Protein AF-0000000072193953 (afdb_homodimer)

Foldseek 3Di:
DDDDDYDDDDPDPPPPPPVPPPPCPPPPPVPVPPPDDDDPPDDPCDFLNDDDDADDLQQLLVQLLVQCPVVNLHQLLSLLCSGLVVCCVVPNPPSVVDPSSVLSCPPCNGVVPQFFRNLLVSLLVNSRSHDDDLLSVQLSVQLFLCLQADWDDPDAPAPVQDQDHDDDGTDHQLWRTRNSNLVVRCVVVVHDSPGSSSSSRRSSVSSVSSSSSSVSSNVCVVQPSNDGHDDDQDPQQVVVCVQCCDPPHPNVPDDDRRRPCVAPVPDDVNPDCVPPND/DDDDDPPPDCPDDPPPPVPPPPPPPVPCPVPVPPPDDDDPPDDPCDFLNDDDDADDLQQLLVQLLVQCPVVNLHQLLSLLCSGLVVCCVVPNPPSPVDPSSVLSCPPCNGVVPQFFRNLLVSLLVNSRSHDDDLLSVQLSVQLFLCQQADWDDPDAPAPVQDQDHDDDGTDHQLWRTRNSNLVVRCVVVVHDSPGSSSSSRRSSVSSVSSSSSSVSSNVCVVQPSNDGHDDDQDPQQVVVCVQCCDPPHPNVPDDDRRRPCVAPVPDDVNPDCVPPND

Radius of gyration: 31.88 Å; Cα contacts (8 Å, |Δi|>4): 1071; chains: 2; bounding box: 146×71×54 Å

Secondary structure (DSSP, 8-state):
-----------------------------------PPPPTT--TT-TT-PPP----HHHHHHHHHHHHHGGG-HHHHHHHIIIIIHHHHHH-TTGGGS-GGGGGGGHHHHTTS--B-HHHHHHHHHHTTT--HHHHHHHHHHHHHHHHHS-B-----GGG-SS--S----B--SSSBHHHHHHHHHHHHT--TTSHHHHHHHHHHHHHHHHHHHHHHHHHHHHGGG---SSPPPHHHHHHHHHHSSTT-TT------S-SHHHHB--GGGSBTTSS--/------------------------------------PPPTT--TT-TT-PPP----HHHHHHHHHHHHHGGG-HHHHHHHIIIIIHHHHHH-TTGGGS-GGGGGGGHHHHTTS--B-HHHHHHHHHHTTT--HHHHHHHHHHHHHHHHHS-B-----GGG-SS--S----B--SSSBHHHHHHHHHHHHT--TTSHHHHHHHHHHHHHHHHHHHHHHHHHHHHGGG---SSPPPHHHHHHHHHHSSTT-TT------S-SHHHHB--GGGSBTTSS--

Nearest PDB structures (foldseek):
  1h21-assembly2_D  TM=9.972E-01  e=4.348E-34  Desulfovibrio desulfuricans
  1h21-assembly2_D  TM=9.972E-01  e=1.126E-34  Desulfovibrio desulfuricans

InterPro domains:
  IPR006311 Twin-arginine translocation pathway, signal sequence [PS51318] (1-34)
  IPR010181 CGCAxxGCC motif [PF09719] (82-216)
  IPR036280 Multiheme cytochrome superfamily [SSF48695] (41-278)

Structure (mmCIF, N/CA/C/O backbone):
data_AF-0000000072193953-model_v1
#
loop_
_entity.id
_entity.type
_entity.pdbx_description
1 polymer 'Split-Soret cytochrome c'
#
loop_
_atom_site.group_PDB
_atom_site.id
_atom_site.type_symbol
_atom_site.label_atom_id
_atom_site.label_alt_id
_atom_site.label_comp_id
_atom_site.label_asym_id
_atom_site.label_entity_id
_atom_site.label_seq_id
_atom_site.pdbx_PDB_ins_code
_atom_site.Cartn_x
_atom_site.Cartn_y
_atom_site.Cartn_z
_atom_site.occupancy
_atom_site.B_iso_or_equiv
_atom_site.auth_seq_id
_atom_site.auth_comp_id
_atom_site.auth_asym_id
_atom_site.auth_atom_id
_atom_site.pdbx_PDB_model_num
ATOM 1 N N . MET A 1 1 ? 107.559 42.41 -23.599 1 20.04 1 MET A N 1
ATOM 2 C CA . MET A 1 1 ? 107.799 41.176 -22.857 1 20.04 1 MET A CA 1
ATOM 3 C C . MET A 1 1 ? 106.508 40.382 -22.689 1 20.04 1 MET A C 1
ATOM 5 O O . MET A 1 1 ? 105.414 40.933 -22.822 1 20.04 1 MET A O 1
ATOM 9 N N . ASP A 1 2 ? 106.493 39.003 -22.109 1 20.11 2 ASP A N 1
ATOM 10 C CA . ASP A 1 2 ? 105.986 37.634 -22.127 1 20.11 2 ASP A CA 1
ATOM 11 C C . ASP A 1 2 ? 104.633 37.539 -21.425 1 20.11 2 ASP A C 1
ATOM 13 O O . ASP A 1 2 ? 103.697 36.934 -21.95 1 20.11 2 ASP A O 1
ATOM 17 N N . ASN A 1 3 ? 104.554 37.289 -20.019 1 17.95 3 ASN A N 1
ATOM 18 C CA . ASN A 1 3 ? 104.068 36.186 -19.197 1 17.95 3 ASN A CA 1
ATOM 19 C C . ASN A 1 3 ? 102.569 36.299 -18.934 1 17.95 3 ASN A C 1
ATOM 21 O O . ASN A 1 3 ? 101.991 35.461 -18.241 1 17.95 3 ASN A O 1
ATOM 25 N N . SER A 1 4 ? 101.907 37.31 -18.787 1 18.4 4 SER A N 1
ATOM 26 C CA . SER A 1 4 ? 100.93 37.436 -17.71 1 18.4 4 SER A CA 1
ATOM 27 C C . SER A 1 4 ? 99.763 36.475 -17.907 1 18.4 4 SER A C 1
ATOM 29 O O . SER A 1 4 ? 99.396 36.16 -19.041 1 18.4 4 SER A O 1
ATOM 31 N N . ARG A 1 5 ? 98.907 35.971 -16.804 1 18.48 5 ARG A N 1
ATOM 32 C CA . ARG A 1 5 ? 98.132 34.998 -16.041 1 18.48 5 ARG A CA 1
ATOM 33 C C . ARG A 1 5 ? 96.8 34.704 -16.722 1 18.48 5 ARG A C 1
ATOM 35 O O . ARG A 1 5 ? 96.381 35.436 -17.621 1 18.48 5 ARG A O 1
ATOM 42 N N . ARG A 1 6 ? 95.605 34.323 -15.871 1 18.97 6 ARG A N 1
ATOM 43 C CA . ARG A 1 6 ? 94.772 33.222 -15.398 1 18.97 6 ARG A CA 1
ATOM 44 C C . ARG A 1 6 ? 93.388 33.27 -16.035 1 18.97 6 ARG A C 1
ATOM 46 O O . ARG A 1 6 ? 93.029 34.257 -16.68 1 18.97 6 ARG A O 1
ATOM 53 N N . ASN A 1 7 ? 92.149 33.004 -15.114 1 17.59 7 ASN A N 1
ATOM 54 C CA . ASN A 1 7 ? 91.239 31.95 -14.678 1 17.59 7 ASN A CA 1
ATOM 55 C C . ASN A 1 7 ? 89.843 32.135 -15.268 1 17.59 7 ASN A C 1
ATOM 57 O O . ASN A 1 7 ? 89.301 31.219 -15.889 1 17.59 7 ASN A O 1
ATOM 61 N N . CYS A 1 8 ? 88.633 32.334 -14.281 1 18.87 8 CYS A N 1
ATOM 62 C CA . CYS A 1 8 ? 87.534 31.568 -13.703 1 18.87 8 CYS A CA 1
ATOM 63 C C . CYS A 1 8 ? 86.215 31.907 -14.386 1 18.87 8 CYS A C 1
ATOM 65 O O . CYS A 1 8 ? 85.341 31.049 -14.52 1 18.87 8 CYS A O 1
ATOM 67 N N . LEU A 1 9 ? 85.713 33.149 -14.594 1 19.68 9 LEU A N 1
ATOM 68 C CA . LEU A 1 9 ? 84.404 33.47 -14.037 1 19.68 9 LEU A CA 1
ATOM 69 C C . LEU A 1 9 ? 83.297 32.745 -14.796 1 19.68 9 LEU A C 1
ATOM 71 O O . LEU A 1 9 ? 82.457 32.077 -14.19 1 19.68 9 LEU A O 1
ATOM 75 N N . CYS A 1 10 ? 82.383 33.493 -15.521 1 20.02 10 CYS A N 1
ATOM 76 C CA . CYS A 1 10 ? 80.991 33.919 -15.425 1 20.02 10 CYS A CA 1
ATOM 77 C C . CYS A 1 10 ? 80.101 33.081 -16.336 1 20.02 10 CYS A C 1
ATOM 79 O O . CYS A 1 10 ? 78.957 33.452 -16.604 1 20.02 10 CYS A O 1
ATOM 81 N N . GLY A 1 11 ? 80.458 31.951 -16.844 1 20.97 11 GLY A N 1
ATOM 82 C CA . GLY A 1 11 ? 79.586 31.521 -17.925 1 20.97 11 GLY A CA 1
ATOM 83 C C . GLY A 1 11 ? 78.189 31.159 -17.457 1 20.97 11 GLY A C 1
ATOM 84 O O . GLY A 1 11 ? 78.026 30.347 -16.543 1 20.97 11 GLY A O 1
ATOM 85 N N . LEU A 1 12 ? 77.225 32.112 -17.398 1 23.07 12 LEU A N 1
ATOM 86 C CA . LEU A 1 12 ? 75.804 32.252 -17.098 1 23.07 12 LEU A CA 1
ATOM 87 C C . LEU A 1 12 ? 74.986 31.196 -17.835 1 23.07 12 LEU A C 1
ATOM 89 O O . LEU A 1 12 ? 75.042 31.108 -19.063 1 23.07 12 LEU A O 1
ATOM 93 N N . GLY A 1 13 ? 74.897 29.915 -17.278 1 22.9 13 GLY A N 1
ATOM 94 C CA . GLY A 1 13 ? 74.133 28.699 -17.506 1 22.9 13 GLY A CA 1
ATOM 95 C C . GLY A 1 13 ? 72.638 28.941 -17.591 1 22.9 13 GLY A C 1
ATOM 96 O O . GLY A 1 13 ? 72.024 29.411 -16.63 1 22.9 13 GLY A O 1
ATOM 97 N N . GLY A 1 14 ? 72.166 29.557 -18.579 1 23.7 14 GLY A N 1
ATOM 98 C CA . GLY A 1 14 ? 70.767 29.828 -18.869 1 23.7 14 GLY A CA 1
ATOM 99 C C . GLY A 1 14 ? 69.9 28.584 -18.84 1 23.7 14 GLY A C 1
ATOM 100 O O . GLY A 1 14 ? 70.081 27.675 -19.653 1 23.7 14 GLY 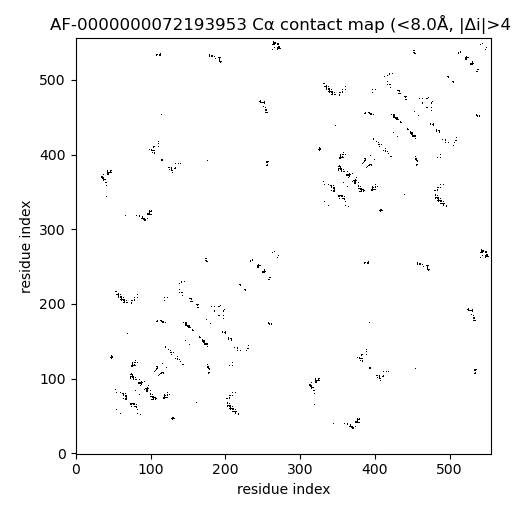A O 1
ATOM 101 N N . LEU A 1 15 ? 69.857 27.902 -17.684 1 23.81 15 LEU A N 1
ATOM 102 C CA . LEU A 1 15 ? 69.029 26.706 -17.567 1 23.81 15 LEU A CA 1
ATOM 103 C C . LEU A 1 15 ? 67.582 27.01 -17.94 1 23.81 15 LEU A C 1
ATOM 105 O O . LEU A 1 15 ? 66.971 27.924 -17.382 1 23.81 15 LEU A O 1
ATOM 109 N N . ALA A 1 16 ? 67.222 27.001 -19.198 1 24.46 16 ALA A N 1
ATOM 110 C CA . ALA A 1 16 ? 65.864 27.069 -19.731 1 24.46 16 ALA A CA 1
ATOM 111 C C . ALA A 1 16 ? 64.962 26.031 -19.069 1 24.46 16 ALA A C 1
ATOM 113 O O . ALA A 1 16 ? 65.227 24.83 -19.147 1 24.46 16 ALA A O 1
ATOM 114 N N . VAL A 1 17 ? 64.542 26.24 -17.816 1 26.39 17 VAL A N 1
ATOM 115 C CA . VAL A 1 17 ? 63.567 25.465 -17.056 1 26.39 17 VAL A CA 1
ATOM 116 C C . VAL A 1 17 ? 62.263 25.361 -17.843 1 26.39 17 VAL A C 1
ATOM 118 O O . VAL A 1 17 ? 61.579 26.364 -18.06 1 26.39 17 VAL A O 1
ATOM 121 N N . GLY A 1 18 ? 62.184 24.986 -19.094 1 25.14 18 GLY A N 1
ATOM 122 C CA . GLY A 1 18 ? 60.871 24.84 -19.702 1 25.14 18 GLY A CA 1
ATOM 123 C C . GLY A 1 18 ? 59.959 23.903 -18.933 1 25.14 18 GLY A C 1
ATOM 124 O O . GLY A 1 18 ? 60.2 22.695 -18.883 1 25.14 18 GLY A O 1
ATOM 125 N N . GLY A 1 19 ? 59.742 24.14 -17.627 1 23.51 19 GLY A N 1
ATOM 126 C CA . GLY A 1 19 ? 58.845 23.277 -16.876 1 23.51 19 GLY A CA 1
ATOM 127 C C . GLY A 1 19 ? 57.459 23.181 -17.485 1 23.51 19 GLY A C 1
ATOM 128 O O . GLY A 1 19 ? 56.787 24.196 -17.675 1 23.51 19 GLY A O 1
ATOM 129 N N . ALA A 1 20 ? 57.264 22.404 -18.56 1 25.82 20 ALA A N 1
ATOM 130 C CA . ALA A 1 20 ? 55.914 22.079 -19.014 1 25.82 20 ALA A CA 1
ATOM 131 C C . ALA A 1 20 ? 55.04 21.618 -17.851 1 25.82 20 ALA A C 1
ATOM 133 O O . ALA A 1 20 ? 55.345 20.62 -17.195 1 25.82 20 ALA A O 1
ATOM 134 N N . VAL A 1 21 ? 54.544 22.471 -17.001 1 26.28 21 VAL A N 1
ATOM 135 C CA . VAL A 1 21 ? 53.447 22.14 -16.097 1 26.28 21 VAL A CA 1
ATOM 136 C C . VAL A 1 21 ? 52.294 21.526 -16.887 1 26.28 21 VAL A C 1
ATOM 138 O O . VAL A 1 21 ? 51.677 22.196 -17.719 1 26.28 21 VAL A O 1
ATOM 141 N N . ALA A 1 22 ? 52.378 20.304 -17.378 1 27.47 22 ALA A N 1
ATOM 142 C CA . ALA A 1 22 ? 51.148 19.608 -17.749 1 27.47 22 ALA A CA 1
ATOM 143 C C . ALA A 1 22 ? 50.085 19.76 -16.665 1 27.47 22 ALA A C 1
ATOM 145 O O . ALA A 1 22 ? 50.303 19.377 -15.514 1 27.47 22 ALA A O 1
ATOM 146 N N . ALA A 1 23 ? 49.307 20.795 -16.647 1 27.82 23 ALA A N 1
ATOM 147 C CA . ALA A 1 23 ? 48.038 20.918 -15.933 1 27.82 23 ALA A CA 1
ATOM 148 C C . ALA A 1 23 ? 47.236 19.623 -16.014 1 27.82 23 ALA A C 1
ATOM 150 O O . ALA A 1 23 ? 46.833 19.202 -17.102 1 27.82 23 ALA A O 1
ATOM 151 N N . LEU A 1 24 ? 47.548 18.632 -15.197 1 27.97 24 LEU A N 1
ATOM 152 C CA . LEU A 1 24 ? 46.554 17.601 -14.917 1 27.97 24 LEU A CA 1
ATOM 153 C C . LEU A 1 24 ? 45.193 18.223 -14.623 1 27.97 24 LEU A C 1
ATOM 155 O O . LEU A 1 24 ? 45.019 18.891 -13.601 1 27.97 24 LEU A O 1
ATOM 159 N N . VAL A 1 25 ? 44.574 18.969 -15.45 1 32.05 25 VAL A N 1
ATOM 160 C CA . VAL A 1 25 ? 43.14 19.186 -15.295 1 32.05 25 VAL A CA 1
ATOM 161 C C . VAL A 1 25 ? 42.457 17.874 -14.915 1 32.05 25 VAL A C 1
ATOM 163 O O . VAL A 1 25 ? 42.351 16.961 -15.737 1 32.05 25 VAL A O 1
ATOM 166 N N . GLY A 1 26 ? 42.815 17.248 -13.829 1 30.83 26 GLY A N 1
ATOM 167 C CA . GLY A 1 26 ? 42.007 16.166 -13.289 1 30.83 26 GLY A CA 1
ATOM 168 C C . GLY A 1 26 ? 40.528 16.499 -13.23 1 30.83 26 GLY A C 1
ATOM 169 O O . GLY A 1 26 ? 40.113 17.37 -12.464 1 30.83 26 GLY A O 1
ATOM 170 N N . THR A 1 27 ? 39.842 16.733 -14.28 1 33.14 27 THR A N 1
ATOM 171 C CA . THR A 1 27 ? 38.394 16.601 -14.161 1 33.14 27 THR A CA 1
ATOM 172 C C . THR A 1 27 ? 38.03 15.423 -13.262 1 33.14 27 THR A C 1
ATOM 174 O O . THR A 1 27 ? 38.359 14.275 -13.571 1 33.14 27 THR A O 1
ATOM 177 N N . GLY A 1 28 ? 38.227 15.491 -12.004 1 32.11 28 GLY A N 1
ATOM 178 C CA . GLY A 1 28 ? 37.641 14.595 -11.02 1 32.11 28 GLY A CA 1
ATOM 179 C C . GLY A 1 28 ? 36.207 14.214 -11.338 1 32.11 28 GLY A C 1
ATOM 180 O O . GLY A 1 28 ? 35.27 14.883 -10.897 1 32.11 28 GLY A O 1
ATOM 181 N N . GLY A 1 29 ? 35.897 14.078 -12.569 1 33.39 29 GLY A N 1
ATOM 182 C CA . GLY A 1 29 ? 34.628 13.371 -12.64 1 33.39 29 GLY A CA 1
ATOM 183 C C . GLY A 1 29 ? 34.538 12.208 -11.671 1 33.39 29 GLY A C 1
ATOM 184 O O . GLY A 1 29 ? 35.413 11.34 -11.652 1 33.39 29 GLY A O 1
ATOM 185 N N . SER A 1 30 ? 34.201 12.436 -10.452 1 32.48 30 SER A N 1
ATOM 186 C CA . SER A 1 30 ? 33.777 11.309 -9.629 1 32.48 30 SER A CA 1
ATOM 187 C C . SER A 1 30 ? 33.093 10.236 -10.47 1 32.48 30 SER A C 1
ATOM 189 O O . SER A 1 30 ? 31.98 10.44 -10.96 1 32.48 30 SER A O 1
ATOM 191 N N . ILE A 1 31 ? 33.802 9.635 -11.376 1 33.96 31 ILE A N 1
ATOM 192 C CA . ILE A 1 31 ? 33.155 8.437 -11.9 1 33.96 31 ILE A CA 1
ATOM 193 C C . ILE A 1 31 ? 32.478 7.676 -10.762 1 33.96 31 ILE A C 1
ATOM 195 O O . ILE A 1 31 ? 33.151 7.144 -9.876 1 33.96 31 ILE A O 1
ATOM 199 N N . ALA A 1 32 ? 31.379 8.136 -10.268 1 40.05 32 ALA A N 1
ATOM 200 C CA . ALA A 1 32 ? 30.624 7.19 -9.451 1 40.05 32 ALA A CA 1
ATOM 201 C C . ALA A 1 32 ? 30.914 5.751 -9.87 1 40.05 32 ALA A C 1
ATOM 203 O O . ALA A 1 32 ? 30.56 5.336 -10.976 1 40.05 32 ALA A O 1
ATOM 204 N N . ARG A 1 33 ? 31.994 5.134 -9.575 1 41.69 33 ARG A N 1
ATOM 205 C CA . ARG A 1 33 ? 32.228 3.717 -9.833 1 41.69 33 ARG A CA 1
ATOM 206 C C . ARG A 1 33 ? 30.928 2.924 -9.759 1 41.69 33 ARG A C 1
ATOM 208 O O . ARG A 1 33 ? 30.248 2.932 -8.731 1 41.69 33 ARG A O 1
ATOM 215 N N . ALA A 1 34 ? 30.289 2.701 -10.877 1 51.01 34 ALA A N 1
ATOM 216 C CA . ALA A 1 34 ? 29.174 1.763 -10.977 1 51.01 34 ALA A CA 1
ATOM 217 C C . ALA A 1 34 ? 29.383 0.563 -10.057 1 51.01 34 ALA A C 1
ATOM 219 O O . ALA A 1 34 ? 30.37 -0.164 -10.189 1 51.01 34 ALA A O 1
ATOM 220 N N . ALA A 1 35 ? 28.959 0.624 -8.77 1 60.17 35 ALA A N 1
ATOM 221 C CA . ALA A 1 35 ? 29.07 -0.51 -7.856 1 60.17 35 ALA A CA 1
ATOM 222 C C . ALA A 1 35 ? 28.84 -1.829 -8.588 1 60.17 35 ALA A C 1
ATOM 224 O O . ALA A 1 35 ? 28.022 -1.901 -9.509 1 60.17 35 ALA A O 1
ATOM 225 N N . ALA A 1 36 ? 29.764 -2.872 -8.457 1 73.28 36 ALA A N 1
ATOM 226 C CA . ALA A 1 36 ? 29.769 -4.221 -9.016 1 73.28 36 ALA A CA 1
ATOM 227 C C . ALA A 1 36 ? 28.408 -4.89 -8.846 1 73.28 36 ALA A C 1
ATOM 229 O O . ALA A 1 36 ? 27.672 -4.585 -7.905 1 73.28 36 ALA A O 1
ATOM 230 N N . PRO A 1 37 ? 28.032 -5.691 -9.857 1 81.27 37 PRO A N 1
ATOM 231 C CA . PRO A 1 37 ? 26.795 -6.471 -9.77 1 81.27 37 PRO A CA 1
ATOM 232 C C . PRO A 1 37 ? 26.664 -7.225 -8.449 1 81.27 37 PRO A C 1
ATOM 234 O O . PRO A 1 37 ? 27.672 -7.629 -7.863 1 81.27 37 PRO A O 1
ATOM 237 N N . ALA A 1 38 ? 25.498 -7.218 -7.92 1 85.34 38 ALA A N 1
ATOM 238 C CA . ALA A 1 38 ? 25.192 -7.846 -6.637 1 85.34 38 ALA A CA 1
ATOM 239 C C . ALA A 1 38 ? 24.802 -9.309 -6.822 1 85.34 38 ALA A C 1
ATOM 241 O O . ALA A 1 38 ? 24.364 -9.71 -7.903 1 85.34 38 ALA A O 1
ATOM 242 N N . LYS A 1 39 ? 24.971 -10.069 -5.796 1 93.42 39 LYS A N 1
ATOM 243 C CA . LYS A 1 39 ? 24.454 -11.434 -5.761 1 93.42 39 LYS A CA 1
ATOM 244 C C . LYS A 1 39 ? 22.953 -11.447 -5.488 1 93.42 39 LYS A C 1
ATOM 246 O O . LYS A 1 39 ? 22.414 -10.502 -4.908 1 93.42 39 LYS A O 1
ATOM 251 N N . ARG A 1 40 ? 22.376 -12.49 -5.92 1 96.75 40 ARG A N 1
ATOM 252 C CA . ARG A 1 40 ? 20.936 -12.667 -5.758 1 96.75 40 ARG A CA 1
ATOM 253 C C . ARG A 1 40 ? 20.52 -12.467 -4.304 1 96.75 40 ARG A C 1
ATOM 255 O O . ARG A 1 40 ? 21.09 -13.082 -3.4 1 96.75 40 ARG A O 1
ATOM 262 N N . PHE A 1 41 ? 19.558 -11.561 -4.048 1 96.83 41 PHE A N 1
ATOM 263 C CA . PHE A 1 41 ? 18.878 -11.245 -2.797 1 96.83 41 PHE A CA 1
ATOM 264 C C . PHE A 1 41 ? 19.838 -10.591 -1.81 1 96.83 41 PHE A C 1
ATOM 266 O O . PHE A 1 41 ? 19.514 -10.437 -0.63 1 96.83 41 PHE A O 1
ATOM 273 N N . GLU A 1 42 ? 21.024 -10.245 -2.329 1 93.93 42 GLU A N 1
ATOM 274 C CA . GLU A 1 42 ? 21.955 -9.501 -1.486 1 93.93 42 GLU A CA 1
ATOM 275 C C . GLU A 1 42 ? 21.452 -8.084 -1.224 1 93.93 42 GLU A C 1
ATOM 277 O O . GLU A 1 42 ? 20.871 -7.453 -2.11 1 93.93 42 GLU A O 1
ATOM 282 N N . GLN A 1 43 ? 21.607 -7.496 -0.06 1 92.43 43 GLN A N 1
ATOM 283 C CA . GLN A 1 43 ? 21.236 -6.136 0.316 1 92.43 43 GLN A CA 1
ATOM 284 C C . GLN A 1 43 ? 22.415 -5.397 0.942 1 92.43 43 GLN A C 1
ATOM 286 O O . GLN A 1 43 ? 22.97 -5.842 1.949 1 92.43 43 GLN A O 1
ATOM 291 N N . VAL A 1 44 ? 22.638 -4.303 0.375 1 85 44 VAL A N 1
ATOM 292 C CA . VAL A 1 44 ? 23.712 -3.457 0.884 1 85 44 VAL A CA 1
ATOM 293 C C . VAL A 1 44 ? 23.34 -2.925 2.266 1 85 44 VAL A C 1
ATOM 295 O O . VAL A 1 44 ? 22.192 -2.542 2.503 1 85 44 VAL A O 1
ATOM 298 N N . ASN A 1 45 ? 24.209 -2.908 3.214 1 80.43 45 ASN A N 1
ATOM 299 C CA . ASN A 1 45 ? 24.044 -2.419 4.579 1 80.43 45 ASN A CA 1
ATOM 300 C C . ASN A 1 45 ? 23.191 -3.369 5.415 1 80.43 45 ASN A C 1
ATOM 302 O O . ASN A 1 45 ? 22.756 -3.016 6.513 1 80.43 45 ASN A O 1
ATOM 306 N N . GLY A 1 46 ? 22.874 -4.526 4.889 1 89.42 46 GLY A N 1
ATOM 307 C CA . GLY A 1 46 ? 22.148 -5.526 5.657 1 89.42 46 GLY A CA 1
ATOM 308 C C . GLY A 1 46 ? 20.648 -5.304 5.658 1 89.42 46 GLY A C 1
ATOM 309 O O . GLY A 1 46 ? 20.167 -4.273 5.183 1 89.42 46 GLY A O 1
ATOM 310 N N . GLU A 1 47 ? 19.938 -6.246 6.231 1 94.46 47 GLU A N 1
ATOM 311 C CA . GLU A 1 47 ? 18.481 -6.202 6.302 1 94.46 47 GLU A CA 1
ATOM 312 C C . GLU A 1 47 ? 18.012 -5.406 7.517 1 94.46 47 GLU A C 1
ATOM 314 O O . GLU A 1 47 ? 18.493 -5.623 8.631 1 94.46 47 GLU A O 1
ATOM 319 N N . PHE A 1 48 ? 17.115 -4.541 7.317 1 95.26 48 PHE A N 1
ATOM 320 C CA . PHE A 1 48 ? 16.539 -3.75 8.398 1 95.26 48 PHE A CA 1
ATOM 321 C C . PHE A 1 48 ? 17.633 -3.1 9.237 1 95.26 48 PHE A C 1
ATOM 323 O O . PHE A 1 48 ? 17.536 -3.053 10.465 1 95.26 48 PHE A O 1
ATOM 330 N N . GLY A 1 49 ? 18.719 -2.68 8.616 1 88.78 49 GLY A N 1
ATOM 331 C CA . GLY A 1 49 ? 19.971 -2.396 9.3 1 88.78 49 GLY A CA 1
ATOM 332 C C . GLY A 1 49 ? 20.161 -0.924 9.609 1 88.78 49 GLY A C 1
ATOM 333 O O . GLY A 1 49 ? 21.224 -0.515 10.081 1 88.78 49 GLY A O 1
ATOM 334 N N . TRP A 1 50 ? 19.149 -0.071 9.316 1 96.18 50 TRP A N 1
ATOM 335 C CA . TRP A 1 50 ? 19.349 1.349 9.585 1 96.18 50 TRP A CA 1
ATOM 336 C C . TRP A 1 50 ? 19.26 1.637 11.08 1 96.18 50 TRP A C 1
ATOM 338 O O . TRP A 1 50 ? 18.582 0.918 11.818 1 96.18 50 TRP A O 1
ATOM 348 N N . LYS A 1 51 ? 19.992 2.648 11.57 1 96.53 51 LYS A N 1
ATOM 349 C CA . LYS A 1 51 ? 19.979 3.035 12.978 1 96.53 51 LYS A CA 1
ATOM 350 C C . LYS A 1 51 ? 18.87 4.043 13.262 1 96.53 51 LYS A C 1
ATOM 352 O O . LYS A 1 51 ? 18.852 5.133 12.686 1 96.53 51 LYS A O 1
ATOM 357 N N . PRO A 1 52 ? 17.978 3.698 14.131 1 97.86 52 PRO A N 1
ATOM 358 C CA . PRO A 1 52 ? 16.922 4.66 14.456 1 97.86 52 PRO A CA 1
ATOM 359 C C . PRO A 1 52 ? 17.385 5.735 15.437 1 97.86 52 PRO A C 1
ATOM 361 O O . PRO A 1 52 ? 18.2 5.459 16.321 1 97.86 52 PRO A O 1
ATOM 364 N N . HIS A 1 53 ? 16.917 6.932 15.3 1 98.61 53 HIS A N 1
ATOM 365 C CA . HIS A 1 53 ? 17.087 8.055 16.215 1 98.61 53 HIS A CA 1
ATOM 366 C C . HIS A 1 53 ? 15.747 8.702 16.548 1 98.61 53 HIS A C 1
ATOM 368 O O . HIS A 1 53 ? 14.889 8.846 15.674 1 98.61 53 HIS A O 1
ATOM 374 N N . LYS A 1 54 ? 15.604 9.081 17.779 1 98.75 54 LYS A N 1
ATOM 375 C CA . LYS A 1 54 ? 14.357 9.729 18.175 1 98.75 54 LYS A CA 1
ATOM 376 C C . LYS A 1 54 ? 14.138 11.023 17.397 1 98.75 54 LYS A C 1
ATOM 378 O O . LYS A 1 54 ? 15.098 11.708 17.039 1 98.75 54 LYS A O 1
ATOM 383 N N . LEU A 1 55 ? 12.897 11.332 17.199 1 98.9 55 LEU A N 1
ATOM 384 C CA . LEU A 1 55 ? 12.478 12.518 16.461 1 98.9 55 LEU A CA 1
ATOM 385 C C . LEU A 1 55 ? 11.412 13.29 17.231 1 98.9 55 LEU A C 1
ATOM 387 O O . LEU A 1 55 ? 10.77 12.741 18.129 1 98.9 55 LEU A O 1
ATOM 391 N N . ASP A 1 56 ? 11.26 14.558 16.891 1 98.89 56 ASP A N 1
ATOM 392 C CA . ASP A 1 56 ? 10.19 15.383 17.444 1 98.89 56 ASP A CA 1
ATOM 393 C C . ASP A 1 56 ? 8.9 15.219 16.644 1 98.89 56 ASP A C 1
ATOM 395 O O . ASP A 1 56 ? 8.817 15.654 15.494 1 98.89 56 ASP A O 1
ATOM 399 N N . PRO A 1 57 ? 7.863 14.678 17.277 1 98.89 57 PRO A N 1
ATOM 400 C CA . PRO A 1 57 ? 6.62 14.435 16.542 1 98.89 57 PRO A CA 1
ATOM 401 C C . PRO A 1 57 ? 6.034 15.708 15.936 1 98.89 57 PRO A C 1
ATOM 403 O O . PRO A 1 57 ? 5.471 15.672 14.839 1 98.89 57 PRO A O 1
ATOM 406 N N . LYS A 1 58 ? 6.155 16.813 16.582 1 98.83 58 LYS A N 1
ATOM 407 C CA . LYS A 1 58 ? 5.592 18.063 16.079 1 98.83 58 LYS A CA 1
ATOM 408 C C . LYS A 1 58 ? 6.341 18.545 14.84 1 98.83 58 LYS A C 1
ATOM 410 O O . LYS A 1 58 ? 5.726 19.013 13.88 1 98.83 58 LYS A O 1
ATOM 415 N N . GLU A 1 59 ? 7.653 18.471 14.912 1 98.77 59 GLU A N 1
ATOM 416 C CA . GLU A 1 59 ? 8.438 18.828 13.734 1 98.77 59 GLU A CA 1
ATOM 417 C C . GLU A 1 59 ? 8.091 17.934 12.547 1 98.77 59 GLU A C 1
ATOM 419 O O . GLU A 1 59 ? 7.895 18.422 11.432 1 98.77 59 GLU A O 1
ATOM 424 N N . CYS A 1 60 ? 7.972 16.685 12.822 1 98.91 60 CYS A N 1
ATOM 425 C CA . CYS A 1 60 ? 7.71 15.725 11.755 1 98.91 60 CYS A CA 1
ATOM 426 C C . CYS A 1 60 ? 6.317 15.926 11.171 1 98.91 60 CYS A C 1
ATOM 428 O O . CYS A 1 60 ? 6.114 15.763 9.966 1 98.91 60 CYS A O 1
ATOM 430 N N . ALA A 1 61 ? 5.337 16.248 12.032 1 98.93 61 ALA A N 1
ATOM 431 C CA . ALA A 1 61 ? 3.994 16.54 11.539 1 98.93 61 ALA A CA 1
ATOM 432 C C . ALA A 1 61 ? 4.01 17.72 10.571 1 98.93 61 ALA A C 1
ATOM 434 O O . ALA A 1 61 ? 3.364 17.678 9.52 1 98.93 61 ALA A O 1
ATOM 435 N N . LYS A 1 62 ? 4.735 18.754 10.895 1 98.83 62 LYS A N 1
ATOM 436 C CA . LYS A 1 62 ? 4.851 19.918 10.021 1 98.83 62 LYS A CA 1
ATOM 437 C C . LYS A 1 62 ? 5.496 19.544 8.69 1 98.83 62 LYS A C 1
ATOM 439 O O . LYS A 1 62 ? 5.022 19.952 7.628 1 98.83 62 LYS A O 1
ATOM 444 N N . VAL A 1 63 ? 6.578 18.778 8.762 1 98.89 63 VAL A N 1
ATOM 445 C CA . VAL A 1 63 ? 7.295 18.363 7.561 1 98.89 63 VAL A CA 1
ATOM 446 C C . VAL A 1 63 ? 6.391 17.487 6.697 1 98.89 63 VAL A C 1
ATOM 448 O O . VAL A 1 63 ? 6.424 17.573 5.467 1 98.89 63 VAL A O 1
ATOM 451 N N . ALA A 1 64 ? 5.582 16.619 7.333 1 98.95 64 ALA A N 1
ATOM 452 C CA . ALA A 1 64 ? 4.659 15.759 6.596 1 98.95 64 ALA A CA 1
ATOM 453 C C . ALA A 1 64 ? 3.636 16.587 5.823 1 98.95 64 ALA A C 1
ATOM 455 O O . ALA A 1 64 ? 3.347 16.299 4.659 1 98.95 64 ALA A O 1
ATOM 456 N N . TYR A 1 65 ? 3.105 17.574 6.464 1 98.93 65 TYR A N 1
ATOM 457 C CA . TYR A 1 65 ? 2.154 18.465 5.808 1 98.93 65 TYR A CA 1
ATOM 458 C C . TYR A 1 65 ? 2.801 19.177 4.626 1 98.93 65 TYR A C 1
ATOM 460 O O . TYR A 1 65 ? 2.225 19.233 3.536 1 98.93 65 TYR A O 1
ATOM 468 N N . GLU A 1 66 ? 3.992 19.713 4.827 1 98.84 66 GLU A N 1
ATOM 469 C CA . GLU A 1 66 ? 4.727 20.363 3.746 1 98.84 66 GLU A CA 1
ATOM 470 C C . GLU A 1 66 ? 5.021 19.384 2.612 1 98.84 66 GLU A C 1
ATOM 472 O O . GLU A 1 66 ? 4.902 19.735 1.437 1 98.84 66 GLU A O 1
ATOM 477 N N . GLY A 1 67 ? 5.406 18.205 3.012 1 98.83 67 GLY A N 1
ATOM 478 C CA . GLY A 1 67 ? 5.707 17.175 2.03 1 98.83 67 GLY A CA 1
ATOM 479 C C . GLY A 1 67 ? 4.509 16.788 1.184 1 98.83 67 GLY A C 1
ATOM 480 O O . GLY A 1 67 ? 4.649 16.504 -0.007 1 98.83 67 GLY A O 1
ATOM 481 N N . TYR A 1 68 ? 3.331 16.753 1.763 1 98.88 68 TYR A N 1
ATOM 482 C CA . TYR A 1 68 ? 2.113 16.475 1.01 1 98.88 68 TYR A CA 1
ATOM 483 C C . TYR A 1 68 ? 1.966 17.435 -0.164 1 98.88 68 TYR A C 1
ATOM 485 O O . TYR A 1 68 ? 1.605 17.023 -1.269 1 98.88 68 TYR A O 1
ATOM 493 N N . TRP A 1 69 ? 2.314 18.605 0.068 1 98.68 69 TRP A N 1
ATOM 494 C CA . TRP A 1 69 ? 2.07 19.645 -0.927 1 98.68 69 TRP A CA 1
ATOM 495 C C . TRP A 1 69 ? 3.296 19.851 -1.81 1 98.68 69 TRP A C 1
ATOM 497 O O . TRP A 1 69 ? 3.207 20.476 -2.87 1 98.68 69 TRP A O 1
ATOM 507 N N . TYR A 1 70 ? 4.476 19.347 -1.345 1 98.45 70 TYR A N 1
ATOM 508 C CA . TYR A 1 70 ? 5.712 19.501 -2.103 1 98.45 70 TYR A CA 1
ATOM 509 C C . TYR A 1 70 ? 5.601 18.831 -3.467 1 98.45 70 TYR A C 1
ATOM 511 O O . TYR A 1 70 ? 5.571 17.601 -3.562 1 98.45 70 TYR A O 1
ATOM 519 N N . LYS A 1 71 ? 5.544 19.615 -4.531 1 97.62 71 LYS A N 1
ATOM 520 C CA . LYS A 1 71 ? 5.436 19.219 -5.932 1 97.62 71 LYS A CA 1
ATOM 521 C C . LYS A 1 71 ? 4.221 18.325 -6.159 1 97.62 71 LYS A C 1
ATOM 523 O O . LYS A 1 71 ? 4.17 17.572 -7.134 1 97.62 71 LYS A O 1
ATOM 528 N N . GLY A 1 72 ? 3.295 18.329 -5.177 1 97.49 72 GLY A N 1
ATOM 529 C CA . GLY A 1 72 ? 2.098 17.513 -5.299 1 97.49 72 GLY A CA 1
ATOM 530 C C . GLY A 1 72 ? 2.354 16.037 -5.055 1 97.49 72 GLY A C 1
ATOM 531 O O . GLY A 1 72 ? 1.588 15.185 -5.51 1 97.49 72 GLY A O 1
ATOM 532 N N . TYR A 1 73 ? 3.372 15.648 -4.307 1 98.3 73 TYR A N 1
ATOM 533 C CA . TYR A 1 73 ? 3.768 14.256 -4.124 1 98.3 73 TYR A CA 1
ATOM 534 C C . TYR A 1 73 ? 2.832 13.546 -3.153 1 98.3 73 TYR A C 1
ATOM 536 O O . TYR A 1 73 ? 2.776 12.315 -3.123 1 98.3 73 TYR A O 1
ATOM 544 N N . ALA A 1 74 ? 2.177 14.245 -2.272 1 98.38 74 ALA A N 1
ATOM 545 C CA . ALA A 1 74 ? 1.011 13.764 -1.536 1 98.38 74 ALA A CA 1
ATOM 546 C C . ALA A 1 74 ? 1.429 12.878 -0.366 1 98.38 74 ALA A C 1
ATOM 548 O O . ALA A 1 74 ? 2.537 13.014 0.159 1 98.38 74 ALA A O 1
ATOM 549 N N . CYS A 1 75 ? 0.498 12.149 0.12 1 98.78 75 CYS A N 1
ATOM 550 C CA . CYS A 1 75 ? 0.427 11.636 1.483 1 98.78 75 CYS A CA 1
ATOM 551 C C . CYS A 1 75 ? 1.538 10.625 1.743 1 98.78 75 CYS A C 1
ATOM 553 O O . CYS A 1 75 ? 2.16 10.641 2.807 1 98.78 75 CYS A O 1
ATOM 555 N N . GLY A 1 76 ? 1.782 9.67 0.787 1 98.75 76 GLY A N 1
ATOM 556 C CA . GLY A 1 76 ? 2.829 8.687 1.018 1 98.75 76 GLY A CA 1
ATOM 557 C C . GLY A 1 76 ? 4.212 9.303 1.125 1 98.75 76 GLY A C 1
ATOM 558 O O . GLY A 1 76 ? 4.992 8.94 2.008 1 98.75 76 GLY A O 1
ATOM 559 N N . TYR A 1 77 ? 4.5 10.239 0.214 1 98.81 77 TYR A N 1
ATOM 560 C CA . TYR A 1 77 ? 5.757 10.979 0.231 1 98.81 77 TYR A CA 1
ATOM 561 C C . TYR A 1 77 ? 5.899 11.785 1.516 1 98.81 77 TYR A C 1
ATOM 563 O O . TYR A 1 77 ? 6.92 11.698 2.202 1 98.81 77 TYR A O 1
ATOM 571 N N . GLY A 1 78 ? 4.902 12.53 1.843 1 98.92 78 GLY A N 1
ATOM 572 C CA . GLY A 1 78 ? 4.958 13.397 3.009 1 98.92 78 GLY A CA 1
ATOM 573 C C . GLY A 1 78 ? 5.217 12.644 4.3 1 98.92 78 GLY A C 1
ATOM 574 O O . GLY A 1 78 ? 6.08 13.033 5.09 1 98.92 78 GLY A O 1
ATOM 575 N N . ALA A 1 79 ? 4.476 11.573 4.49 1 98.96 79 ALA A N 1
ATOM 576 C CA . ALA A 1 79 ? 4.61 10.816 5.732 1 98.96 79 ALA A CA 1
ATOM 577 C C . ALA A 1 79 ? 5.971 10.132 5.813 1 98.96 79 ALA A C 1
ATOM 579 O O . ALA A 1 79 ? 6.63 10.168 6.855 1 98.96 79 ALA A O 1
ATOM 580 N N . PHE A 1 80 ? 6.426 9.509 4.749 1 98.94 80 PHE A N 1
ATOM 581 C CA . PHE A 1 80 ? 7.71 8.818 4.748 1 98.94 80 PHE A CA 1
ATOM 582 C C . PHE A 1 80 ? 8.856 9.803 4.945 1 98.94 80 PHE A C 1
ATOM 584 O O . PHE A 1 80 ? 9.739 9.579 5.776 1 98.94 80 PHE A O 1
ATOM 591 N N . TYR A 1 81 ? 8.828 10.9 4.179 1 98.9 81 TYR A N 1
ATOM 592 C CA . TYR A 1 81 ? 9.897 11.888 4.265 1 98.9 81 TYR A CA 1
ATOM 593 C C . TYR A 1 81 ? 9.98 12.48 5.667 1 98.9 81 TYR A C 1
ATOM 595 O O . TYR A 1 81 ? 11.072 12.774 6.159 1 98.9 81 TYR A O 1
ATOM 603 N N . SER A 1 82 ? 8.852 12.643 6.279 1 98.91 82 SER A N 1
ATOM 604 C CA . SER A 1 82 ? 8.819 13.28 7.591 1 98.91 82 SER A CA 1
ATOM 605 C C . SER A 1 82 ? 9.549 12.44 8.633 1 98.91 82 SER A C 1
ATOM 607 O O . SER A 1 82 ? 9.862 12.926 9.722 1 98.91 82 SER A O 1
ATOM 609 N N . ILE A 1 83 ? 9.797 11.177 8.322 1 98.91 83 ILE A N 1
ATOM 610 C CA . ILE A 1 83 ? 10.564 10.321 9.222 1 98.91 83 ILE A CA 1
ATOM 611 C C . ILE A 1 83 ? 11.972 10.12 8.668 1 98.91 83 ILE A C 1
ATOM 613 O O . ILE A 1 83 ? 12.946 10.625 9.232 1 98.91 83 ILE A O 1
ATOM 617 N N . ILE A 1 84 ? 12.076 9.589 7.483 1 98.72 84 ILE A N 1
ATOM 618 C CA . ILE A 1 84 ? 13.362 9.203 6.913 1 98.72 84 ILE A CA 1
ATOM 619 C C . ILE A 1 84 ? 14.086 10.44 6.386 1 98.72 84 ILE A C 1
ATOM 621 O O . ILE A 1 84 ? 15.303 10.567 6.54 1 98.72 84 ILE A O 1
ATOM 625 N N . GLY A 1 85 ? 13.347 11.291 5.683 1 98.52 85 GLY A N 1
ATOM 626 C CA . GLY A 1 85 ? 13.954 12.521 5.2 1 98.52 85 GLY A CA 1
ATOM 627 C C . GLY A 1 85 ? 14.509 13.389 6.314 1 98.52 85 GLY A C 1
ATOM 628 O O . GLY A 1 85 ? 15.598 13.952 6.186 1 98.52 85 GLY A O 1
ATOM 629 N N . VAL A 1 86 ? 13.728 13.52 7.405 1 98.77 86 VAL A N 1
ATOM 630 C CA . VAL A 1 86 ? 14.183 14.32 8.538 1 98.77 86 VAL A CA 1
ATOM 631 C C . VAL A 1 86 ? 15.432 13.687 9.149 1 98.77 86 VAL A C 1
ATOM 633 O O . VAL A 1 86 ? 16.368 14.392 9.532 1 98.77 86 VAL A O 1
ATOM 636 N N . LEU A 1 87 ? 15.492 12.337 9.264 1 98.56 87 LEU A N 1
ATOM 637 C CA . LEU A 1 87 ? 16.725 11.677 9.679 1 98.56 87 LEU A CA 1
ATOM 638 C C . LEU A 1 87 ? 17.866 12.006 8.723 1 98.56 87 LEU A C 1
ATOM 640 O O . LEU A 1 87 ? 19.006 12.199 9.153 1 98.56 87 LEU A O 1
ATOM 644 N N . GLY A 1 88 ? 17.564 12.062 7.413 1 97.62 88 GLY A N 1
ATOM 645 C CA . GLY A 1 88 ? 18.563 12.429 6.421 1 97.62 88 GLY A CA 1
ATOM 646 C C . GLY A 1 88 ? 19.09 13.84 6.599 1 97.62 88 GLY A C 1
ATOM 647 O O . GLY A 1 88 ? 20.279 14.094 6.395 1 97.62 88 GLY A O 1
ATOM 648 N N . GLU A 1 89 ? 18.199 14.747 6.96 1 97.74 89 GLU A N 1
ATOM 649 C CA . GLU A 1 89 ? 18.575 16.134 7.212 1 97.74 89 GLU A CA 1
ATOM 650 C C . GLU A 1 89 ? 19.501 16.244 8.42 1 97.74 89 GLU A C 1
ATOM 652 O O . GLU A 1 89 ? 20.371 17.117 8.465 1 97.74 89 GLU A O 1
ATOM 657 N N . LYS A 1 90 ? 19.342 15.353 9.328 1 97.27 90 LYS A N 1
ATOM 658 C CA . LYS A 1 90 ? 20.054 15.477 10.597 1 97.27 90 LYS A CA 1
ATOM 659 C C . LYS A 1 90 ? 21.309 14.609 10.61 1 97.27 90 LYS A C 1
ATOM 661 O O . LYS A 1 90 ? 22.325 14.987 11.196 1 97.27 90 LYS A O 1
ATOM 666 N N . TYR A 1 91 ? 21.262 13.395 9.941 1 96.45 91 TYR A N 1
ATOM 667 C CA . TYR A 1 91 ? 22.32 12.412 10.148 1 96.45 91 TYR A CA 1
ATOM 668 C C . TYR A 1 91 ? 22.941 11.99 8.822 1 96.45 91 TYR A C 1
ATOM 670 O O . TYR A 1 91 ? 23.909 11.227 8.797 1 96.45 91 TYR A O 1
ATOM 678 N N . GLY A 1 92 ? 22.423 12.392 7.732 1 94.99 92 GLY A N 1
ATOM 679 C CA . GLY A 1 92 ? 22.98 12.052 6.432 1 94.99 92 GLY A CA 1
ATOM 680 C C . GLY A 1 92 ? 22.695 10.621 6.017 1 94.99 92 GLY A C 1
ATOM 681 O O . GLY A 1 92 ? 21.603 10.104 6.262 1 94.99 92 GLY A O 1
ATOM 682 N N . ALA A 1 93 ? 23.653 9.902 5.459 1 93.56 93 ALA A N 1
ATOM 683 C CA . ALA A 1 93 ? 23.482 8.53 4.987 1 93.56 93 ALA A CA 1
ATOM 684 C C . ALA A 1 93 ? 23.301 7.566 6.156 1 93.56 93 ALA A C 1
ATOM 686 O O . ALA A 1 93 ? 23.872 7.768 7.23 1 93.56 93 ALA A O 1
ATOM 687 N N . PRO A 1 94 ? 22.667 6.668 5.913 1 94.55 94 PRO A N 1
ATOM 688 C CA . PRO A 1 94 ? 22.042 6.243 4.658 1 94.55 94 PRO A CA 1
ATOM 689 C C . PRO A 1 94 ? 20.682 6.896 4.424 1 94.55 94 PRO A C 1
ATOM 691 O O . PRO A 1 94 ? 20.091 6.733 3.354 1 94.55 94 PRO A O 1
ATOM 694 N N . TYR A 1 95 ? 20.143 7.68 5.31 1 96.47 95 TYR A N 1
ATOM 695 C CA . TYR A 1 95 ? 18.772 8.178 5.291 1 96.47 95 TYR A CA 1
ATOM 696 C C . TYR A 1 95 ? 18.53 9.065 4.076 1 96.47 95 TYR A C 1
ATOM 698 O O . TYR A 1 95 ? 17.49 8.962 3.421 1 96.47 95 TYR A O 1
ATOM 706 N N . ASN A 1 96 ? 19.491 9.874 3.76 1 95.33 96 ASN A N 1
ATOM 707 C CA . ASN A 1 96 ? 19.309 10.863 2.703 1 95.33 96 ASN A CA 1
ATOM 708 C C . ASN A 1 96 ? 19.591 10.27 1.325 1 95.33 96 ASN A C 1
ATOM 710 O O . ASN A 1 96 ? 19.597 10.989 0.325 1 95.33 96 ASN A O 1
ATOM 714 N N . GLN A 1 97 ? 19.875 8.946 1.235 1 93.59 97 GLN A N 1
ATOM 715 C CA . GLN A 1 97 ? 20.16 8.29 -0.037 1 93.59 97 GLN A CA 1
ATOM 716 C C . GLN A 1 97 ? 18.923 7.576 -0.576 1 93.59 97 GLN A C 1
ATOM 718 O O . GLN A 1 97 ? 18.937 7.06 -1.695 1 93.59 97 GLN A O 1
ATOM 723 N N . PHE A 1 98 ? 17.873 7.573 0.212 1 96.19 98 PHE A N 1
ATOM 724 C CA . PHE A 1 98 ? 16.642 6.933 -0.236 1 96.19 98 PHE A CA 1
ATOM 725 C C . PHE A 1 98 ? 16.015 7.711 -1.386 1 96.19 98 PHE A C 1
ATOM 727 O O . PHE A 1 98 ? 15.997 8.944 -1.372 1 96.19 98 PHE A O 1
ATOM 734 N N . PRO A 1 99 ? 15.504 7.02 -2.387 1 97.31 99 PRO A N 1
ATOM 735 C CA . PRO A 1 99 ? 14.796 7.684 -3.483 1 97.31 99 PRO A CA 1
ATOM 736 C C . PRO A 1 99 ? 13.362 8.06 -3.118 1 97.31 99 PRO A C 1
ATOM 738 O O . PRO A 1 99 ? 12.416 7.394 -3.547 1 97.31 99 PRO A O 1
ATOM 741 N N . PHE A 1 100 ? 13.098 9.105 -2.508 1 98.27 100 PHE A N 1
ATOM 742 C CA . PHE A 1 100 ? 11.873 9.507 -1.826 1 98.27 100 PHE A CA 1
ATOM 743 C C . PHE A 1 100 ? 10.718 9.624 -2.813 1 98.27 100 PHE A C 1
ATOM 745 O O . PHE A 1 100 ? 9.573 9.315 -2.476 1 98.27 100 PHE A O 1
ATOM 752 N N . SER A 1 101 ? 11.032 10.093 -4.029 1 98.08 101 SER A N 1
ATOM 753 C CA . SER A 1 101 ? 9.97 10.338 -4.999 1 98.08 101 SER A CA 1
ATOM 754 C C . SER A 1 101 ? 9.245 9.046 -5.363 1 98.08 101 SER A C 1
ATOM 756 O O . SER A 1 101 ? 8.133 9.081 -5.894 1 98.08 101 SER A O 1
ATOM 758 N N . MET A 1 102 ? 9.859 7.914 -5.015 1 98.13 102 MET A N 1
ATOM 759 C CA . MET A 1 102 ? 9.223 6.615 -5.218 1 98.13 102 MET A CA 1
ATOM 760 C C . MET A 1 102 ? 7.866 6.56 -4.525 1 98.13 102 MET A C 1
ATOM 762 O O . MET A 1 102 ? 6.932 5.933 -5.028 1 98.13 102 MET A O 1
ATOM 766 N N . LEU A 1 103 ? 7.726 7.301 -3.451 1 98.51 103 LEU A N 1
ATOM 767 C CA . LEU A 1 103 ? 6.542 7.185 -2.607 1 98.51 103 LEU A CA 1
ATOM 768 C C . LEU A 1 103 ? 5.404 8.045 -3.146 1 98.51 103 LEU A C 1
ATOM 770 O O . LEU A 1 103 ? 4.276 7.972 -2.652 1 98.51 103 LEU A O 1
ATOM 774 N N . GLU A 1 104 ? 5.715 8.85 -4.179 1 98.35 104 GLU A N 1
ATOM 775 C CA . GLU A 1 104 ? 4.629 9.525 -4.883 1 98.35 104 GLU A CA 1
ATOM 776 C C . GLU A 1 104 ? 3.62 8.521 -5.433 1 98.35 104 GLU A C 1
ATOM 778 O O . GLU A 1 104 ? 2.438 8.839 -5.581 1 98.35 104 GLU A O 1
ATOM 783 N N . ALA A 1 105 ? 4.057 7.305 -5.66 1 98.07 105 ALA A N 1
ATOM 784 C CA . ALA A 1 105 ? 3.186 6.239 -6.148 1 98.07 105 ALA A CA 1
ATOM 785 C C . ALA A 1 105 ? 2.037 5.983 -5.177 1 98.07 105 ALA A C 1
ATOM 787 O O . ALA A 1 105 ? 1.013 5.409 -5.556 1 98.07 105 ALA A O 1
ATOM 788 N N . ASN A 1 106 ? 2.167 6.396 -3.939 1 98.34 106 ASN A N 1
ATOM 789 C CA . ASN A 1 106 ? 1.198 6.097 -2.89 1 98.34 106 ASN A CA 1
ATOM 790 C C . ASN A 1 106 ? 0.043 7.095 -2.893 1 98.34 106 ASN A C 1
ATOM 792 O O . ASN A 1 106 ? -0.919 6.938 -2.14 1 98.34 106 ASN A O 1
ATOM 796 N N . LYS A 1 107 ? 0.113 8.117 -3.748 1 98.05 107 LYS A N 1
ATOM 797 C CA . LYS A 1 107 ? -0.939 9.126 -3.83 1 98.05 107 LYS A CA 1
ATOM 798 C C . LYS A 1 107 ? -2.28 8.494 -4.19 1 98.05 107 LYS A C 1
ATOM 800 O O . LYS A 1 107 ? -2.354 7.65 -5.086 1 98.05 107 LYS A O 1
ATOM 805 N N . GLY A 1 108 ? -3.318 8.915 -3.401 1 97.69 108 GLY A N 1
ATOM 806 C CA . GLY A 1 108 ? -4.676 8.491 -3.702 1 97.69 108 GLY A CA 1
ATOM 807 C C . GLY A 1 108 ? -4.908 7.013 -3.456 1 97.69 108 GLY A C 1
ATOM 808 O O . GLY A 1 108 ? -5.69 6.375 -4.166 1 97.69 108 GLY A O 1
ATOM 809 N N . GLY A 1 109 ? -4.2 6.422 -2.468 1 97.98 109 GLY A N 1
ATOM 810 C CA . GLY A 1 109 ? -4.336 4.994 -2.231 1 97.98 109 GLY A CA 1
ATOM 811 C C . GLY A 1 109 ? -3.629 4.146 -3.271 1 97.98 109 GLY A C 1
ATOM 812 O O . GLY A 1 109 ? -4.225 3.231 -3.844 1 97.98 109 GLY A O 1
ATOM 813 N N . ILE A 1 110 ? -2.423 4.491 -3.557 1 98 110 ILE A N 1
ATOM 814 C CA . ILE A 1 110 ? -1.548 3.866 -4.543 1 98 110 ILE A CA 1
ATOM 815 C C . ILE A 1 110 ? -2.061 4.163 -5.95 1 98 110 ILE A C 1
ATOM 817 O O . ILE A 1 110 ? -2.82 3.376 -6.521 1 98 110 ILE A O 1
ATOM 821 N N . SER A 1 111 ? -1.569 5.28 -6.491 1 97.4 111 SER A N 1
ATOM 822 C CA . SER A 1 111 ? -1.845 5.716 -7.856 1 97.4 111 SER A CA 1
ATOM 823 C C . SER A 1 111 ? -3.341 5.891 -8.089 1 97.4 111 SER A C 1
ATOM 825 O O . SER A 1 111 ? -3.88 5.408 -9.087 1 97.4 111 SER A O 1
ATOM 827 N N . ASP A 1 112 ? -4.075 6.379 -7.069 1 97.15 112 ASP A N 1
ATOM 828 C CA . ASP A 1 112 ? -5.468 6.808 -7.134 1 97.15 112 ASP A CA 1
ATOM 829 C C . ASP A 1 112 ? -6.413 5.608 -7.148 1 97.15 112 ASP A C 1
ATOM 831 O O . ASP A 1 112 ? -7.586 5.739 -7.502 1 97.15 112 ASP A O 1
ATOM 835 N N . TRP A 1 113 ? -5.953 4.462 -6.72 1 98.49 113 TRP A N 1
ATOM 836 C CA . TRP A 1 113 ? -6.796 3.272 -6.774 1 98.49 113 TRP A CA 1
ATOM 837 C C . TRP A 1 113 ? -7.596 3.111 -5.486 1 98.49 113 TRP A C 1
ATOM 839 O O . TRP A 1 113 ? -8.467 2.244 -5.393 1 98.49 113 TRP A O 1
ATOM 849 N N . GLY A 1 114 ? -7.351 3.95 -4.479 1 98.03 114 GLY A N 1
ATOM 850 C CA . GLY A 1 114 ? -8.178 3.995 -3.284 1 98.03 114 GLY A CA 1
ATOM 851 C C . GLY A 1 114 ? -7.956 2.813 -2.36 1 98.03 114 GLY A C 1
ATOM 852 O O . GLY A 1 114 ? -8.83 2.471 -1.56 1 98.03 114 GLY A O 1
ATOM 853 N N . THR A 1 115 ? -6.799 2.172 -2.485 1 98.27 115 THR A N 1
ATOM 854 C CA . THR A 1 115 ? -6.494 1.021 -1.643 1 98.27 115 THR A CA 1
ATOM 855 C C . THR A 1 115 ? -6.099 1.467 -0.238 1 98.27 115 THR A C 1
ATOM 857 O O . THR A 1 115 ? -6.921 2.017 0.498 1 98.27 115 THR A O 1
ATOM 860 N N . ILE A 1 116 ? -4.89 1.338 0.189 1 98.72 116 ILE A N 1
ATOM 861 C CA . ILE A 1 116 ? -4.456 1.762 1.516 1 98.72 116 ILE A CA 1
ATOM 862 C C . ILE A 1 116 ? -4.165 3.261 1.509 1 98.72 116 ILE A C 1
ATOM 864 O O . ILE A 1 116 ? -3.657 3.796 0.522 1 98.72 116 ILE A O 1
ATOM 868 N N . CYS A 1 117 ? -4.516 3.957 2.582 1 98.8 117 CYS A N 1
ATOM 869 C CA . CYS A 1 117 ? -4.077 5.337 2.754 1 98.8 117 CYS A CA 1
ATOM 870 C C . CYS A 1 117 ? -2.568 5.456 2.58 1 98.8 117 CYS A C 1
ATOM 872 O O . CYS A 1 117 ? -1.804 4.78 3.272 1 98.8 117 CYS A O 1
ATOM 874 N N . GLY A 1 118 ? -2.18 6.358 1.703 1 98.76 118 GLY A N 1
ATOM 875 C CA . GLY A 1 118 ? -0.766 6.51 1.399 1 98.76 118 GLY A CA 1
ATOM 876 C C . GLY A 1 118 ? 0.059 6.944 2.596 1 98.76 118 GLY A C 1
ATOM 877 O O . GLY A 1 118 ? 1.224 6.561 2.725 1 98.76 118 GLY A O 1
ATOM 878 N N . ALA A 1 119 ? -0.514 7.774 3.475 1 98.94 119 ALA A N 1
ATOM 879 C CA . ALA A 1 119 ? 0.207 8.21 4.669 1 98.94 119 ALA A CA 1
ATOM 880 C C . ALA A 1 119 ? 0.526 7.028 5.579 1 98.94 119 ALA A C 1
ATOM 882 O O . ALA A 1 119 ? 1.628 6.939 6.127 1 98.94 119 ALA A O 1
ATOM 883 N N . LEU A 1 120 ? -0.426 6.161 5.686 1 98.95 120 LEU A N 1
ATOM 884 C CA . LEU A 1 120 ? -0.225 4.98 6.518 1 98.95 120 LEU A CA 1
ATOM 885 C C . LEU A 1 120 ? 0.869 4.088 5.941 1 98.95 120 LEU A C 1
ATOM 887 O O . LEU A 1 120 ? 1.731 3.601 6.677 1 98.95 120 LEU A O 1
ATOM 891 N N . TYR A 1 121 ? 0.813 3.887 4.667 1 98.84 121 TYR A N 1
ATOM 892 C CA . TYR A 1 121 ? 1.872 3.08 4.071 1 98.84 121 TYR A CA 1
ATOM 893 C C . TYR A 1 121 ? 3.232 3.742 4.259 1 98.84 121 TYR A C 1
ATOM 895 O O . TYR A 1 121 ? 4.23 3.064 4.515 1 98.84 121 TYR A O 1
ATOM 903 N N . GLY A 1 122 ? 3.302 5.065 3.983 1 98.86 122 GLY A N 1
ATOM 904 C CA . GLY A 1 122 ? 4.56 5.772 4.169 1 98.86 122 GLY A CA 1
ATOM 905 C C . GLY A 1 122 ? 5.181 5.535 5.532 1 98.86 122 GLY A C 1
ATOM 906 O O . GLY A 1 122 ? 6.387 5.304 5.639 1 98.86 122 GLY A O 1
ATOM 907 N N . ALA A 1 123 ? 4.389 5.579 6.555 1 98.94 123 ALA A N 1
ATOM 908 C CA . ALA A 1 123 ? 4.879 5.354 7.912 1 98.94 123 ALA A CA 1
ATOM 909 C C . ALA A 1 123 ? 5.326 3.907 8.102 1 98.94 123 ALA A C 1
ATOM 911 O O . ALA A 1 123 ? 6.391 3.649 8.666 1 98.94 123 ALA A O 1
ATOM 912 N N . ALA A 1 124 ? 4.499 2.962 7.629 1 98.83 124 ALA A N 1
ATOM 913 C CA . ALA A 1 124 ? 4.845 1.549 7.756 1 98.83 124 ALA A CA 1
ATOM 914 C C . ALA A 1 124 ? 6.149 1.236 7.028 1 98.83 124 ALA A C 1
ATOM 916 O O . ALA A 1 124 ? 6.988 0.488 7.536 1 98.83 124 ALA A O 1
ATOM 917 N N . ALA A 1 125 ? 6.26 1.787 5.842 1 98.76 125 ALA A N 1
ATOM 918 C CA . ALA A 1 125 ? 7.483 1.605 5.064 1 98.76 125 ALA A CA 1
ATOM 919 C C . ALA A 1 125 ? 8.691 2.176 5.8 1 98.76 125 ALA A C 1
ATOM 921 O O . ALA A 1 125 ? 9.774 1.585 5.781 1 98.76 125 ALA A O 1
ATOM 922 N N . ALA A 1 126 ? 8.52 3.318 6.432 1 98.86 126 ALA A N 1
ATOM 923 C CA . ALA A 1 126 ? 9.613 3.904 7.204 1 98.86 126 ALA A CA 1
ATOM 924 C C . ALA A 1 126 ? 10.046 2.975 8.334 1 98.86 126 ALA A C 1
ATOM 926 O O . ALA A 1 126 ? 11.241 2.742 8.531 1 98.86 126 ALA A O 1
ATOM 927 N N . PHE A 1 127 ? 9.081 2.401 9.053 1 98.81 127 PHE A N 1
ATOM 928 C CA . PHE A 1 127 ? 9.387 1.464 10.127 1 98.81 127 PHE A CA 1
ATOM 929 C C . PHE A 1 127 ? 10.199 0.286 9.604 1 98.81 127 PHE A C 1
ATOM 931 O O . PHE A 1 127 ? 11.098 -0.208 10.288 1 98.81 127 PHE A O 1
ATOM 938 N N . ALA A 1 128 ? 9.981 -0.101 8.386 1 98.56 128 ALA A N 1
ATOM 939 C CA . ALA A 1 128 ? 10.508 -1.339 7.82 1 98.56 128 ALA A CA 1
ATOM 940 C C . ALA A 1 128 ? 11.979 -1.187 7.443 1 98.56 128 ALA A C 1
ATOM 942 O O . ALA A 1 128 ? 12.64 -2.166 7.087 1 98.56 128 ALA A O 1
ATOM 943 N N . LEU A 1 129 ? 12.453 0.032 7.516 1 98.29 129 LEU A N 1
ATOM 944 C CA . LEU A 1 129 ? 13.877 0.231 7.271 1 98.29 129 LEU A CA 1
ATOM 945 C C . LEU A 1 129 ? 14.696 -0.117 8.509 1 98.29 129 LEU A C 1
ATOM 947 O O . LEU A 1 129 ? 15.912 -0.305 8.423 1 98.29 129 LEU A O 1
ATOM 951 N N . PHE A 1 130 ? 14.021 -0.272 9.622 1 98.08 130 PHE A N 1
ATOM 952 C CA . PHE A 1 130 ? 14.72 -0.431 10.892 1 98.08 130 PHE A CA 1
ATOM 953 C C . PHE A 1 130 ? 14.415 -1.79 11.511 1 98.08 130 PHE A C 1
ATOM 955 O O . PHE A 1 130 ? 15.236 -2.341 12.248 1 98.08 130 PHE A O 1
ATOM 962 N N . TRP A 1 131 ? 13.238 -2.307 11.315 1 97.87 131 TRP A N 1
ATOM 963 C CA . TRP A 1 131 ? 12.793 -3.479 12.062 1 97.87 131 TRP A CA 1
ATOM 964 C C . TRP A 1 131 ? 12.106 -4.482 11.142 1 97.87 131 TRP A C 1
ATOM 966 O O . TRP A 1 131 ? 11.338 -4.098 10.256 1 97.87 131 TRP A O 1
ATOM 976 N N . GLY A 1 132 ? 12.395 -5.733 11.345 1 96.9 132 GLY A N 1
ATOM 977 C CA . GLY A 1 132 ? 11.704 -6.808 10.651 1 96.9 132 GLY A CA 1
ATOM 978 C C . GLY A 1 132 ? 10.291 -7.032 11.156 1 96.9 132 GLY A C 1
ATOM 979 O O . GLY A 1 132 ? 9.85 -6.369 12.097 1 96.9 132 GLY A O 1
ATOM 980 N N . ARG A 1 133 ? 9.645 -7.901 10.576 1 96.53 133 ARG A N 1
ATOM 981 C CA . ARG A 1 133 ? 8.217 -8.155 10.729 1 96.53 133 ARG A CA 1
ATOM 982 C C . ARG A 1 133 ? 7.846 -8.334 12.197 1 96.53 133 ARG A C 1
ATOM 984 O O . ARG A 1 133 ? 6.897 -7.715 12.684 1 96.53 133 ARG A O 1
ATOM 991 N N . LYS A 1 134 ? 8.515 -9.189 12.956 1 94.74 134 LYS A N 1
ATOM 992 C CA . LYS A 1 134 ? 8.184 -9.507 14.342 1 94.74 134 LYS A CA 1
ATOM 993 C C . LYS A 1 134 ? 8.167 -8.249 15.206 1 94.74 134 LYS A C 1
ATOM 995 O O . LYS A 1 134 ? 7.291 -8.086 16.058 1 94.74 134 LYS A O 1
ATOM 1000 N N . GLU A 1 135 ? 9.075 -7.356 14.95 1 96.15 135 GLU A N 1
ATOM 1001 C CA . GLU A 1 135 ? 9.199 -6.143 15.752 1 96.15 135 GLU A CA 1
ATOM 1002 C C . GLU A 1 135 ? 8.319 -5.024 15.201 1 96.15 135 GLU A C 1
ATOM 1004 O O . GLU A 1 135 ? 7.839 -4.175 15.955 1 96.15 135 GLU A O 1
ATOM 1009 N N . ARG A 1 136 ? 8.061 -5.011 13.918 1 97.02 136 ARG A N 1
ATOM 1010 C CA . ARG A 1 136 ? 7.354 -3.924 13.248 1 97.02 136 ARG A CA 1
ATOM 1011 C C . ARG A 1 136 ? 5.843 -4.114 13.342 1 97.02 136 ARG A C 1
ATOM 1013 O O . ARG A 1 136 ? 5.095 -3.139 13.435 1 97.02 136 ARG A O 1
ATOM 1020 N N . THR A 1 137 ? 5.399 -5.33 13.382 1 96.34 137 THR A N 1
ATOM 1021 C CA . THR A 1 137 ? 3.974 -5.628 13.291 1 96.34 137 THR A CA 1
ATOM 1022 C C . THR A 1 137 ? 3.202 -4.921 14.402 1 96.34 137 THR A C 1
ATOM 1024 O O . THR A 1 137 ? 2.195 -4.259 14.141 1 96.34 137 THR A O 1
ATOM 1027 N N . PRO A 1 138 ? 3.684 -4.979 15.685 1 97.57 138 PRO A N 1
ATOM 1028 C CA . PRO A 1 138 ? 2.941 -4.258 16.721 1 97.57 138 PRO A CA 1
ATOM 1029 C C . PRO A 1 138 ? 2.903 -2.751 16.477 1 97.57 138 PRO A C 1
ATOM 1031 O O . PRO A 1 138 ? 1.939 -2.084 16.862 1 97.57 138 PRO A O 1
ATOM 1034 N N . MET A 1 139 ? 3.915 -2.15 15.852 1 98.71 139 MET A N 1
ATOM 1035 C CA . MET A 1 139 ? 3.954 -0.724 15.539 1 98.71 139 MET A CA 1
ATOM 1036 C C . MET A 1 139 ? 2.887 -0.364 14.511 1 98.71 139 MET A C 1
ATOM 1038 O O . MET A 1 139 ? 2.137 0.596 14.699 1 98.71 139 MET A O 1
ATOM 1042 N N . VAL A 1 140 ? 2.812 -1.165 13.461 1 98.71 140 VAL A N 1
ATOM 1043 C CA . VAL A 1 140 ? 1.854 -0.934 12.386 1 98.71 140 VAL A CA 1
ATOM 1044 C C . VAL A 1 140 ? 0.433 -1.131 12.909 1 98.71 140 VAL A C 1
ATOM 1046 O O . VAL A 1 140 ? -0.459 -0.33 12.618 1 98.71 140 VAL A O 1
ATOM 1049 N N . ASN A 1 141 ? 0.266 -2.197 13.716 1 98.45 141 ASN A N 1
ATOM 1050 C CA . ASN A 1 141 ? -1.049 -2.429 14.304 1 98.45 141 ASN A CA 1
ATOM 1051 C C . ASN A 1 141 ? -1.512 -1.233 15.132 1 98.45 141 ASN A C 1
ATOM 1053 O O . ASN A 1 141 ? -2.672 -0.826 15.047 1 98.45 141 ASN A O 1
ATOM 1057 N N . GLU A 1 142 ? -0.637 -0.707 15.912 1 98.77 142 GLU A N 1
ATOM 1058 C CA . GLU A 1 142 ? -0.973 0.446 16.741 1 98.77 142 GLU A CA 1
ATOM 1059 C C . GLU A 1 142 ? -1.39 1.638 15.886 1 98.77 142 GLU A C 1
ATOM 1061 O O . GLU A 1 142 ? -2.414 2.272 16.151 1 98.77 142 GLU A O 1
ATOM 1066 N N . LEU A 1 143 ? -0.648 1.941 14.883 1 98.89 143 LEU A N 1
ATOM 1067 C CA . LEU A 1 143 ? -0.903 3.091 14.022 1 98.89 143 LEU A CA 1
ATOM 1068 C C . LEU A 1 143 ? -2.207 2.914 13.251 1 98.89 143 LEU A C 1
ATOM 1070 O O . LEU A 1 143 ? -3.013 3.843 13.166 1 98.89 143 LEU A O 1
ATOM 1074 N N . TYR A 1 144 ? -2.404 1.771 12.675 1 98.8 144 TYR A N 1
ATOM 1075 C CA . TYR A 1 144 ? -3.559 1.515 11.823 1 98.8 144 TYR A CA 1
ATOM 1076 C C . TYR A 1 144 ? -4.84 1.447 12.646 1 98.8 144 TYR A C 1
ATOM 1078 O O . TYR A 1 144 ? -5.885 1.947 12.222 1 98.8 144 TYR A O 1
ATOM 1086 N N . ARG A 1 145 ? -4.76 0.851 13.844 1 98.59 145 ARG A N 1
ATOM 1087 C CA . ARG A 1 145 ? -5.928 0.847 14.719 1 98.59 145 ARG A CA 1
ATOM 1088 C C . ARG A 1 145 ? -6.274 2.26 15.176 1 98.59 145 ARG A C 1
ATOM 1090 O O . ARG A 1 145 ? -7.448 2.636 15.213 1 98.59 145 ARG A O 1
ATOM 1097 N N . TRP A 1 146 ? -5.279 2.993 15.552 1 98.74 146 TRP A N 1
ATOM 1098 C CA . TRP A 1 146 ? -5.493 4.395 15.893 1 98.74 146 TRP A CA 1
ATOM 1099 C C . TRP A 1 146 ? -6.208 5.128 14.763 1 98.74 146 TRP A C 1
ATOM 1101 O O . TRP A 1 146 ? -7.171 5.861 15.001 1 98.74 146 TRP A O 1
ATOM 1111 N N . TYR A 1 147 ? -5.759 4.952 13.567 1 98.65 147 TYR A N 1
ATOM 1112 C CA . TYR A 1 147 ? -6.337 5.598 12.394 1 98.65 147 TYR A CA 1
ATOM 1113 C C . TYR A 1 147 ? -7.796 5.195 12.213 1 98.65 147 TYR A C 1
ATOM 1115 O O . TYR A 1 147 ? -8.637 6.026 11.864 1 98.65 147 TYR A O 1
ATOM 1123 N N . GLU A 1 148 ? -8.11 3.949 12.446 1 97.83 148 GLU A N 1
ATOM 1124 C CA . GLU A 1 148 ? -9.456 3.413 12.266 1 97.83 148 GLU A CA 1
ATOM 1125 C C . GLU A 1 148 ? -10.457 4.116 13.177 1 97.83 148 GLU A C 1
ATOM 1127 O O . GLU A 1 148 ? -11.595 4.373 12.778 1 97.83 148 GLU A O 1
ATOM 1132 N N . VAL A 1 149 ? -9.997 4.5 14.322 1 97.63 149 VAL A N 1
ATOM 1133 C CA . VAL A 1 149 ? -11.008 4.846 15.316 1 97.63 149 VAL A CA 1
ATOM 1134 C C . VAL A 1 149 ? -10.926 6.336 15.641 1 97.63 149 VAL A C 1
ATOM 1136 O O . VAL A 1 149 ? -11.835 6.893 16.26 1 97.63 149 VAL A O 1
ATOM 1139 N N . THR A 1 150 ? -9.883 6.938 15.319 1 98.49 150 THR A N 1
ATOM 1140 C CA . THR A 1 150 ? -9.684 8.343 15.653 1 98.49 150 THR A CA 1
ATOM 1141 C C . THR A 1 150 ? -10.433 9.243 14.675 1 98.49 150 THR A C 1
ATOM 1143 O O . THR A 1 150 ? -10.442 8.987 13.469 1 98.49 150 THR A O 1
ATOM 1146 N N . LYS A 1 151 ? -11.066 10.29 15.193 1 98.72 151 LYS A N 1
ATOM 1147 C CA . LYS A 1 151 ? -11.666 11.301 14.327 1 98.72 151 LYS A CA 1
ATOM 1148 C C . LYS A 1 151 ? -10.597 12.194 13.703 1 98.72 151 LYS A C 1
ATOM 1150 O O . LYS A 1 151 ? -9.875 12.897 14.413 1 98.72 151 LYS A O 1
ATOM 1155 N N . LEU A 1 152 ? -10.532 12.17 12.438 1 98.64 152 LEU A N 1
ATOM 1156 C CA . LEU A 1 152 ? -9.499 12.881 11.694 1 98.64 152 LEU A CA 1
ATOM 1157 C C . LEU A 1 152 ? -10.118 13.777 10.626 1 98.64 152 LEU A C 1
ATOM 1159 O O . LEU A 1 152 ? -11.21 13.493 10.128 1 98.64 152 LEU A O 1
ATOM 1163 N N . PRO A 1 153 ? -9.402 14.868 10.326 1 98.54 153 PRO A N 1
ATOM 1164 C CA . PRO A 1 153 ? -8.066 15.294 10.751 1 98.54 153 PRO A CA 1
ATOM 1165 C C . PRO A 1 153 ? -8.082 16.051 12.077 1 98.54 153 PRO A C 1
ATOM 1167 O O . PRO A 1 153 ? -9.116 16.602 12.465 1 98.54 153 PRO A O 1
ATOM 1170 N N . ILE A 1 154 ? -6.943 16.043 12.743 1 98.62 154 ILE A N 1
ATOM 1171 C CA . ILE A 1 154 ? -6.719 16.797 13.972 1 98.62 154 ILE A CA 1
ATOM 1172 C C . ILE A 1 154 ? -5.821 17.998 13.684 1 98.62 154 ILE A C 1
ATOM 1174 O O . ILE A 1 154 ? -6.056 19.094 14.198 1 98.62 154 ILE A O 1
ATOM 1178 N N . TYR A 1 155 ? -4.791 17.84 12.904 1 98.64 155 TYR A N 1
ATOM 1179 C CA . TYR A 1 155 ? -3.782 18.846 12.59 1 98.64 155 TYR A CA 1
ATOM 1180 C C . TYR A 1 155 ? -4.413 20.061 11.92 1 98.64 155 TYR A C 1
ATOM 1182 O O . TYR A 1 155 ? -5.214 19.92 10.993 1 98.64 155 TYR A O 1
ATOM 1190 N N . ASN A 1 156 ? -4.095 21.205 12.386 1 98.22 156 ASN A N 1
ATOM 1191 C CA . ASN A 1 156 ? -4.498 22.484 11.811 1 98.22 156 ASN A CA 1
ATOM 1192 C C . ASN A 1 156 ? -3.298 23.396 11.574 1 98.22 156 ASN A C 1
ATOM 1194 O O . ASN A 1 156 ? -2.718 23.926 12.524 1 98.22 156 ASN A O 1
ATOM 1198 N N . PRO A 1 157 ? -2.956 23.604 10.368 1 97.95 157 PRO A N 1
ATOM 1199 C CA . PRO A 1 157 ? -1.772 24.41 10.061 1 97.95 157 PRO A CA 1
ATOM 1200 C C . PRO A 1 157 ? -2.03 25.91 10.192 1 97.95 157 PRO A C 1
ATOM 1202 O O . PRO A 1 157 ? -1.114 26.716 10.008 1 97.95 157 PRO A O 1
ATOM 1205 N N . GLY A 1 158 ? -3.283 26.323 10.49 1 96.7 158 GLY A N 1
ATOM 1206 C CA . GLY A 1 158 ? -3.608 27.735 10.61 1 96.7 158 GLY A CA 1
ATOM 1207 C C . GLY A 1 158 ? -3.369 28.514 9.33 1 96.7 158 GLY A C 1
ATOM 1208 O O . GLY A 1 158 ? -3.868 28.138 8.267 1 96.7 158 GLY A O 1
ATOM 1209 N N . GLU A 1 159 ? -2.518 29.445 9.42 1 96.59 159 GLU A N 1
ATOM 1210 C CA . GLU A 1 159 ? -2.281 30.348 8.298 1 96.59 159 GLU A CA 1
ATOM 1211 C C . GLU A 1 159 ? -1.407 29.689 7.234 1 96.59 159 GLU A C 1
ATOM 1213 O O . GLU A 1 159 ? -1.313 30.182 6.108 1 96.59 159 GLU A O 1
ATOM 1218 N N . LEU A 1 160 ? -0.858 28.59 7.577 1 96.48 160 LEU A N 1
ATOM 1219 C CA . LEU A 1 160 ? 0.041 27.907 6.654 1 96.48 160 LEU A CA 1
ATOM 1220 C C . LEU A 1 160 ? -0.728 26.938 5.762 1 96.48 160 LEU A C 1
ATOM 1222 O O . LEU A 1 160 ? -0.133 26.242 4.936 1 96.48 160 LEU A O 1
ATOM 1226 N N . ALA A 1 161 ? -2.058 26.907 5.932 1 98.08 161 ALA A N 1
ATOM 1227 C CA . ALA A 1 161 ? -2.883 26.012 5.124 1 98.08 161 ALA A CA 1
ATOM 1228 C C . ALA A 1 161 ? -2.671 26.267 3.634 1 98.08 161 ALA A C 1
ATOM 1230 O O . ALA A 1 161 ? -2.634 27.419 3.194 1 98.08 161 ALA A O 1
ATOM 1231 N N . GLN A 1 162 ? -2.573 25.19 2.893 1 97.11 162 GLN A N 1
ATOM 1232 C CA . GLN A 1 162 ? -2.272 25.331 1.473 1 97.11 162 GLN A CA 1
ATOM 1233 C C . GLN A 1 162 ? -3.489 24.994 0.616 1 97.11 162 GLN A C 1
ATOM 1235 O O . GLN A 1 162 ? -3.552 25.367 -0.557 1 97.11 162 GLN A O 1
ATOM 1240 N N . GLY A 1 163 ? -4.431 24.305 1.223 1 96.22 163 GLY A N 1
ATOM 1241 C CA . GLY A 1 163 ? -5.667 23.995 0.522 1 96.22 163 GLY A CA 1
ATOM 1242 C C . GLY A 1 163 ? -6.814 24.913 0.9 1 96.22 163 GLY A C 1
ATOM 1243 O O . GLY A 1 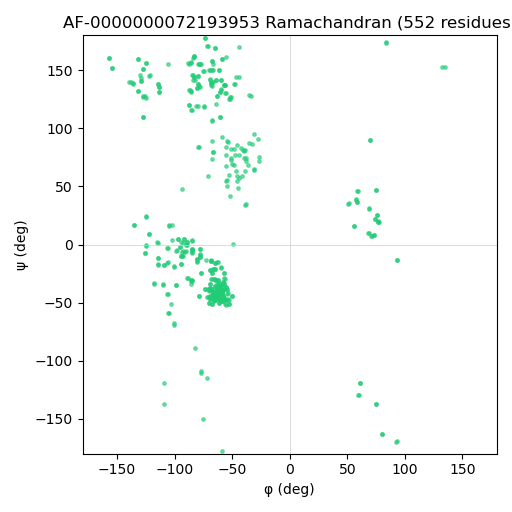163 ? -7.264 25.72 0.084 1 96.22 163 GLY A O 1
ATOM 1244 N N . VAL A 1 164 ? -7.271 24.834 2.073 1 97.23 164 VAL A N 1
ATOM 1245 C CA . VAL A 1 164 ? -8.3 25.713 2.62 1 97.23 164 VAL A CA 1
ATOM 1246 C C . VAL A 1 164 ? -7.958 26.074 4.063 1 97.23 164 VAL A C 1
ATOM 1248 O O . VAL A 1 164 ? -7.495 25.225 4.829 1 97.23 164 VAL A O 1
ATOM 1251 N N . LYS A 1 165 ? -8.184 27.275 4.368 1 96.95 165 LYS A N 1
ATOM 1252 C CA . LYS A 1 165 ? -7.947 27.757 5.725 1 96.95 165 LYS A CA 1
ATOM 1253 C C . LYS A 1 165 ? -9.136 27.452 6.632 1 96.95 165 LYS A C 1
ATOM 1255 O O . LYS A 1 165 ? -10.239 27.187 6.15 1 96.95 165 LYS A O 1
ATOM 1260 N N . GLY A 1 166 ? -8.806 27.501 7.949 1 96.04 166 GLY A N 1
ATOM 1261 C CA . GLY A 1 166 ? -9.874 27.31 8.917 1 96.04 166 GLY A CA 1
ATOM 1262 C C . GLY A 1 166 ? -10.036 25.865 9.349 1 96.04 166 GLY A C 1
ATOM 1263 O O . GLY A 1 166 ? -9.219 25.012 8.999 1 96.04 166 GLY A O 1
ATOM 1264 N N . ASP A 1 167 ? -11.098 25.624 10.037 1 96.92 167 ASP A N 1
ATOM 1265 C CA . ASP A 1 167 ? -11.327 24.297 10.601 1 96.92 167 ASP A CA 1
ATOM 1266 C C . ASP A 1 167 ? -11.936 23.357 9.563 1 96.92 167 ASP A C 1
ATOM 1268 O O . ASP A 1 167 ? -12.73 23.783 8.722 1 96.92 167 ASP A O 1
ATOM 1272 N N . LEU A 1 168 ? -11.567 22.146 9.608 1 97.88 168 LEU A N 1
ATOM 1273 C CA . LEU A 1 168 ? -12.204 21.068 8.86 1 97.88 168 LEU A CA 1
ATOM 1274 C C . LEU A 1 168 ? -12.868 20.07 9.804 1 97.88 168 LEU A C 1
ATOM 1276 O O . LEU A 1 168 ? -12.323 19.755 10.864 1 97.88 168 LEU A O 1
ATOM 1280 N N . PRO A 1 169 ? -14.04 19.654 9.42 1 98.26 169 PRO A N 1
ATOM 1281 C CA . PRO A 1 169 ? -14.688 18.651 10.268 1 98.26 169 PRO A CA 1
ATOM 1282 C C . PRO A 1 169 ? -13.958 17.31 10.259 1 98.26 169 PRO A C 1
ATOM 1284 O O . PRO A 1 169 ? -13.148 17.05 9.366 1 98.26 169 PRO A O 1
ATOM 1287 N N . SER A 1 170 ? -14.183 16.532 11.301 1 98.44 170 SER A N 1
ATOM 1288 C CA . SER A 1 170 ? -13.504 15.249 11.457 1 98.44 170 SER A CA 1
ATOM 1289 C C . SER A 1 170 ? -14.505 14.113 11.635 1 98.44 170 SER A C 1
ATOM 1291 O O . SER A 1 170 ? -15.653 14.344 12.021 1 98.44 170 SER A O 1
ATOM 1293 N N . ASN A 1 171 ? -14.125 12.935 11.317 1 98.38 171 ASN A N 1
ATOM 1294 C CA . ASN A 1 171 ? -14.853 11.711 11.635 1 98.38 171 ASN A CA 1
ATOM 1295 C C . ASN A 1 171 ? -13.931 10.495 11.641 1 98.38 171 ASN A C 1
ATOM 1297 O O . ASN A 1 171 ? -12.826 10.547 11.098 1 98.38 171 ASN A O 1
ATOM 1301 N N . ALA A 1 172 ? -14.345 9.454 12.261 1 98.04 172 ALA A N 1
ATOM 1302 C CA . ALA A 1 172 ? -13.64 8.175 12.218 1 98.04 172 ALA A CA 1
ATOM 1303 C C . ALA A 1 172 ? -13.964 7.413 10.936 1 98.04 172 ALA A C 1
ATOM 1305 O O . ALA A 1 172 ? -15.125 7.34 10.526 1 98.04 172 ALA A O 1
ATOM 1306 N N . SER A 1 173 ? -12.991 6.897 10.333 1 96.78 173 SER A N 1
ATOM 1307 C CA . SER A 1 173 ? -13.203 6.236 9.049 1 96.78 173 SER A CA 1
ATOM 1308 C C . SER A 1 173 ? -13.612 4.779 9.238 1 96.78 173 SER A C 1
ATOM 1310 O O . SER A 1 173 ? -14.31 4.211 8.396 1 96.78 173 SER A O 1
ATOM 1312 N N . GLY A 1 174 ? -13.125 4.138 10.336 1 96.69 174 GLY A N 1
ATOM 1313 C CA . GLY A 1 174 ? -13.367 2.72 10.554 1 96.69 174 GLY A CA 1
ATOM 1314 C C . GLY A 1 174 ? -12.608 1.83 9.589 1 96.69 174 GLY A C 1
ATOM 1315 O O . GLY A 1 174 ? -12.875 0.629 9.503 1 96.69 174 GLY A O 1
ATOM 1316 N N . SER A 1 175 ? -11.772 2.391 8.841 1 97.72 175 SER A N 1
ATOM 1317 C CA . SER A 1 175 ? -11.031 1.673 7.809 1 97.72 175 SER A CA 1
ATOM 1318 C C . SER A 1 175 ? -9.713 2.369 7.49 1 97.72 175 SER A C 1
ATOM 1320 O O . SER A 1 175 ? -9.607 3.592 7.604 1 97.72 175 SER A O 1
ATOM 1322 N N . VAL A 1 176 ? -8.748 1.575 7.061 1 98.71 176 VAL A N 1
ATOM 1323 C CA . VAL A 1 176 ? -7.459 2.146 6.684 1 98.71 176 VAL A CA 1
ATOM 1324 C C . VAL A 1 176 ? -7.42 2.384 5.176 1 98.71 176 VAL A C 1
ATOM 1326 O O . VAL A 1 176 ? -6.427 2.888 4.646 1 98.71 176 VAL A O 1
ATOM 1329 N N . LEU A 1 177 ? -8.471 2.027 4.446 1 98.59 177 LEU A N 1
ATOM 1330 C CA . LEU A 1 177 ? -8.52 2.178 2.996 1 98.59 177 LEU A CA 1
ATOM 1331 C C . LEU A 1 177 ? -8.823 3.622 2.609 1 98.59 177 LEU A C 1
ATOM 1333 O O . LEU A 1 177 ? -9.711 4.251 3.189 1 98.59 177 LEU A O 1
ATOM 1337 N N . CYS A 1 178 ? -8.115 4.081 1.66 1 98.65 178 CYS A N 1
ATOM 1338 C CA . CYS A 1 178 ? -8.209 5.456 1.183 1 98.65 178 CYS A CA 1
ATOM 1339 C C . CYS A 1 178 ? -9.617 5.768 0.689 1 98.65 178 CYS A C 1
ATOM 1341 O O . CYS A 1 178 ? -10.208 6.775 1.08 1 98.65 178 CYS A O 1
ATOM 1343 N N . HIS A 1 179 ? -10.193 4.933 -0.139 1 97.94 179 HIS A N 1
ATOM 1344 C CA . HIS A 1 179 ? -11.52 5.133 -0.711 1 97.94 179 HIS A CA 1
ATOM 1345 C C . HIS A 1 179 ? -12.576 5.27 0.381 1 97.94 179 HIS A C 1
ATOM 1347 O O . HIS A 1 179 ? -13.414 6.173 0.33 1 97.94 179 HIS A O 1
ATOM 1353 N N . ILE A 1 180 ? -12.544 4.456 1.347 1 97.74 180 ILE A N 1
ATOM 1354 C CA . ILE A 1 180 ? -13.551 4.471 2.402 1 97.74 180 ILE A CA 1
ATOM 1355 C C . ILE A 1 180 ? -13.357 5.705 3.282 1 97.74 180 ILE A C 1
ATOM 1357 O O . ILE A 1 180 ? -14.323 6.4 3.608 1 97.74 180 ILE A O 1
ATOM 1361 N N . SER A 1 181 ? -12.129 5.953 3.636 1 98.2 181 SER A N 1
ATOM 1362 C CA . SER A 1 181 ? -11.828 7.108 4.476 1 98.2 181 SER A CA 1
ATOM 1363 C C . SER A 1 181 ? -12.296 8.404 3.822 1 98.2 181 SER A C 1
ATOM 1365 O O . SER A 1 181 ? -13.001 9.2 4.445 1 98.2 181 SER A O 1
ATOM 1367 N N . VAL A 1 182 ? -11.963 8.595 2.578 1 98.36 182 VAL A N 1
ATOM 1368 C CA . VAL A 1 182 ? -12.291 9.821 1.858 1 98.36 182 VAL A CA 1
ATOM 1369 C C . VAL A 1 182 ? -13.799 9.9 1.633 1 98.36 182 VAL A C 1
ATOM 1371 O O . VAL A 1 182 ? -14.419 10.933 1.899 1 98.36 182 VAL A O 1
ATOM 1374 N N . SER A 1 183 ? -14.389 8.824 1.183 1 97.69 183 SER A N 1
ATOM 1375 C CA . SER A 1 183 ? -15.801 8.85 0.817 1 97.69 183 SER A CA 1
ATOM 1376 C C . SER A 1 183 ? -16.685 9.075 2.04 1 97.69 183 SER A C 1
ATOM 1378 O O . SER A 1 183 ? -17.668 9.816 1.974 1 97.69 183 SER A O 1
ATOM 1380 N N . LYS A 1 184 ? -16.316 8.419 3.095 1 97.37 184 LYS A N 1
ATOM 1381 C CA . LYS A 1 184 ? -17.086 8.603 4.322 1 97.37 184 LYS A CA 1
ATOM 1382 C C . LYS A 1 184 ? -17.021 10.05 4.801 1 97.37 184 LYS A C 1
ATOM 1384 O O . LYS A 1 184 ? -18.033 10.618 5.216 1 97.37 184 LYS A O 1
ATOM 1389 N N . TRP A 1 185 ? -15.911 10.608 4.758 1 98.48 185 TRP A N 1
ATOM 1390 C CA . TRP A 1 185 ? -15.731 11.988 5.196 1 98.48 185 TRP A CA 1
ATOM 1391 C C . TRP A 1 185 ? -16.494 12.951 4.292 1 98.48 185 TRP A C 1
ATOM 1393 O O . TRP A 1 185 ? -17.206 13.834 4.775 1 98.48 185 TRP A O 1
ATOM 1403 N N . CYS A 1 186 ? -16.316 12.766 3.013 1 98.38 186 CYS A N 1
ATOM 1404 C CA . CYS A 1 186 ? -16.983 13.629 2.044 1 98.38 186 CYS A CA 1
ATOM 1405 C C . CYS A 1 186 ? -18.498 13.53 2.177 1 98.38 186 CYS A C 1
ATOM 1407 O O . CYS A 1 186 ? -19.191 14.548 2.191 1 98.38 186 CYS A O 1
ATOM 1409 N N . ALA A 1 187 ? -18.973 12.34 2.275 1 97.14 187 ALA A N 1
ATOM 1410 C CA . ALA A 1 187 ? -20.413 12.127 2.386 1 97.14 187 ALA A CA 1
ATOM 1411 C C . ALA A 1 187 ? -20.957 12.717 3.684 1 97.14 187 ALA A C 1
ATOM 1413 O O . ALA A 1 187 ? -21.992 13.387 3.683 1 97.14 187 ALA A O 1
ATOM 1414 N N . ALA A 1 188 ? -20.253 12.479 4.778 1 97.19 188 ALA A N 1
ATOM 1415 C CA . ALA A 1 188 ? -20.717 12.922 6.09 1 97.19 188 ALA A CA 1
ATOM 1416 C C . ALA A 1 188 ? -20.782 14.445 6.163 1 97.19 188 ALA A C 1
ATOM 1418 O O . ALA A 1 188 ? -21.647 15.004 6.842 1 97.19 188 ALA A O 1
ATOM 1419 N N . HIS A 1 189 ? -19.929 15.077 5.456 1 97.76 189 HIS A N 1
ATOM 1420 C CA . HIS A 1 189 ? -19.812 16.521 5.626 1 97.76 189 HIS A CA 1
ATOM 1421 C C . HIS A 1 189 ? -20.233 17.261 4.361 1 97.76 189 HIS A C 1
ATOM 1423 O O . HIS A 1 189 ? -20.1 18.484 4.278 1 97.76 189 HIS A O 1
ATOM 1429 N N . LYS A 1 190 ? -20.645 16.533 3.351 1 97.02 190 LYS A N 1
ATOM 1430 C CA . LYS A 1 190 ? -21.142 17.077 2.091 1 97.02 190 LYS A CA 1
ATOM 1431 C C . LYS A 1 190 ? -20.086 17.944 1.411 1 97.02 190 LYS A C 1
ATOM 1433 O O . LYS A 1 190 ? -20.368 19.075 1.01 1 97.02 190 LYS A O 1
ATOM 1438 N N . ILE A 1 191 ? -18.937 17.426 1.381 1 97.64 191 ILE A N 1
ATOM 1439 C CA . ILE A 1 191 ? -17.812 18.067 0.709 1 97.64 191 ILE A CA 1
ATOM 1440 C C . ILE A 1 191 ? -17.388 17.233 -0.497 1 97.64 191 ILE A C 1
ATOM 1442 O O . ILE A 1 191 ? -17.232 16.014 -0.393 1 97.64 191 ILE A O 1
ATOM 1446 N N . GLU A 1 192 ? -17.148 17.874 -1.598 1 97.77 192 GLU A N 1
ATOM 1447 C CA . GLU A 1 192 ? -16.795 17.176 -2.83 1 97.77 192 GLU A CA 1
ATOM 1448 C C . GLU A 1 192 ? -15.431 16.501 -2.711 1 97.77 192 GLU A C 1
ATOM 1450 O O . GLU A 1 192 ? -14.479 17.098 -2.204 1 97.77 192 GLU A O 1
ATOM 1455 N N . ALA A 1 193 ? -15.366 15.285 -3.271 1 98.02 193 ALA A N 1
ATOM 1456 C CA . ALA A 1 193 ? -14.107 14.545 -3.262 1 98.02 193 ALA A CA 1
ATOM 1457 C C . ALA A 1 193 ? -13.063 15.227 -4.142 1 98.02 193 ALA A C 1
ATOM 1459 O O . ALA A 1 193 ? -11.86 15.066 -3.926 1 98.02 193 ALA A O 1
ATOM 1460 N N . THR A 1 194 ? -13.427 15.996 -5.114 1 96.8 194 THR A N 1
ATOM 1461 C CA . THR A 1 194 ? -12.516 16.659 -6.041 1 96.8 194 THR A CA 1
ATOM 1462 C C . THR A 1 194 ? -12.155 18.054 -5.539 1 96.8 194 THR A C 1
ATOM 1464 O O . THR A 1 194 ? -11.458 18.805 -6.224 1 96.8 194 THR A O 1
ATOM 1467 N N . SER A 1 195 ? -12.594 18.444 -4.335 1 96.96 195 SER A N 1
ATOM 1468 C CA . SER A 1 195 ? -12.424 19.799 -3.82 1 96.96 195 SER A CA 1
ATOM 1469 C C . SER A 1 195 ? -11.048 19.982 -3.189 1 96.96 195 SER A C 1
ATOM 1471 O O . SER A 1 195 ? -10.401 19.005 -2.804 1 96.96 195 SER A O 1
ATOM 1473 N N . LYS A 1 196 ? -10.661 21.187 -3.026 1 96.92 196 LYS A N 1
ATOM 1474 C CA . LYS A 1 196 ? -9.447 21.542 -2.297 1 96.92 196 LYS A CA 1
ATOM 1475 C C . LYS A 1 196 ? -9.587 21.23 -0.81 1 96.92 196 LYS A C 1
ATOM 1477 O O . LYS A 1 196 ? -8.597 20.937 -0.135 1 96.92 196 LYS A O 1
ATOM 1482 N N . ALA A 1 197 ? -10.824 21.312 -0.358 1 97.92 197 ALA A N 1
ATOM 1483 C CA . ALA A 1 197 ? -11.062 20.978 1.044 1 97.92 197 ALA A CA 1
ATOM 1484 C C . ALA A 1 197 ? -10.683 19.529 1.334 1 97.92 197 ALA A C 1
ATOM 1486 O O . ALA A 1 197 ? -10.072 19.235 2.364 1 97.92 197 ALA A O 1
ATOM 1487 N N . ARG A 1 198 ? -11.074 18.7 0.427 1 98.24 198 ARG A N 1
ATOM 1488 C CA . ARG A 1 198 ? -10.701 17.3 0.601 1 98.24 198 ARG A CA 1
ATOM 1489 C C . ARG A 1 198 ? -9.188 17.123 0.527 1 98.24 198 ARG A C 1
ATOM 1491 O O . ARG A 1 198 ? -8.607 16.363 1.305 1 98.24 198 ARG A O 1
ATOM 1498 N N . SER A 1 199 ? -8.502 17.794 -0.39 1 98.49 199 SER A N 1
ATOM 1499 C CA . SER A 1 199 ? -7.047 17.734 -0.468 1 98.49 199 SER A CA 1
ATOM 1500 C C . SER A 1 199 ? -6.403 18.25 0.814 1 98.49 199 SER A C 1
ATOM 1502 O O . SER A 1 199 ? -5.42 17.68 1.295 1 98.49 199 SER A O 1
ATOM 1504 N N . GLU A 1 200 ? -6.969 19.327 1.347 1 98.81 200 GLU A N 1
ATOM 1505 C CA . GLU A 1 200 ? -6.483 19.864 2.615 1 98.81 200 GLU A CA 1
ATOM 1506 C C . GLU A 1 200 ? -6.65 18.851 3.743 1 98.81 200 GLU A C 1
ATOM 1508 O O . GLU A 1 200 ? -5.756 18.688 4.576 1 98.81 200 GLU A O 1
ATOM 1513 N N . ARG A 1 201 ? -7.803 18.225 3.777 1 98.79 201 ARG A N 1
ATOM 1514 C CA . ARG A 1 201 ? -8.023 17.165 4.756 1 98.79 201 ARG A CA 1
ATOM 1515 C C . ARG A 1 201 ? -6.933 16.103 4.668 1 98.79 201 ARG A C 1
ATOM 1517 O O . ARG A 1 201 ? -6.414 15.653 5.692 1 98.79 201 ARG A O 1
ATOM 1524 N N . CYS A 1 202 ? -6.506 15.69 3.483 1 98.82 202 CYS A N 1
ATOM 1525 C CA . CYS A 1 202 ? -5.489 14.661 3.299 1 98.82 202 CYS A CA 1
ATOM 1526 C C . CYS A 1 202 ? -4.116 15.167 3.726 1 98.82 202 CYS A C 1
ATOM 1528 O O . CYS A 1 202 ? -3.308 14.406 4.26 1 98.82 202 CYS A O 1
ATOM 1530 N N . GLY A 1 203 ? -3.83 16.44 3.4 1 98.91 203 GLY A N 1
ATOM 1531 C CA . GLY A 1 203 ? -2.592 17.015 3.902 1 98.91 203 GLY A CA 1
ATOM 1532 C C . GLY A 1 203 ? -2.502 17.008 5.417 1 98.91 203 GLY A C 1
ATOM 1533 O O . GLY A 1 203 ? -1.477 16.62 5.981 1 98.91 203 GLY A O 1
ATOM 1534 N N . ARG A 1 204 ? -3.561 17.401 6.085 1 98.95 204 ARG A N 1
ATOM 1535 C CA . ARG A 1 204 ? -3.607 17.43 7.543 1 98.95 204 ARG A CA 1
ATOM 1536 C C . ARG A 1 204 ? -3.555 16.02 8.121 1 98.95 204 ARG A C 1
ATOM 1538 O O . ARG A 1 204 ? -2.885 15.78 9.128 1 98.95 204 ARG A O 1
ATOM 1545 N N . LEU A 1 205 ? -4.268 15.139 7.472 1 98.9 205 LEU A N 1
ATOM 1546 C CA . LEU A 1 205 ? -4.24 13.74 7.884 1 98.9 205 LEU A CA 1
ATOM 1547 C C . LEU A 1 205 ? -2.83 13.169 7.773 1 98.9 205 LEU A C 1
ATOM 1549 O O . LEU A 1 205 ? -2.414 12.363 8.608 1 98.9 205 LEU A O 1
ATOM 1553 N N . THR A 1 206 ? -2.108 13.563 6.73 1 98.96 206 THR A N 1
ATOM 1554 C CA . THR A 1 206 ? -0.717 13.151 6.575 1 98.96 206 THR A CA 1
ATOM 1555 C C . THR A 1 206 ? 0.118 13.606 7.769 1 98.96 206 THR A C 1
ATOM 1557 O O . THR A 1 206 ? 0.946 12.848 8.279 1 98.96 206 THR A O 1
ATOM 1560 N N . ALA A 1 207 ? -0.13 14.787 8.236 1 98.97 207 ALA A N 1
ATOM 1561 C CA . ALA A 1 207 ? 0.533 15.301 9.431 1 98.97 207 ALA A CA 1
ATOM 1562 C C . ALA A 1 207 ? 0.147 14.491 10.665 1 98.97 207 ALA A C 1
ATOM 1564 O O . ALA A 1 207 ? 1.004 14.144 11.481 1 98.97 207 ALA A O 1
ATOM 1565 N N . ASP A 1 208 ? -1.13 14.19 10.833 1 98.97 208 ASP A N 1
ATOM 1566 C CA . ASP A 1 208 ? -1.616 13.418 11.973 1 98.97 208 ASP A CA 1
ATOM 1567 C C . ASP A 1 208 ? -0.963 12.039 12.021 1 98.97 208 ASP A C 1
ATOM 1569 O O . ASP A 1 208 ? -0.517 11.594 13.081 1 98.97 208 ASP A O 1
ATOM 1573 N N . VAL A 1 209 ? -0.925 11.406 10.896 1 98.97 209 VAL A N 1
ATOM 1574 C CA . VAL A 1 209 ? -0.344 10.071 10.805 1 98.97 209 VAL A CA 1
ATOM 1575 C C . VAL A 1 209 ? 1.142 10.129 11.149 1 98.97 209 VAL A C 1
ATOM 1577 O O . VAL A 1 209 ? 1.651 9.275 11.879 1 98.97 209 VAL A O 1
ATOM 1580 N N . SER A 1 210 ? 1.806 11.131 10.626 1 98.97 210 SER A N 1
ATOM 1581 C CA . SER A 1 210 ? 3.225 11.283 10.927 1 98.97 210 SER A CA 1
ATOM 1582 C C . SER A 1 210 ? 3.453 11.51 12.418 1 98.97 210 SER A C 1
ATOM 1584 O O . SER A 1 210 ? 4.364 10.925 13.008 1 98.97 210 SER A O 1
ATOM 1586 N N . PHE A 1 211 ? 2.657 12.34 13.021 1 98.97 211 PHE A N 1
ATOM 1587 C CA . PHE A 1 211 ? 2.769 12.588 14.453 1 98.97 211 PHE A CA 1
ATOM 1588 C C . PHE A 1 211 ? 2.664 11.286 15.239 1 98.97 211 PHE A C 1
ATOM 1590 O O . PHE A 1 211 ? 3.538 10.973 16.049 1 98.97 211 PHE A O 1
ATOM 1597 N N . LYS A 1 212 ? 1.682 10.542 14.994 1 98.96 212 LYS A N 1
ATOM 1598 C CA . LYS A 1 212 ? 1.444 9.294 15.713 1 98.96 212 LYS A CA 1
ATOM 1599 C C . LYS A 1 212 ? 2.531 8.267 15.408 1 98.96 212 LYS A C 1
ATOM 1601 O O . LYS A 1 212 ? 2.972 7.539 16.3 1 98.96 212 LYS A O 1
ATOM 1606 N N . ALA A 1 213 ? 2.928 8.21 14.161 1 98.96 213 ALA A N 1
ATOM 1607 C CA . ALA A 1 213 ? 3.978 7.275 13.765 1 98.96 213 ALA A CA 1
ATOM 1608 C C . ALA A 1 213 ? 5.28 7.566 14.505 1 98.96 213 ALA A C 1
ATOM 1610 O O . ALA A 1 213 ? 5.979 6.644 14.931 1 98.96 213 ALA A O 1
ATOM 1611 N N . VAL A 1 214 ? 5.618 8.81 14.638 1 98.96 214 VAL A N 1
ATOM 1612 C CA . VAL A 1 214 ? 6.856 9.191 15.311 1 98.96 214 VAL A CA 1
ATOM 1613 C C . VAL A 1 214 ? 6.749 8.883 16.802 1 98.96 214 VAL A C 1
ATOM 1615 O O . VAL A 1 214 ? 7.723 8.453 17.425 1 98.96 214 VAL A O 1
ATOM 1618 N N . GLU A 1 215 ? 5.546 9.097 17.381 1 98.91 215 GLU A N 1
ATOM 1619 C CA . GLU A 1 215 ? 5.353 8.66 18.76 1 98.91 215 GLU A CA 1
ATOM 1620 C C . GLU A 1 215 ? 5.647 7.171 18.914 1 98.91 215 GLU A C 1
ATOM 1622 O O . GLU A 1 215 ? 6.343 6.763 19.846 1 98.91 215 GLU A O 1
ATOM 1627 N N . ILE A 1 216 ? 5.147 6.388 18.082 1 98.93 216 ILE A N 1
ATOM 1628 C CA . ILE A 1 216 ? 5.338 4.942 18.103 1 98.93 216 ILE A CA 1
ATOM 1629 C C . ILE A 1 216 ? 6.812 4.613 17.871 1 98.93 216 ILE A C 1
ATOM 1631 O O . ILE A 1 216 ? 7.383 3.772 18.569 1 98.93 216 ILE A O 1
ATOM 1635 N N . PHE A 1 217 ? 7.409 5.284 16.868 1 98.88 217 PHE A N 1
ATOM 1636 C CA . PHE A 1 217 ? 8.816 5.126 16.518 1 98.88 217 PHE A CA 1
ATOM 1637 C C . PHE A 1 217 ? 9.707 5.376 17.729 1 98.88 217 PHE A C 1
ATOM 1639 O O . PHE A 1 217 ? 10.577 4.562 18.044 1 98.88 217 PHE A O 1
ATOM 1646 N N . ASN A 1 218 ? 9.449 6.46 18.434 1 98.88 218 ASN A N 1
ATOM 1647 C CA . ASN A 1 218 ? 10.201 6.803 19.636 1 98.88 218 ASN A CA 1
ATOM 1648 C C . ASN A 1 218 ? 9.986 5.777 20.744 1 98.88 218 ASN A C 1
ATOM 1650 O O . ASN A 1 218 ? 10.938 5.372 21.415 1 98.88 218 ASN A O 1
ATOM 1654 N N . ALA A 1 219 ? 8.753 5.406 20.954 1 98.78 219 ALA A N 1
ATOM 1655 C CA . ALA A 1 219 ? 8.446 4.411 21.979 1 98.78 219 ALA A CA 1
ATOM 1656 C C . ALA A 1 219 ? 9.154 3.091 21.69 1 98.78 219 ALA A C 1
ATOM 1658 O O . ALA A 1 219 ? 9.639 2.425 22.608 1 98.78 219 ALA A O 1
ATOM 1659 N N . LYS A 1 220 ? 9.192 2.717 20.427 1 98.68 220 LYS A N 1
ATOM 1660 C CA . LYS A 1 220 ? 9.882 1.493 20.029 1 98.68 220 LYS A CA 1
ATOM 1661 C C . LYS A 1 220 ? 11.375 1.58 20.332 1 98.68 220 LYS A C 1
ATOM 1663 O O . LYS A 1 220 ? 11.984 0.599 20.765 1 98.68 220 LYS A O 1
ATOM 1668 N N . ILE A 1 221 ? 11.979 2.728 20.039 1 98.53 221 ILE A N 1
ATOM 1669 C CA . ILE A 1 221 ? 13.39 2.925 20.35 1 98.53 221 ILE A CA 1
ATOM 1670 C C . ILE A 1 221 ? 13.618 2.748 21.85 1 98.53 221 ILE A C 1
ATOM 1672 O O . ILE A 1 221 ? 14.594 2.118 22.265 1 98.53 221 ILE A O 1
ATOM 1676 N N . GLU A 1 222 ? 12.778 3.228 22.645 1 98.26 222 GLU A N 1
ATOM 1677 C CA . GLU A 1 222 ? 12.921 3.2 24.097 1 98.26 222 GLU A CA 1
ATOM 1678 C C . GLU A 1 222 ? 12.674 1.8 24.65 1 98.26 222 GLU A C 1
ATOM 1680 O O . GLU A 1 222 ? 13.397 1.34 25.536 1 98.26 222 GLU A O 1
ATOM 1685 N N . GLN A 1 223 ? 11.72 1.115 24.083 1 97.84 223 GLN A N 1
ATOM 1686 C CA . GLN A 1 223 ? 11.253 -0.119 24.705 1 97.84 223 GLN A CA 1
ATOM 1687 C C . GLN A 1 223 ? 11.862 -1.342 24.027 1 97.84 223 GLN A C 1
ATOM 1689 O O . GLN A 1 223 ? 11.801 -2.451 24.563 1 97.84 223 GLN A O 1
ATOM 1694 N N . GLY A 1 224 ? 12.363 -1.156 22.814 1 95.23 224 GLY A N 1
ATOM 1695 C CA . GLY A 1 224 ? 12.946 -2.266 22.078 1 95.23 224 GLY A CA 1
ATOM 1696 C C . GLY A 1 224 ? 11.967 -3.399 21.833 1 95.23 224 GLY A C 1
ATOM 1697 O O . GLY A 1 224 ? 10.86 -3.174 21.34 1 95.23 224 GLY A O 1
ATOM 1698 N N . LYS A 1 225 ? 12.368 -4.541 22.154 1 93.19 225 LYS A N 1
ATOM 1699 C CA . LYS A 1 225 ? 11.592 -5.752 21.909 1 93.19 225 LYS A CA 1
ATOM 1700 C C . LYS A 1 225 ? 10.344 -5.792 22.787 1 93.19 225 LYS A C 1
ATOM 1702 O O . LYS A 1 225 ? 9.433 -6.587 22.544 1 93.19 225 LYS A O 1
ATOM 1707 N N . ASN A 1 226 ? 10.305 -4.935 23.791 1 94.64 226 ASN A N 1
ATOM 1708 C CA . ASN A 1 226 ? 9.186 -4.936 24.727 1 94.64 226 ASN A CA 1
ATOM 1709 C C . ASN A 1 226 ? 8.06 -4.019 24.255 1 94.64 226 ASN A C 1
ATOM 1711 O O . ASN A 1 226 ? 7.004 -3.95 24.886 1 94.64 226 ASN A O 1
ATOM 1715 N N . TYR A 1 227 ? 8.284 -3.399 23.127 1 97.32 227 TYR A N 1
ATOM 1716 C CA . TYR A 1 227 ? 7.219 -2.54 22.624 1 97.32 227 TYR A CA 1
ATOM 1717 C C . TYR A 1 227 ? 5.966 -3.35 22.313 1 97.32 227 TYR A C 1
ATOM 1719 O O . TYR A 1 227 ? 6.027 -4.346 21.588 1 97.32 227 TYR A O 1
ATOM 1727 N N . LYS A 1 228 ? 4.851 -2.801 22.93 1 92.39 228 LYS A N 1
ATOM 1728 C CA . LYS A 1 228 ? 3.532 -3.356 22.642 1 92.39 228 LYS A CA 1
ATOM 1729 C C . LYS A 1 228 ? 2.53 -2.253 22.316 1 92.39 228 LYS A C 1
ATOM 1731 O O . LYS A 1 228 ? 2.554 -1.184 22.929 1 92.39 228 LYS A O 1
ATOM 1736 N N . GLY A 1 229 ? 1.823 -2.412 21.297 1 91.54 229 GLY A N 1
ATOM 1737 C CA . GLY A 1 229 ? 0.77 -1.459 20.986 1 91.54 229 GLY A CA 1
ATOM 1738 C C . GLY A 1 229 ? -0.267 -1.335 22.086 1 91.54 229 GLY A C 1
ATOM 1739 O O . GLY A 1 229 ? -0.379 -2.215 22.943 1 91.54 229 GLY A O 1
ATOM 1740 N N . THR A 1 230 ? -0.992 -0.229 22.088 1 93.27 230 THR A N 1
ATOM 1741 C CA . THR A 1 230 ? -1.959 0.02 23.152 1 93.27 230 THR A CA 1
ATOM 1742 C C . THR A 1 230 ? -3.384 -0.178 22.644 1 93.27 230 THR A C 1
ATOM 1744 O O . THR A 1 230 ? -4.322 -0.286 23.437 1 93.27 230 THR A O 1
ATOM 1747 N N . PHE A 1 231 ? -3.529 -0.218 21.378 1 94.54 231 PHE A N 1
ATOM 1748 C CA . PHE A 1 231 ? -4.869 -0.399 20.832 1 94.54 231 PHE A CA 1
ATOM 1749 C C . PHE A 1 231 ? -5.211 -1.879 20.715 1 94.54 231 PHE A C 1
ATOM 1751 O O . PHE A 1 231 ? -4.415 -2.667 20.2 1 94.54 231 PHE A O 1
ATOM 1758 N N . ALA A 1 232 ? -6.325 -2.233 21.143 1 92.61 232 ALA A N 1
ATOM 1759 C CA . ALA A 1 232 ? -6.786 -3.617 21.078 1 92.61 232 ALA A CA 1
ATOM 1760 C C . ALA A 1 232 ? -7.291 -3.962 19.679 1 92.61 232 ALA A C 1
ATOM 1762 O O . ALA A 1 232 ? -7.682 -3.074 18.917 1 92.61 232 ALA A O 1
ATOM 1763 N N . VAL A 1 233 ? -7.233 -5.223 19.394 1 94.53 233 VAL A N 1
ATOM 1764 C CA . VAL A 1 233 ? -7.876 -5.727 18.185 1 94.53 233 VAL A CA 1
ATOM 1765 C C . VAL A 1 233 ? -9.372 -5.422 18.23 1 94.53 233 VAL A C 1
ATOM 1767 O O . VAL A 1 233 ? -9.997 -5.508 19.289 1 94.53 233 VAL A O 1
ATOM 1770 N N . GLN A 1 234 ? -9.914 -5.073 17.089 1 95.73 234 GLN A N 1
ATOM 1771 C CA . GLN A 1 234 ? -11.342 -4.78 17.038 1 95.73 234 GLN A CA 1
ATOM 1772 C C . GLN A 1 234 ? -12.17 -6.02 17.363 1 95.73 234 GLN A C 1
ATOM 1774 O O . GLN A 1 234 ? -11.828 -7.128 16.945 1 95.73 234 GLN A O 1
ATOM 1779 N N . PRO A 1 235 ? -13.266 -5.83 18.105 1 95.8 235 PRO A N 1
ATOM 1780 C CA . PRO A 1 235 ? -14.092 -6.979 18.481 1 95.8 235 PRO A CA 1
ATOM 1781 C C . PRO A 1 235 ? -14.553 -7.794 17.275 1 95.8 235 PRO A C 1
ATOM 1783 O O . PRO A 1 235 ? -14.608 -9.025 17.341 1 95.8 235 PRO A O 1
ATOM 1786 N N . ALA A 1 236 ? -14.84 -7.149 16.21 1 96.44 236 ALA A N 1
ATOM 1787 C CA . ALA A 1 236 ? -15.288 -7.861 15.017 1 96.44 236 ALA A CA 1
ATOM 1788 C C . ALA A 1 236 ? -14.187 -8.767 14.473 1 96.44 236 ALA A C 1
ATOM 1790 O O . ALA A 1 236 ? -14.466 -9.852 13.957 1 96.44 236 ALA A O 1
ATOM 1791 N N . VAL A 1 237 ? -12.983 -8.359 14.569 1 96.74 237 VAL A N 1
ATOM 1792 C CA . VAL A 1 237 ? -11.86 -9.135 14.054 1 96.74 237 VAL A CA 1
ATOM 1793 C C . VAL A 1 237 ? -11.657 -10.382 14.913 1 96.74 237 VAL A C 1
ATOM 1795 O O . VAL A 1 237 ? -11.511 -11.488 14.387 1 96.74 237 VAL A O 1
ATOM 1798 N N . SER A 1 238 ? -11.602 -10.166 16.206 1 95.71 238 SER A N 1
ATOM 1799 C CA . SER A 1 238 ? -11.406 -11.299 17.105 1 95.71 238 SER A CA 1
ATOM 1800 C C . SER A 1 238 ? -12.59 -12.259 17.05 1 95.71 238 SER A C 1
ATOM 1802 O O . SER A 1 238 ? -12.407 -13.478 17.017 1 95.71 238 SER A O 1
ATOM 1804 N N . GLY A 1 239 ? -13.783 -11.788 17.038 1 95.73 239 GLY A N 1
ATOM 1805 C CA . GLY A 1 239 ? -14.979 -12.614 17.016 1 95.73 239 GLY A CA 1
ATOM 1806 C C . GLY A 1 239 ? -15.152 -13.38 15.718 1 95.73 239 GLY A C 1
ATOM 1807 O O . GLY A 1 239 ? -15.329 -14.6 15.731 1 95.73 239 GLY A O 1
ATOM 1808 N N . CYS A 1 240 ? -15.086 -12.753 14.651 1 96.49 240 CYS A N 1
ATOM 1809 C CA . CYS A 1 240 ? -15.254 -13.386 13.347 1 96.49 240 CYS A CA 1
ATOM 1810 C C . CYS A 1 240 ? -14.079 -14.303 13.031 1 96.49 240 CYS A C 1
ATOM 1812 O O . CYS A 1 240 ? -14.245 -15.322 12.359 1 96.49 240 CYS A O 1
ATOM 1814 N N . GLY A 1 241 ? -12.908 -13.87 13.506 1 96.13 241 GLY A N 1
ATOM 1815 C CA . GLY A 1 241 ? -11.697 -14.627 13.233 1 96.13 241 GLY A CA 1
ATOM 1816 C C . GLY A 1 241 ? -11.7 -16.007 13.865 1 96.13 241 GLY A C 1
ATOM 1817 O O . GLY A 1 241 ? -10.957 -16.893 13.438 1 96.13 241 GLY A O 1
ATOM 1818 N N . GLU A 1 242 ? -12.483 -16.207 14.846 1 95.51 242 GLU A N 1
ATOM 1819 C CA . GLU A 1 242 ? -12.56 -17.512 15.495 1 95.51 242 GLU A CA 1
ATOM 1820 C C . GLU A 1 242 ? -12.922 -18.605 14.494 1 95.51 242 GLU A C 1
ATOM 1822 O O . GLU A 1 242 ? -12.41 -19.724 14.576 1 95.51 242 GLU A O 1
ATOM 1827 N N . CYS A 1 243 ? -13.704 -18.307 13.541 1 96.04 243 CYS A N 1
ATOM 1828 C CA . CYS A 1 243 ? -14.132 -19.301 12.563 1 96.04 243 CYS A CA 1
ATOM 1829 C C . CYS A 1 243 ? -13.501 -19.034 11.202 1 96.04 243 CYS A C 1
ATOM 1831 O O . CYS A 1 243 ? -13.142 -19.969 10.485 1 96.04 243 CYS A O 1
ATOM 1833 N N . HIS A 1 244 ? -13.305 -17.766 10.857 1 97 244 HIS A N 1
ATOM 1834 C CA . HIS A 1 244 ? -12.953 -17.424 9.483 1 97 244 HIS A CA 1
ATOM 1835 C C . HIS A 1 244 ? -11.442 -17.31 9.314 1 97 244 HIS A C 1
ATOM 1837 O O . HIS A 1 244 ? -10.946 -17.186 8.191 1 97 244 HIS A O 1
ATOM 1843 N N . GLN A 1 245 ? -10.664 -17.325 10.402 1 96.77 245 GLN A N 1
ATOM 1844 C CA . GLN A 1 245 ? -9.224 -17.118 10.292 1 96.77 245 GLN A CA 1
ATOM 1845 C C . GLN A 1 245 ? -8.457 -18.129 11.139 1 96.77 245 GLN A C 1
ATOM 1847 O O . GLN A 1 245 ? -7.284 -17.918 11.456 1 96.77 245 GLN A O 1
ATOM 1852 N N . THR A 1 246 ? -9.083 -19.162 11.528 1 96.47 246 THR A N 1
ATOM 1853 C CA . THR A 1 246 ? -8.467 -20.152 12.406 1 96.47 246 THR A CA 1
ATOM 1854 C C . THR A 1 246 ? -8.284 -21.48 11.678 1 96.47 246 THR A C 1
ATOM 1856 O O . THR A 1 246 ? -9.229 -22.006 11.087 1 96.47 246 THR A O 1
ATOM 1859 N N . LYS A 1 247 ? -7.128 -21.976 11.79 1 95.69 247 LYS A N 1
ATOM 1860 C CA . LYS A 1 247 ? -6.788 -23.247 11.157 1 95.69 247 LYS A CA 1
ATOM 1861 C C . LYS A 1 247 ? -7.723 -24.36 11.623 1 95.69 247 LYS A C 1
ATOM 1863 O O . LYS A 1 247 ? -8.022 -24.469 12.814 1 95.69 247 LYS A O 1
ATOM 1868 N N . GLY A 1 248 ? -8.15 -25.158 10.702 1 94.83 248 GLY A N 1
ATOM 1869 C CA . GLY A 1 248 ? -8.974 -26.31 11.032 1 94.83 248 GLY A CA 1
ATOM 1870 C C . GLY A 1 248 ? -10.461 -26.024 10.946 1 94.83 248 GLY A C 1
ATOM 1871 O O . GLY A 1 248 ? -11.277 -26.949 10.937 1 94.83 248 GLY A O 1
ATOM 1872 N N . ASN A 1 249 ? -10.781 -24.772 10.861 1 94.46 249 ASN A N 1
ATOM 1873 C CA . ASN A 1 249 ? -12.19 -24.419 10.723 1 94.46 249 ASN A CA 1
ATOM 1874 C C . ASN A 1 249 ? -12.645 -24.486 9.268 1 94.46 249 ASN A C 1
ATOM 1876 O O . ASN A 1 249 ? -11.904 -24.099 8.363 1 94.46 249 ASN A O 1
ATOM 1880 N N . ASP A 1 250 ? -13.874 -24.865 9.053 1 91.07 250 ASP A N 1
ATOM 1881 C CA . ASP A 1 250 ? -14.407 -25.059 7.708 1 91.07 250 ASP A CA 1
ATOM 1882 C C . ASP A 1 250 ? -14.558 -23.726 6.98 1 91.07 250 ASP A C 1
ATOM 1884 O O . ASP A 1 250 ? -14.569 -23.683 5.748 1 91.07 250 ASP A O 1
ATOM 1888 N N . ALA A 1 251 ? -14.639 -22.629 7.761 1 95.39 251 ALA A N 1
ATOM 1889 C CA . ALA A 1 251 ? -14.842 -21.325 7.135 1 95.39 251 ALA A CA 1
ATOM 1890 C C . ALA A 1 251 ? -13.553 -20.509 7.136 1 95.39 251 ALA A C 1
ATOM 1892 O O . ALA A 1 251 ? -13.581 -19.291 6.944 1 95.39 251 ALA A O 1
ATOM 1893 N N . ASN A 1 252 ? -12.416 -21.166 7.359 1 97.29 252 ASN A N 1
ATOM 1894 C CA . ASN A 1 252 ? -11.125 -20.485 7.358 1 97.29 252 ASN A CA 1
ATOM 1895 C C . ASN A 1 252 ? -10.763 -19.97 5.968 1 97.29 252 ASN A C 1
ATOM 1897 O O . ASN A 1 252 ? -9.879 -20.52 5.309 1 97.29 252 ASN A O 1
ATOM 1901 N N . TRP A 1 253 ? -11.369 -18.779 5.585 1 96.77 253 TRP A N 1
ATOM 1902 C CA . TRP A 1 253 ? -11.197 -18.273 4.227 1 96.77 253 TRP A CA 1
ATOM 1903 C C . TRP A 1 253 ? -10.641 -16.853 4.241 1 96.77 253 TRP A C 1
ATOM 1905 O O . TRP A 1 253 ? -10.367 -16.277 3.186 1 96.77 253 TRP A O 1
ATOM 1915 N N . ALA A 1 254 ? -10.432 -16.326 5.388 1 95.67 254 ALA A N 1
ATOM 1916 C CA . ALA A 1 254 ? -10.127 -14.898 5.428 1 95.67 254 ALA A CA 1
ATOM 1917 C C . ALA A 1 254 ? -8.777 -14.645 6.093 1 95.67 254 ALA A C 1
ATOM 1919 O O . ALA A 1 254 ? -8.357 -15.405 6.969 1 95.67 254 ALA A O 1
ATOM 1920 N N . LYS A 1 255 ? -8.145 -13.614 5.521 1 92.97 255 LYS A N 1
ATOM 1921 C CA . LYS A 1 255 ? -6.956 -13.03 6.136 1 92.97 255 LYS A CA 1
ATOM 1922 C C . LYS A 1 255 ? -7.085 -11.514 6.25 1 92.97 255 LYS A C 1
ATOM 1924 O O . LYS A 1 255 ? -7.638 -10.863 5.361 1 92.97 255 LYS A O 1
ATOM 1929 N N . GLY A 1 256 ? -6.594 -11.005 7.274 1 95.35 256 GLY A N 1
ATOM 1930 C CA . GLY A 1 256 ? -6.63 -9.57 7.507 1 95.35 256 GLY A CA 1
ATOM 1931 C C . GLY A 1 256 ? -7.044 -9.205 8.92 1 95.35 256 GLY A C 1
ATOM 1932 O O . GLY A 1 256 ? -7.858 -9.899 9.533 1 95.35 256 GLY A O 1
ATOM 1933 N N . VAL A 1 257 ? -6.584 -8.077 9.364 1 96.85 257 VAL A N 1
ATOM 1934 C CA . VAL A 1 257 ? -6.885 -7.711 10.744 1 96.85 257 VAL A CA 1
ATOM 1935 C C . VAL A 1 257 ? -7.605 -6.365 10.778 1 96.85 257 VAL A C 1
ATOM 1937 O O . VAL A 1 257 ? -7.761 -5.764 11.843 1 96.85 257 VAL A O 1
ATOM 1940 N N . MET A 1 258 ? -8.018 -5.825 9.607 1 97.74 258 MET A N 1
ATOM 1941 C CA . MET A 1 258 ? -8.848 -4.627 9.537 1 97.74 258 MET A CA 1
ATOM 1942 C C . MET A 1 258 ? -10.237 -4.893 10.106 1 97.74 258 MET A C 1
ATOM 1944 O O . MET A 1 258 ? -10.744 -6.012 10.019 1 97.74 258 MET A O 1
ATOM 1948 N N . ASP A 1 259 ? -10.846 -3.902 10.656 1 97.47 259 ASP A N 1
ATOM 1949 C CA . ASP A 1 259 ? -12.203 -4.023 11.179 1 97.47 259 ASP A CA 1
ATOM 1950 C C . ASP A 1 259 ? -13.165 -4.521 10.102 1 97.47 259 ASP A C 1
ATOM 1952 O O . ASP A 1 259 ? -13.212 -3.968 9.001 1 97.47 259 ASP A O 1
ATOM 1956 N N . CYS A 1 260 ? -13.949 -5.536 10.401 1 97.26 260 CYS A N 1
ATOM 1957 C CA . CYS A 1 260 ? -14.834 -6.175 9.434 1 97.26 260 CYS A CA 1
ATOM 1958 C C . CYS A 1 260 ? -16.118 -5.374 9.257 1 97.26 260 CYS A C 1
ATOM 1960 O O . CYS A 1 260 ? -16.804 -5.508 8.242 1 97.26 260 CYS A O 1
ATOM 1962 N N . THR A 1 261 ? -16.405 -4.457 10.122 1 96.07 261 THR A N 1
ATOM 1963 C CA . THR A 1 261 ? -17.716 -3.841 10.293 1 96.07 261 THR A CA 1
ATOM 1964 C C . THR A 1 261 ? -18.058 -2.956 9.098 1 96.07 261 THR A C 1
ATOM 1966 O O . THR A 1 261 ? -19.184 -2.987 8.597 1 96.07 261 THR A O 1
ATOM 1969 N N . PRO A 1 262 ? -17.115 -2.267 8.6 1 95.09 262 PRO A N 1
ATOM 1970 C CA . PRO A 1 262 ? -17.507 -1.342 7.533 1 95.09 262 PRO A CA 1
ATOM 1971 C C . PRO A 1 262 ? -17.973 -2.062 6.27 1 95.09 262 PRO A C 1
ATOM 1973 O O . PRO A 1 262 ? -18.743 -1.504 5.485 1 95.09 262 PRO A O 1
ATOM 1976 N N . CYS A 1 263 ? -17.572 -3.362 6.099 1 96.3 263 CYS A N 1
ATOM 1977 C CA . CYS A 1 263 ? -17.838 -4.008 4.818 1 96.3 263 CYS A CA 1
ATOM 1978 C C . CYS A 1 263 ? -18.829 -5.154 4.981 1 96.3 263 CYS A C 1
ATOM 1980 O O . CYS A 1 263 ? -19.343 -5.681 3.992 1 96.3 263 CYS A O 1
ATOM 1982 N N . HIS A 1 264 ? -19.112 -5.552 6.179 1 96.43 264 HIS A N 1
ATOM 1983 C CA . HIS A 1 264 ? -19.923 -6.747 6.383 1 96.43 264 HIS A CA 1
ATOM 1984 C C . HIS A 1 264 ? -21.142 -6.445 7.248 1 96.43 264 HIS A C 1
ATOM 1986 O O . HIS A 1 264 ? -21.684 -7.341 7.899 1 96.43 264 HIS A O 1
ATOM 1992 N N . ASN A 1 265 ? -21.577 -5.13 7.256 1 96.13 265 ASN A N 1
ATOM 1993 C CA . ASN A 1 265 ? -22.662 -4.753 8.157 1 96.13 265 ASN A CA 1
ATOM 1994 C C . ASN A 1 265 ? -23.967 -4.528 7.399 1 96.13 265 ASN A C 1
ATOM 1996 O O . ASN A 1 265 ? -24.968 -4.116 7.987 1 96.13 265 ASN A O 1
ATOM 2000 N N . GLY A 1 266 ? -23.96 -4.628 6.083 1 95.53 266 GLY A N 1
ATOM 2001 C CA . GLY A 1 266 ? -25.177 -4.516 5.296 1 95.53 266 GLY A CA 1
ATOM 2002 C C . GLY A 1 266 ? -25.662 -3.086 5.147 1 95.53 266 GLY A C 1
ATOM 2003 O O . GLY A 1 266 ? -26.818 -2.85 4.789 1 95.53 266 GLY A O 1
ATOM 2004 N N . ALA A 1 267 ? -24.814 -2.129 5.355 1 94.71 267 ALA A N 1
ATOM 2005 C CA . ALA A 1 267 ? -25.198 -0.723 5.252 1 94.71 267 ALA A CA 1
ATOM 2006 C C . ALA A 1 267 ? -25.599 -0.368 3.823 1 94.71 267 ALA A C 1
ATOM 2008 O O . ALA A 1 267 ? -25.32 -1.121 2.887 1 94.71 267 ALA A O 1
ATOM 2009 N N . GLU A 1 268 ? -26.136 0.735 3.696 1 93.49 268 GLU A N 1
ATOM 2010 C CA . GLU A 1 268 ? -26.767 1.163 2.452 1 93.49 268 GLU A CA 1
ATOM 2011 C C . GLU A 1 268 ? -25.774 1.145 1.294 1 93.49 268 GLU A C 1
ATOM 2013 O O . GLU A 1 268 ? -26.087 0.654 0.207 1 93.49 268 GLU A O 1
ATOM 2018 N N . PRO A 1 269 ? -24.548 1.586 1.474 1 93.75 269 PRO A N 1
ATOM 2019 C CA . PRO A 1 269 ? -23.627 1.606 0.335 1 93.75 269 PRO A CA 1
ATOM 2020 C C . PRO A 1 269 ? -23.24 0.207 -0.137 1 93.75 269 PRO A C 1
ATOM 2022 O O . PRO A 1 269 ? -22.664 0.052 -1.217 1 93.75 269 PRO A O 1
ATOM 2025 N N . LEU A 1 270 ? -23.518 -0.795 0.661 1 95.55 270 LEU A N 1
ATOM 2026 C CA . LEU A 1 270 ? -23.123 -2.168 0.369 1 95.55 270 LEU A CA 1
ATOM 2027 C C . LEU A 1 270 ? -24.237 -2.91 -0.362 1 95.55 270 LEU A C 1
ATOM 2029 O O . LEU A 1 270 ? -24.031 -4.024 -0.849 1 95.55 270 LEU A O 1
ATOM 2033 N N . LEU A 1 271 ? -25.409 -2.3 -0.422 1 95.46 271 LEU A N 1
ATOM 2034 C CA . LEU A 1 271 ? -26.529 -2.908 -1.132 1 95.46 271 LEU A CA 1
ATOM 2035 C C . LEU A 1 271 ? -26.299 -2.875 -2.639 1 95.46 271 LEU A C 1
ATOM 2037 O O . LEU A 1 271 ? -25.297 -2.33 -3.107 1 95.46 271 LEU A O 1
ATOM 2041 N N . ASN A 1 272 ? -27.161 -3.559 -3.366 1 96.64 272 ASN A N 1
ATOM 2042 C CA . ASN A 1 272 ? -27.005 -3.596 -4.817 1 96.64 272 ASN A CA 1
ATOM 2043 C C . ASN A 1 272 ? -27.263 -2.229 -5.443 1 96.64 272 ASN A C 1
ATOM 2045 O O . ASN A 1 272 ? -28.409 -1.782 -5.519 1 96.64 272 ASN A O 1
ATOM 2049 N N . LYS A 1 273 ? -26.213 -1.603 -5.88 1 96.24 273 LYS A N 1
ATOM 2050 C CA . LYS A 1 273 ? -26.321 -0.266 -6.458 1 96.24 273 LYS A CA 1
ATOM 2051 C C . LYS A 1 273 ? -26.456 -0.333 -7.976 1 96.24 273 LYS A C 1
ATOM 2053 O O . LYS A 1 273 ? -26.523 0.7 -8.645 1 96.24 273 LYS A O 1
ATOM 2058 N N . PHE A 1 274 ? -26.494 -1.501 -8.473 1 95.35 274 PHE A N 1
ATOM 2059 C CA . PHE A 1 274 ? -26.588 -1.681 -9.917 1 95.35 274 PHE A CA 1
ATOM 2060 C C . PHE A 1 274 ? -28.041 -1.833 -10.351 1 95.35 274 PHE A C 1
ATOM 2062 O O . PHE A 1 274 ? -28.335 -1.879 -11.547 1 95.35 274 PHE A O 1
ATOM 2069 N N . GLU A 1 275 ? -28.868 -1.897 -9.32 1 91.28 275 GLU A N 1
ATOM 2070 C CA . GLU A 1 275 ? -30.304 -1.964 -9.572 1 91.28 275 GLU A CA 1
ATOM 2071 C C . GLU A 1 275 ? -31.048 -0.859 -8.828 1 91.28 275 GLU A C 1
ATOM 2073 O O . GLU A 1 275 ? -30.884 -0.7 -7.616 1 91.28 275 GLU A O 1
ATOM 2078 N N . ASN A 1 276 ? -31.89 -0.027 -9.444 1 88.15 276 ASN A N 1
ATOM 2079 C CA . ASN A 1 276 ? -32.763 0.995 -8.877 1 88.15 276 ASN A CA 1
ATOM 2080 C C . ASN A 1 276 ? -31.975 2.021 -8.067 1 88.15 276 ASN A C 1
ATOM 2082 O O . ASN A 1 276 ? -32.371 2.378 -6.957 1 88.15 276 ASN A O 1
ATOM 2086 N N . HIS A 1 277 ? -30.793 2.352 -8.587 1 85.79 277 HIS A N 1
ATOM 2087 C CA . HIS A 1 277 ? -29.972 3.374 -7.947 1 85.79 277 HIS A CA 1
ATOM 2088 C C . HIS A 1 277 ? -30.433 4.774 -8.337 1 85.79 277 HIS A C 1
ATOM 2090 O O . HIS A 1 277 ? -30.578 5.077 -9.523 1 85.79 277 HIS A O 1
ATOM 2096 N N . PRO A 1 278 ? -30.869 5.641 -7.394 1 77.88 278 PRO A N 1
ATOM 2097 C CA . PRO A 1 278 ? -31.452 6.95 -7.7 1 77.88 278 PRO A CA 1
ATOM 2098 C C . PRO A 1 278 ? -30.482 7.87 -8.439 1 77.88 278 PRO A C 1
ATOM 2100 O O . PRO A 1 278 ? -29.265 7.737 -8.29 1 77.88 278 PRO A O 1
ATOM 2103 N N . MET B 1 1 ? 113.253 -13.209 27.724 1 21.53 1 MET B N 1
ATOM 2104 C CA . MET B 1 1 ? 112.854 -11.899 27.217 1 21.53 1 MET B CA 1
ATOM 2105 C C . MET B 1 1 ? 111.676 -12.022 26.257 1 21.53 1 MET B C 1
ATOM 2107 O O . MET B 1 1 ? 111.473 -11.158 25.403 1 21.53 1 MET B O 1
ATOM 2111 N N . ASP B 1 2 ? 110.967 -13.151 26.074 1 21.01 2 ASP B N 1
ATOM 2112 C CA . ASP B 1 2 ? 110.005 -13.679 25.112 1 21.01 2 ASP B CA 1
ATOM 2113 C C . ASP B 1 2 ? 108.809 -12.742 24.961 1 21.01 2 ASP B C 1
ATOM 2115 O O . ASP B 1 2 ? 108.499 -11.97 25.871 1 21.01 2 ASP B O 1
ATOM 2119 N N . ASN B 1 3 ? 108.07 -12.971 23.773 1 20.43 3 ASN B N 1
ATOM 2120 C CA . ASN B 1 3 ? 107.142 -12.515 22.744 1 20.43 3 ASN B CA 1
ATOM 2121 C C . ASN B 1 3 ? 105.803 -12.094 23.342 1 20.43 3 ASN B C 1
ATOM 2123 O O . ASN B 1 3 ? 105.475 -12.473 24.468 1 20.43 3 ASN B O 1
ATOM 2127 N N . SER B 1 4 ? 104.841 -11.692 22.38 1 21.25 4 SER B N 1
ATOM 2128 C CA . SER B 1 4 ? 104.01 -10.64 21.802 1 21.25 4 SER B CA 1
ATOM 2129 C C . SER B 1 4 ? 102.548 -10.81 22.2 1 21.25 4 SER B C 1
ATOM 2131 O O . SER B 1 4 ? 102.093 -11.928 22.45 1 21.25 4 SER B O 1
ATOM 2133 N N . ARG B 1 5 ? 101.707 -9.643 22.204 1 21.03 5 ARG B N 1
ATOM 2134 C CA . ARG B 1 5 ? 100.603 -8.836 22.714 1 21.03 5 ARG B CA 1
ATOM 2135 C C . ARG B 1 5 ? 99.32 -9.109 21.936 1 21.03 5 ARG B C 1
ATOM 2137 O O . ARG B 1 5 ? 99.16 -8.641 20.807 1 21.03 5 ARG B O 1
ATOM 2144 N N . ARG B 1 6 ? 98.849 -10.399 21.647 1 21.36 6 ARG B N 1
ATOM 2145 C CA . ARG B 1 6 ? 97.744 -10.89 20.83 1 21.36 6 ARG B CA 1
ATOM 2146 C C . ARG B 1 6 ? 96.449 -10.158 21.165 1 21.36 6 ARG B C 1
ATOM 2148 O O . ARG B 1 6 ? 95.382 -10.508 20.656 1 21.36 6 ARG B O 1
ATOM 2155 N N . ASN B 1 7 ? 96.383 -9.159 22.123 1 19.14 7 ASN B N 1
ATOM 2156 C CA . ASN B 1 7 ? 95.094 -9.037 22.796 1 19.14 7 ASN B CA 1
ATOM 2157 C C . ASN B 1 7 ? 94.036 -8.435 21.876 1 19.14 7 ASN B C 1
ATOM 2159 O O . ASN B 1 7 ? 92.948 -8.074 22.327 1 19.14 7 ASN B O 1
ATOM 2163 N N . CYS B 1 8 ? 94.433 -7.804 20.652 1 22.35 8 CYS B N 1
ATOM 2164 C CA . CYS B 1 8 ? 93.526 -6.722 20.285 1 22.35 8 CYS B CA 1
ATOM 2165 C C . CYS B 1 8 ? 92.126 -7.255 20.005 1 22.35 8 CYS B C 1
ATOM 2167 O O . CYS B 1 8 ? 91.963 -8.221 19.258 1 22.35 8 CYS B O 1
ATOM 2169 N N . LEU B 1 9 ? 91.045 -6.819 20.715 1 22.52 9 LEU B N 1
ATOM 2170 C CA . LEU B 1 9 ? 89.629 -6.989 21.024 1 22.52 9 LEU B CA 1
ATOM 2171 C C . LEU B 1 9 ? 88.764 -6.651 19.814 1 22.52 9 LEU B C 1
ATOM 2173 O O . LEU B 1 9 ? 88.829 -5.536 19.292 1 22.52 9 LEU B O 1
ATOM 2177 N N . CYS B 1 10 ? 88.66 -7.46 18.732 1 21.46 10 CYS B N 1
ATOM 2178 C CA . CYS B 1 10 ? 87.829 -7.537 17.535 1 21.46 10 CYS B CA 1
ATOM 2179 C C . CYS B 1 10 ? 86.359 -7.329 17.877 1 21.46 10 CYS B C 1
ATOM 2181 O O . CYS B 1 10 ? 85.714 -8.221 18.432 1 21.46 10 CYS B O 1
ATOM 2183 N N . GLY B 1 11 ? 85.993 -6.288 18.658 1 21.89 11 GLY B N 1
ATOM 2184 C CA . GLY B 1 11 ? 84.611 -6.05 19.042 1 21.89 11 GLY B CA 1
ATOM 2185 C C . GLY B 1 11 ? 83.685 -5.866 17.854 1 21.89 11 GLY B C 1
ATOM 2186 O O . GLY B 1 11 ? 83.965 -5.065 16.96 1 21.89 11 GLY B O 1
ATOM 2187 N N . LEU B 1 12 ? 83.057 -6.893 17.36 1 21.75 12 LEU B N 1
ATOM 2188 C CA . LEU B 1 12 ? 82.084 -7.246 16.332 1 21.75 12 LEU B CA 1
ATOM 2189 C C . LEU B 1 12 ? 80.927 -6.253 16.314 1 21.75 12 LEU B C 1
ATOM 2191 O O . LEU B 1 12 ? 80.691 -5.551 17.3 1 21.75 12 LEU B O 1
ATOM 2195 N N . GLY B 1 13 ? 79.934 -6.303 15.201 1 22.86 13 GLY B N 1
ATOM 2196 C CA . GLY B 1 13 ? 79.124 -5.817 14.095 1 22.86 13 GLY B CA 1
ATOM 2197 C C . GLY B 1 13 ? 77.681 -5.555 14.482 1 22.86 13 GLY B C 1
ATOM 2198 O O . GLY B 1 13 ? 76.852 -5.233 13.628 1 22.86 13 GLY B O 1
ATOM 2199 N N . GLY B 1 14 ? 77.194 -5.67 15.743 1 23.95 14 GLY B N 1
ATOM 2200 C CA . GLY B 1 14 ? 75.759 -5.907 15.757 1 23.95 14 GLY B CA 1
ATOM 2201 C C . GLY B 1 14 ? 74.949 -4.691 15.35 1 23.95 14 GLY B C 1
ATOM 2202 O O . GLY B 1 14 ? 74.983 -3.661 16.027 1 23.95 14 GLY B O 1
ATOM 2203 N N . LEU B 1 15 ? 75.123 -4.148 14.178 1 22.73 15 LEU B N 1
ATOM 2204 C CA . LEU B 1 15 ? 74.321 -2.996 13.782 1 22.73 15 LEU B CA 1
ATOM 2205 C C . LEU B 1 15 ? 72.832 -3.293 13.931 1 22.73 15 LEU B C 1
ATOM 2207 O O . LEU B 1 15 ? 72.339 -4.294 13.407 1 22.73 15 LEU B O 1
ATOM 2211 N N . ALA B 1 16 ? 72.229 -3.057 15.088 1 24.88 16 ALA B N 1
ATOM 2212 C CA . ALA B 1 16 ? 70.812 -3.05 15.443 1 24.88 16 ALA B CA 1
ATOM 2213 C C . ALA B 1 16 ? 70.025 -2.104 14.54 1 24.88 16 ALA B C 1
ATOM 2215 O O . ALA B 1 16 ? 70.242 -0.891 14.561 1 24.88 16 ALA B O 1
ATOM 2216 N N . VAL B 1 17 ? 70.058 -2.218 13.246 1 25.61 17 VAL B N 1
ATOM 2217 C CA . VAL B 1 17 ? 69.199 -1.341 12.457 1 25.61 17 VAL B CA 1
ATOM 2218 C C . VAL B 1 17 ? 67.748 -1.498 12.906 1 25.61 17 VAL B C 1
ATOM 2220 O O . VAL B 1 17 ? 67.178 -2.587 12.815 1 25.61 17 VAL B O 1
ATOM 2223 N N . GLY B 1 18 ? 67.33 -1.104 14.084 1 25.02 18 GLY B N 1
ATOM 2224 C CA . GLY B 1 18 ? 65.953 -1.028 14.545 1 25.02 18 GLY B CA 1
ATOM 2225 C C . GLY B 1 18 ? 65.05 -0.253 13.605 1 25.02 18 GLY B C 1
ATOM 2226 O O . GLY B 1 18 ? 65.105 0.978 13.556 1 25.02 18 GLY B O 1
ATOM 2227 N N . GLY B 1 19 ? 65.172 -0.431 12.283 1 23.56 19 GLY B N 1
ATOM 2228 C CA . GLY B 1 19 ? 64.235 0.342 11.483 1 23.56 19 GLY B CA 1
ATOM 2229 C C . GLY B 1 19 ? 62.787 0.11 11.872 1 23.56 19 GLY B C 1
ATOM 2230 O O . GLY B 1 19 ? 62.354 -1.035 12.021 1 23.56 19 GLY B O 1
ATOM 2231 N N . ALA B 1 20 ? 62.256 0.902 12.827 1 25.93 20 ALA B N 1
ATOM 2232 C CA . ALA B 1 20 ? 60.833 0.988 13.146 1 25.93 20 ALA B CA 1
ATOM 2233 C C . ALA B 1 20 ? 59.997 1.163 11.881 1 25.93 20 ALA B C 1
ATOM 2235 O O . ALA B 1 20 ? 60.135 2.163 11.173 1 25.93 20 ALA B O 1
ATOM 2236 N N . VAL B 1 21 ? 59.903 0.202 11.016 1 27.01 21 VAL B N 1
ATOM 2237 C CA . VAL B 1 21 ? 58.832 0.278 10.028 1 27.01 21 VAL B CA 1
ATOM 2238 C C . VAL B 1 21 ? 57.499 0.526 10.73 1 27.01 21 VAL B C 1
ATOM 2240 O O . VAL B 1 21 ? 57.049 -0.299 11.529 1 27.01 21 VAL B O 1
ATOM 2243 N N . ALA B 1 22 ? 57.141 1.775 11.085 1 27.44 22 ALA B N 1
ATOM 2244 C CA . ALA B 1 22 ? 55.751 2.153 11.324 1 27.44 22 ALA B CA 1
ATOM 2245 C C . ALA B 1 22 ? 54.834 1.581 10.247 1 27.44 22 ALA B C 1
ATOM 2247 O O . ALA B 1 22 ? 54.97 1.913 9.067 1 27.44 22 ALA B O 1
ATOM 2248 N N . ALA B 1 23 ? 54.505 0.339 10.283 1 27.34 23 ALA B N 1
ATOM 2249 C CA . ALA B 1 23 ? 53.366 -0.21 9.552 1 27.34 23 ALA B CA 1
ATOM 2250 C C . ALA B 1 23 ? 52.179 0.75 9.585 1 27.34 23 ALA B C 1
ATOM 2252 O O . ALA B 1 23 ? 51.64 1.043 10.655 1 27.34 23 ALA B O 1
ATOM 2253 N N . LEU B 1 24 ? 52.184 1.753 8.728 1 28.05 24 LEU B N 1
ATOM 2254 C CA . LEU B 1 24 ? 50.908 2.378 8.395 1 28.05 24 LEU B CA 1
ATOM 2255 C C . LEU B 1 24 ? 49.842 1.323 8.117 1 28.05 24 LEU B C 1
ATOM 2257 O O . LEU B 1 24 ? 49.907 0.62 7.106 1 28.05 24 LEU B O 1
ATOM 2261 N N . VAL B 1 25 ? 49.564 0.403 8.955 1 31.52 25 VAL B N 1
ATOM 2262 C CA . VAL B 1 25 ? 48.291 -0.297 8.815 1 31.52 25 VAL B CA 1
ATOM 2263 C C . VAL B 1 25 ? 47.2 0.69 8.408 1 31.52 25 VAL B C 1
ATOM 2265 O O . VAL B 1 25 ? 46.815 1.559 9.194 1 31.52 25 VAL B O 1
ATOM 2268 N N . GLY B 1 26 ? 47.316 1.3 7.261 1 30.25 26 GLY B N 1
ATOM 2269 C CA . GLY B 1 26 ? 46.161 1.981 6.699 1 30.25 26 GLY B CA 1
ATOM 2270 C C . GLY B 1 26 ? 44.884 1.169 6.793 1 30.25 26 GLY B C 1
ATOM 2271 O O . GLY B 1 26 ? 44.74 0.148 6.117 1 30.25 26 GLY B O 1
ATOM 2272 N N . THR B 1 27 ? 44.451 0.754 7.924 1 32.12 27 THR B N 1
ATOM 2273 C CA . THR B 1 27 ? 43.042 0.381 7.952 1 32.12 27 THR B CA 1
ATOM 2274 C C . THR B 1 27 ? 42.218 1.311 7.066 1 32.12 27 THR B C 1
ATOM 2276 O O . THR B 1 27 ? 42.136 2.513 7.327 1 32.12 27 THR B O 1
ATOM 2279 N N . GLY B 1 28 ? 42.391 1.241 5.815 1 31.87 28 GLY B N 1
ATOM 2280 C CA . GLY B 1 28 ? 41.412 1.824 4.912 1 31.87 28 GLY B CA 1
ATOM 2281 C C . GLY B 1 28 ? 39.982 1.633 5.379 1 31.87 28 GLY B C 1
ATOM 2282 O O . GLY B 1 28 ? 39.343 0.632 5.047 1 31.87 28 GLY B O 1
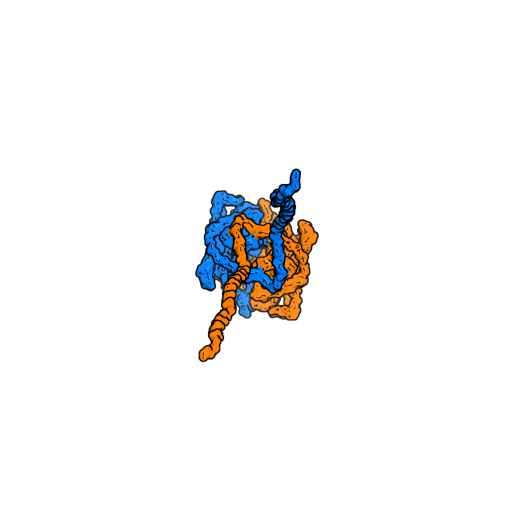ATOM 2283 N N . GLY B 1 29 ? 39.782 1.65 6.666 1 32.97 29 GLY B N 1
ATOM 2284 C CA . GLY B 1 29 ? 38.356 1.823 6.889 1 32.97 29 GLY B CA 1
ATOM 2285 C C . GLY B 1 29 ? 37.721 2.826 5.945 1 32.97 29 GLY B C 1
ATOM 2286 O O . GLY B 1 29 ? 38.172 3.97 5.852 1 32.97 29 GLY B O 1
ATOM 2287 N N . SER B 1 30 ? 37.417 2.439 4.79 1 32.08 30 SER B N 1
ATOM 2288 C CA . SER B 1 30 ? 36.494 3.299 4.056 1 32.08 30 SER B CA 1
ATOM 2289 C C . SER B 1 30 ? 35.538 4.019 5.001 1 32.08 30 SER B C 1
ATOM 2291 O O . SER B 1 30 ? 34.685 3.388 5.628 1 32.08 30 SER B O 1
ATOM 2293 N N . ILE B 1 31 ? 36.044 4.881 5.849 1 34.83 31 ILE B N 1
ATOM 2294 C CA . ILE B 1 31 ? 35.057 5.732 6.507 1 34.83 31 ILE B CA 1
ATOM 2295 C C . ILE B 1 31 ? 33.96 6.111 5.516 1 34.83 31 ILE B C 1
ATOM 2297 O O . ILE B 1 31 ? 34.21 6.84 4.553 1 34.83 31 ILE B O 1
ATOM 2301 N N . ALA B 1 32 ? 33.085 5.252 5.173 1 38.94 32 ALA B N 1
ATOM 2302 C CA . ALA B 1 32 ? 31.899 5.797 4.518 1 38.94 32 ALA B CA 1
ATOM 2303 C C . ALA B 1 32 ? 31.641 7.235 4.958 1 38.94 32 ALA B C 1
ATOM 2305 O O . ALA B 1 32 ? 31.345 7.49 6.127 1 38.94 32 ALA B O 1
ATOM 2306 N N . ARG B 1 33 ? 32.374 8.201 4.588 1 41.48 33 ARG B N 1
ATOM 2307 C CA . ARG B 1 33 ? 32.044 9.591 4.883 1 41.48 33 ARG B CA 1
ATOM 2308 C C . ARG B 1 33 ? 30.536 9.778 5.022 1 41.48 33 ARG B C 1
ATOM 2310 O O . ARG B 1 33 ? 29.784 9.512 4.083 1 41.48 33 ARG B O 1
ATOM 2317 N N . ALA B 1 34 ? 30.072 9.634 6.238 1 50.18 34 ALA B N 1
ATOM 2318 C CA . ALA B 1 34 ? 28.692 10.02 6.524 1 50.18 34 ALA B CA 1
ATOM 2319 C C . ALA B 1 34 ? 28.262 11.201 5.659 1 50.18 34 ALA B C 1
ATOM 2321 O O . ALA B 1 34 ? 28.864 12.276 5.722 1 50.18 34 ALA B O 1
ATOM 2322 N N . ALA B 1 35 ? 27.754 10.94 4.391 1 59.24 35 ALA B N 1
ATOM 2323 C CA . ALA B 1 35 ? 27.265 12.015 3.53 1 59.24 35 ALA B CA 1
ATOM 2324 C C . ALA B 1 35 ? 26.62 13.126 4.354 1 59.24 35 ALA B C 1
ATOM 2326 O O . ALA B 1 35 ? 25.965 12.858 5.364 1 59.24 35 ALA B O 1
ATOM 2327 N N . ALA B 1 36 ? 27.012 14.455 4.189 1 72.75 36 ALA B N 1
ATOM 2328 C CA . ALA B 1 36 ? 26.54 15.695 4.798 1 72.75 36 ALA B CA 1
ATOM 2329 C C . ALA B 1 36 ? 25.015 15.74 4.839 1 72.75 36 ALA B C 1
ATOM 2331 O O . ALA B 1 36 ? 24.347 15.135 3.998 1 72.75 36 ALA B O 1
ATOM 2332 N N . PRO B 1 37 ? 24.479 16.334 5.919 1 80.8 37 PRO B N 1
ATOM 2333 C CA . PRO B 1 37 ? 23.032 16.535 6.017 1 80.8 37 PRO B CA 1
ATOM 2334 C C . PRO B 1 37 ? 22.433 17.14 4.748 1 80.8 37 PRO B C 1
ATOM 2336 O O . PRO B 1 37 ? 23.104 17.902 4.047 1 80.8 37 PRO B O 1
ATOM 2339 N N . ALA B 1 38 ? 21.31 16.634 4.379 1 85.38 38 ALA B N 1
ATOM 2340 C CA . ALA B 1 38 ? 20.614 17.047 3.163 1 85.38 38 ALA B CA 1
ATOM 2341 C C . ALA B 1 38 ? 19.701 18.24 3.432 1 85.38 38 ALA B C 1
ATOM 2343 O O . ALA B 1 38 ? 19.28 18.464 4.569 1 85.38 38 ALA B O 1
ATOM 2344 N N . LYS B 1 39 ? 19.429 18.976 2.412 1 93.28 39 LYS B N 1
ATOM 2345 C CA . LYS B 1 39 ? 18.403 20.012 2.472 1 93.28 39 LYS B CA 1
ATOM 2346 C C . LYS B 1 39 ? 17.005 19.407 2.389 1 93.28 39 LYS B C 1
ATOM 2348 O O . LYS B 1 39 ? 16.829 18.309 1.857 1 93.28 39 LYS B O 1
ATOM 2353 N N . ARG B 1 40 ? 16.118 20.145 2.925 1 96.74 40 ARG B N 1
ATOM 2354 C CA . ARG B 1 40 ? 14.724 19.713 2.953 1 96.74 40 ARG B CA 1
ATOM 2355 C C . ARG B 1 40 ? 14.244 19.326 1.558 1 96.74 40 ARG B C 1
ATOM 2357 O O . ARG B 1 40 ? 14.381 20.103 0.611 1 96.74 40 ARG B O 1
ATOM 2364 N N . PHE B 1 41 ? 13.716 18.1 1.394 1 96.88 41 PHE B N 1
ATOM 2365 C CA . PHE B 1 41 ? 13.07 17.502 0.231 1 96.88 41 PHE B CA 1
ATOM 2366 C C . PHE B 1 41 ? 14.078 17.268 -0.888 1 96.88 41 PHE B C 1
ATOM 2368 O O . PHE B 1 41 ? 13.697 16.961 -2.019 1 96.88 41 PHE B O 1
ATOM 2375 N N . GLU B 1 42 ? 15.351 17.453 -0.536 1 93.98 42 GLU B N 1
ATOM 2376 C CA . GLU B 1 42 ? 16.387 17.126 -1.511 1 93.98 42 GLU B CA 1
ATOM 2377 C C . GLU B 1 42 ? 16.474 15.62 -1.74 1 93.98 42 GLU B C 1
ATOM 2379 O O . GLU B 1 42 ? 16.329 14.835 -0.801 1 93.98 42 GLU B O 1
ATOM 2384 N N . GLN B 1 43 ? 16.694 15.11 -2.926 1 92.43 43 GLN B N 1
ATOM 2385 C CA . GLN B 1 43 ? 16.854 13.704 -3.282 1 92.43 43 GLN B CA 1
ATOM 2386 C C . GLN B 1 43 ? 18.139 13.479 -4.073 1 92.43 43 GLN B C 1
ATOM 2388 O O . GLN B 1 43 ? 18.34 14.086 -5.127 1 92.43 43 GLN B O 1
ATOM 2393 N N . VAL B 1 44 ? 18.848 12.575 -3.575 1 85.14 44 VAL B N 1
ATOM 2394 C CA . VAL B 1 44 ? 20.093 12.209 -4.242 1 85.14 44 VAL B CA 1
ATOM 2395 C C . VAL B 1 44 ? 19.785 11.527 -5.573 1 85.14 44 VAL B C 1
ATOM 2397 O O . VAL B 1 44 ? 18.859 10.717 -5.663 1 85.14 44 VAL B O 1
ATOM 2400 N N . ASN B 1 45 ? 20.457 11.805 -6.623 1 80.61 45 ASN B N 1
ATOM 2401 C CA . ASN B 1 45 ? 20.322 11.245 -7.964 1 80.61 45 ASN B CA 1
ATOM 2402 C C . ASN B 1 45 ? 19.069 11.763 -8.664 1 80.61 45 ASN B C 1
ATOM 2404 O O . ASN B 1 45 ? 18.674 11.239 -9.707 1 80.61 45 ASN B O 1
ATOM 2408 N N . GLY B 1 46 ? 18.392 12.714 -8.083 1 89.16 46 GLY B N 1
ATOM 2409 C CA . GLY B 1 46 ? 17.246 13.333 -8.729 1 89.16 46 GLY B CA 1
ATOM 2410 C C . GLY B 1 46 ? 15.96 12.551 -8.539 1 89.16 46 GLY B C 1
ATOM 2411 O O . GLY B 1 46 ? 15.978 11.431 -8.024 1 89.16 46 GLY B O 1
ATOM 2412 N N . GLU B 1 47 ? 14.871 13.122 -8.99 1 94.29 47 GLU B N 1
ATOM 2413 C CA . GLU B 1 47 ? 13.545 12.521 -8.872 1 94.29 47 GLU B CA 1
ATOM 2414 C C . GLU B 1 47 ? 13.27 11.561 -10.026 1 94.29 47 GLU B C 1
ATOM 2416 O O . GLU B 1 47 ? 13.47 11.909 -11.191 1 94.29 47 GLU B O 1
ATOM 2421 N N . PHE B 1 48 ? 12.818 10.415 -9.716 1 95.16 48 PHE B N 1
ATOM 2422 C CA . PHE B 1 48 ? 12.469 9.424 -10.727 1 95.16 48 PHE B CA 1
ATOM 2423 C C . PHE B 1 48 ? 13.614 9.231 -11.714 1 95.16 48 PHE B C 1
ATOM 2425 O O . PHE B 1 48 ? 13.387 9.091 -12.917 1 95.16 48 PHE B O 1
ATOM 2432 N N . GLY B 1 49 ? 14.847 9.314 -11.257 1 88.53 49 GLY B N 1
ATOM 2433 C CA . GLY B 1 49 ? 16.007 9.538 -12.105 1 88.53 49 GLY B CA 1
ATOM 2434 C C . GLY B 1 49 ? 16.733 8.258 -12.473 1 88.53 49 GLY B C 1
ATOM 2435 O O . GLY B 1 49 ? 17.805 8.299 -13.082 1 88.53 49 GLY B O 1
ATOM 2436 N N . TRP B 1 50 ? 16.198 7.076 -12.082 1 96.13 50 TRP B N 1
ATOM 2437 C CA . TRP B 1 50 ? 16.921 5.852 -12.411 1 96.13 50 TRP B CA 1
ATOM 2438 C C . TRP B 1 50 ? 16.768 5.511 -13.889 1 96.13 50 TRP B C 1
ATOM 2440 O O . TRP B 1 50 ? 15.774 5.879 -14.519 1 96.13 50 TRP B O 1
ATOM 2450 N N . LYS B 1 51 ? 17.779 4.87 -14.493 1 96.48 51 LYS B N 1
ATOM 2451 C CA . LYS B 1 51 ? 17.747 4.474 -15.898 1 96.48 51 LYS B CA 1
ATOM 2452 C C . LYS B 1 51 ? 17.11 3.097 -16.066 1 96.48 51 LYS B C 1
ATOM 2454 O O . LYS B 1 51 ? 17.607 2.107 -15.525 1 96.48 51 LYS B O 1
ATOM 2459 N N . PRO B 1 52 ? 16.05 3.025 -16.804 1 97.85 52 PRO B N 1
ATOM 2460 C CA . PRO B 1 52 ? 15.438 1.712 -17.018 1 97.85 52 PRO B CA 1
ATOM 2461 C C . PRO B 1 52 ? 16.164 0.889 -18.08 1 97.85 52 PRO B C 1
ATOM 2463 O O . PRO B 1 52 ? 16.68 1.446 -19.052 1 97.85 52 PRO B O 1
ATOM 2466 N N . HIS B 1 53 ? 16.233 -0.396 -17.92 1 98.6 53 HIS B N 1
ATOM 2467 C CA . HIS B 1 53 ? 16.718 -1.38 -18.882 1 98.6 53 HIS B CA 1
ATOM 2468 C C . HIS B 1 53 ? 15.717 -2.517 -19.058 1 98.6 53 HIS B C 1
ATOM 2470 O O . HIS B 1 53 ? 15.109 -2.971 -18.086 1 98.6 53 HIS B O 1
ATOM 2476 N N . LYS B 1 54 ? 15.583 -2.949 -20.269 1 98.75 54 LYS B N 1
ATOM 2477 C CA . LYS B 1 54 ? 14.659 -4.052 -20.521 1 98.75 54 LYS B CA 1
ATOM 2478 C C . LYS B 1 54 ? 15.079 -5.305 -19.757 1 98.75 54 LYS B C 1
ATOM 2480 O O . LYS B 1 54 ? 16.27 -5.538 -19.543 1 98.75 54 LYS B O 1
ATOM 2485 N N . LEU B 1 55 ? 14.093 -6.079 -19.414 1 98.9 55 LEU B N 1
ATOM 2486 C CA . LEU B 1 55 ? 14.284 -7.313 -18.66 1 98.9 55 LEU B CA 1
ATOM 2487 C C . LEU B 1 55 ? 13.527 -8.468 -19.308 1 98.9 55 LEU B C 1
ATOM 2489 O O . LEU B 1 55 ? 12.606 -8.247 -20.097 1 98.9 55 LEU B O 1
ATOM 2493 N N . ASP B 1 56 ? 13.949 -9.69 -18.985 1 98.9 56 ASP B N 1
ATOM 2494 C CA . ASP B 1 56 ? 13.24 -10.89 -19.418 1 98.9 56 ASP B CA 1
ATOM 2495 C C . ASP B 1 56 ? 12.104 -11.234 -18.456 1 98.9 56 ASP B C 1
ATOM 2497 O O . ASP B 1 56 ? 12.349 -11.631 -17.315 1 98.9 56 ASP B O 1
ATOM 2501 N N . PRO B 1 57 ? 10.858 -11.167 -18.945 1 98.9 57 PRO B N 1
ATOM 2502 C CA . PRO B 1 57 ? 9.727 -11.421 -18.05 1 98.9 57 PRO B CA 1
ATOM 2503 C C . PRO B 1 57 ? 9.781 -12.807 -17.41 1 98.9 57 PRO B C 1
ATOM 2505 O O . PRO B 1 57 ? 9.398 -12.97 -16.248 1 98.9 57 PRO B O 1
ATOM 2508 N N . LYS B 1 58 ? 10.251 -13.79 -18.094 1 98.83 58 LYS B N 1
ATOM 2509 C CA . LYS B 1 58 ? 10.303 -15.147 -17.557 1 98.83 58 LYS B CA 1
ATOM 2510 C C . LYS B 1 58 ? 11.332 -15.255 -16.436 1 98.83 58 LYS B C 1
ATOM 2512 O O . LYS B 1 58 ? 11.082 -15.902 -15.417 1 98.83 58 LYS B O 1
ATOM 2517 N N . GLU B 1 59 ? 12.485 -14.669 -16.669 1 98.78 59 GLU B N 1
ATOM 2518 C CA . GLU B 1 59 ? 13.491 -14.648 -15.61 1 98.78 59 GLU B CA 1
ATOM 2519 C C . GLU B 1 59 ? 12.968 -13.937 -14.366 1 98.78 59 GLU B C 1
ATOM 2521 O O . GLU B 1 59 ? 13.129 -14.431 -13.248 1 98.78 59 GLU B O 1
ATOM 2526 N N . CYS B 1 60 ? 12.327 -12.844 -14.589 1 98.91 60 CYS B N 1
ATOM 2527 C CA . CYS B 1 60 ? 11.842 -12.041 -13.472 1 98.91 60 CYS B CA 1
ATOM 2528 C C . CYS B 1 60 ? 10.73 -12.766 -12.722 1 98.91 60 CYS B C 1
ATOM 2530 O O . CYS B 1 60 ? 10.635 -12.666 -11.498 1 98.91 60 CYS B O 1
ATOM 2532 N N . ALA B 1 61 ? 9.86 -13.473 -13.454 1 98.93 61 ALA B N 1
ATOM 2533 C CA . ALA B 1 61 ? 8.821 -14.266 -12.802 1 98.93 61 ALA B CA 1
ATOM 2534 C C . ALA B 1 61 ? 9.43 -15.314 -11.876 1 98.93 61 ALA B C 1
ATOM 2536 O O . ALA B 1 61 ? 8.96 -15.508 -10.752 1 98.93 61 ALA B O 1
ATOM 2537 N N . LYS B 1 62 ? 10.458 -15.988 -12.325 1 98.84 62 LYS B N 1
ATOM 2538 C CA . LYS B 1 62 ? 11.14 -16.986 -11.505 1 98.84 62 LYS B CA 1
ATOM 2539 C C . LYS B 1 62 ? 11.747 -16.35 -10.258 1 98.84 62 LYS B C 1
ATOM 2541 O O . LYS B 1 62 ? 11.617 -16.886 -9.156 1 98.84 62 LYS B O 1
ATOM 2546 N N . VAL B 1 63 ? 12.414 -15.219 -10.446 1 98.89 63 VAL B N 1
ATOM 2547 C CA . VAL B 1 63 ? 13.051 -14.519 -9.336 1 98.89 63 VAL B CA 1
ATOM 2548 C C . VAL B 1 63 ? 11.991 -14.056 -8.339 1 98.89 63 VAL B C 1
ATOM 2550 O O . VAL B 1 63 ? 12.213 -14.088 -7.127 1 98.89 63 VAL B O 1
ATOM 2553 N N . ALA B 1 64 ? 10.829 -13.604 -8.842 1 98.95 64 ALA B N 1
ATOM 2554 C CA . ALA B 1 64 ? 9.742 -13.165 -7.97 1 98.95 64 ALA B CA 1
ATOM 2555 C C . ALA B 1 64 ? 9.242 -14.312 -7.097 1 98.95 64 ALA B C 1
ATOM 2557 O O . ALA B 1 64 ? 9.015 -14.134 -5.898 1 98.95 64 ALA B O 1
ATOM 2558 N N . TYR B 1 65 ? 9.072 -15.441 -7.69 1 98.93 65 TYR B N 1
ATOM 2559 C CA . TYR B 1 65 ? 8.647 -16.62 -6.943 1 98.93 65 TYR B CA 1
ATOM 2560 C C . TYR B 1 65 ? 9.669 -16.985 -5.873 1 98.93 65 TYR B C 1
ATOM 2562 O O . TYR B 1 65 ? 9.308 -17.236 -4.721 1 98.93 65 TYR B O 1
ATOM 2570 N N . GLU B 1 66 ? 10.93 -17.007 -6.236 1 98.83 66 GLU B N 1
ATOM 2571 C CA . GLU B 1 66 ? 11.994 -17.283 -5.276 1 98.83 66 GLU B CA 1
ATOM 2572 C C . GLU B 1 66 ? 12.017 -16.24 -4.162 1 98.83 66 GLU B C 1
ATOM 2574 O O . GLU B 1 66 ? 12.2 -16.579 -2.991 1 98.83 66 GLU B O 1
ATOM 2579 N N . GLY B 1 67 ? 11.85 -15.014 -4.579 1 98.83 67 GLY B N 1
ATOM 2580 C CA . GLY B 1 67 ? 11.842 -13.924 -3.616 1 98.83 67 GLY B CA 1
ATOM 2581 C C . GLY B 1 67 ? 10.708 -14.023 -2.613 1 98.83 67 GLY B C 1
ATOM 2582 O O . GLY B 1 67 ? 10.875 -13.675 -1.443 1 98.83 67 GLY B O 1
ATOM 2583 N N . TYR B 1 68 ? 9.553 -14.472 -3.031 1 98.88 68 TYR B N 1
ATOM 2584 C CA . TYR B 1 68 ? 8.433 -14.682 -2.121 1 98.88 68 TYR B CA 1
ATOM 2585 C C . TYR B 1 68 ? 8.834 -15.588 -0.963 1 98.88 68 TYR B C 1
ATOM 2587 O O . TYR B 1 68 ? 8.481 -15.326 0.19 1 98.88 68 TYR B O 1
ATOM 2595 N N . TRP B 1 69 ? 9.587 -16.533 -1.264 1 98.68 69 TRP B N 1
ATOM 2596 C CA . TRP B 1 69 ? 9.911 -17.556 -0.275 1 98.68 69 TRP B CA 1
ATOM 2597 C C . TRP B 1 69 ? 11.221 -17.231 0.435 1 98.68 69 TRP B C 1
ATOM 2599 O O . TRP B 1 69 ? 11.529 -17.811 1.478 1 98.68 69 TRP B O 1
ATOM 2609 N N . TYR B 1 70 ? 12.027 -16.32 -0.166 1 98.45 70 TYR B N 1
ATOM 2610 C CA . TYR B 1 70 ? 13.31 -15.947 0.42 1 98.45 70 TYR B CA 1
ATOM 2611 C C . TYR B 1 70 ? 13.121 -15.338 1.804 1 98.45 70 TYR B C 1
ATOM 2613 O O . TYR B 1 70 ? 12.623 -14.218 1.934 1 98.45 70 TYR B O 1
ATOM 2621 N N . LYS B 1 71 ? 13.521 -16.04 2.848 1 97.62 71 LYS B N 1
ATOM 2622 C CA . LYS B 1 71 ? 13.445 -15.68 4.261 1 97.62 71 LYS B CA 1
ATOM 2623 C C . LYS B 1 71 ? 12.013 -15.34 4.665 1 97.62 71 LYS B C 1
ATOM 2625 O O . LYS B 1 71 ? 11.791 -14.645 5.658 1 97.62 71 LYS B O 1
ATOM 2630 N N . GLY B 1 72 ? 11.051 -15.74 3.804 1 97.48 72 GLY B N 1
ATOM 2631 C CA . GLY B 1 72 ? 9.653 -15.465 4.099 1 97.48 72 GLY B CA 1
ATOM 2632 C C . GLY B 1 72 ? 9.269 -14.015 3.868 1 97.48 72 GLY B C 1
ATOM 2633 O O . GLY B 1 72 ? 8.292 -13.528 4.44 1 97.48 72 GLY B O 1
ATOM 2634 N N . TYR B 1 73 ? 9.938 -13.27 3.006 1 98.32 73 TYR B N 1
ATOM 2635 C CA . TYR B 1 73 ? 9.716 -11.841 2.811 1 98.32 73 TYR B CA 1
ATOM 2636 C C . TYR B 1 73 ? 8.459 -11.592 1.986 1 98.32 73 TYR B C 1
ATOM 2638 O O . TYR B 1 73 ? 7.916 -10.485 1.989 1 98.32 73 TYR B O 1
ATOM 2646 N N . ALA B 1 74 ? 8.029 -12.518 1.185 1 98.38 74 ALA B N 1
ATOM 2647 C CA . ALA B 1 74 ? 6.682 -12.563 0.621 1 98.38 74 ALA B CA 1
ATOM 2648 C C . ALA B 1 74 ? 6.557 -11.624 -0.575 1 98.38 74 ALA B C 1
ATOM 2650 O O . ALA B 1 74 ? 7.549 -11.325 -1.244 1 98.38 74 ALA B O 1
ATOM 2651 N N . CYS B 1 75 ? 5.357 -11.337 -0.915 1 98.79 75 CYS B N 1
ATOM 2652 C CA . CYS B 1 75 ? 4.913 -10.933 -2.245 1 98.79 75 CYS B CA 1
ATOM 2653 C C . CYS B 1 75 ? 5.483 -9.57 -2.619 1 98.79 75 CYS B C 1
ATOM 2655 O O . CYS B 1 75 ? 5.919 -9.365 -3.753 1 98.79 75 CYS B O 1
ATOM 2657 N N . GLY B 1 76 ? 5.444 -8.575 -1.674 1 98.76 76 GLY B N 1
ATOM 2658 C CA . GLY B 1 76 ? 5.972 -7.262 -2.01 1 98.76 76 GLY B CA 1
ATOM 2659 C C . GLY B 1 76 ? 7.459 -7.276 -2.31 1 98.76 76 GLY B C 1
ATOM 2660 O O . GLY B 1 76 ? 7.908 -6.66 -3.279 1 98.76 76 GLY B O 1
ATOM 2661 N N . TYR B 1 77 ? 8.213 -7.99 -1.464 1 98.82 77 TYR B N 1
ATOM 2662 C CA . TYR B 1 77 ? 9.648 -8.166 -1.66 1 98.82 77 TYR B CA 1
ATOM 2663 C C . TYR B 1 77 ? 9.935 -8.883 -2.974 1 98.82 77 TYR B C 1
ATOM 2665 O O . TYR B 1 77 ? 10.738 -8.412 -3.783 1 98.82 77 TYR B O 1
ATOM 2673 N N . GLY B 1 78 ? 9.288 -9.976 -3.195 1 98.92 78 GLY B N 1
ATOM 2674 C CA . GLY B 1 78 ? 9.537 -10.777 -4.383 1 98.92 78 GLY B CA 1
ATOM 2675 C C . GLY B 1 78 ? 9.304 -10.018 -5.675 1 98.92 78 GLY B C 1
ATOM 2676 O O . GLY B 1 78 ? 10.141 -10.049 -6.579 1 98.92 78 GLY B O 1
ATOM 2677 N N . ALA B 1 79 ? 8.173 -9.346 -5.744 1 98.96 79 ALA B N 1
ATOM 2678 C CA . ALA B 1 79 ? 7.831 -8.632 -6.971 1 98.96 79 ALA B CA 1
ATOM 2679 C C . ALA B 1 79 ? 8.781 -7.461 -7.208 1 98.96 79 ALA B C 1
ATOM 2681 O O . ALA B 1 79 ? 9.26 -7.259 -8.327 1 98.96 79 ALA B O 1
ATOM 2682 N N . PHE B 1 80 ? 9.087 -6.686 -6.195 1 98.94 80 PHE B N 1
ATOM 2683 C CA . PHE B 1 80 ? 9.973 -5.537 -6.339 1 98.94 80 PHE B CA 1
ATOM 2684 C C . PHE B 1 80 ? 11.383 -5.984 -6.705 1 98.94 80 PHE B C 1
ATOM 2686 O O . PHE B 1 80 ? 11.989 -5.446 -7.634 1 98.94 80 PHE B O 1
ATOM 2693 N N . TYR B 1 81 ? 11.893 -6.977 -5.972 1 98.9 81 TYR B N 1
ATOM 2694 C CA . TYR B 1 81 ? 13.248 -7.456 -6.22 1 98.9 81 TYR B CA 1
ATOM 2695 C C . TYR B 1 81 ? 13.383 -8.001 -7.637 1 98.9 81 TYR B C 1
ATOM 2697 O O . TYR B 1 81 ? 14.429 -7.846 -8.271 1 98.9 81 TYR B O 1
ATOM 2705 N N . SER B 1 82 ? 12.349 -8.617 -8.104 1 98.92 82 SER B N 1
ATOM 2706 C CA . SER B 1 82 ? 12.404 -9.248 -9.419 1 98.92 82 SER B CA 1
ATOM 2707 C C . SER B 1 82 ? 12.591 -8.212 -10.522 1 98.92 82 SER B C 1
ATOM 2709 O O . SER B 1 82 ? 12.926 -8.559 -11.656 1 98.92 82 SER B O 1
ATOM 2711 N N . ILE B 1 83 ? 12.358 -6.946 -10.209 1 98.91 83 ILE B N 1
ATOM 2712 C CA . ILE B 1 83 ? 12.593 -5.878 -11.175 1 98.91 83 ILE B CA 1
ATOM 2713 C C . ILE B 1 83 ? 13.86 -5.113 -10.8 1 98.91 83 ILE B C 1
ATOM 2715 O O . ILE B 1 83 ? 14.872 -5.196 -11.5 1 98.91 83 ILE B O 1
ATOM 2719 N N . ILE B 1 84 ? 13.894 -4.556 -9.627 1 98.73 84 ILE B N 1
ATOM 2720 C CA . ILE B 1 84 ? 14.978 -3.671 -9.214 1 98.73 84 ILE B CA 1
ATOM 2721 C C . ILE B 1 84 ? 16.197 -4.5 -8.815 1 98.73 84 ILE B C 1
ATOM 2723 O O . ILE B 1 84 ? 17.333 -4.135 -9.127 1 98.73 84 ILE B O 1
ATOM 2727 N N . GLY B 1 85 ? 15.951 -5.559 -8.048 1 98.52 85 GLY B N 1
ATOM 2728 C CA . GLY B 1 85 ? 17.057 -6.428 -7.679 1 98.52 85 GLY B CA 1
ATOM 2729 C C . GLY B 1 85 ? 17.766 -7.031 -8.876 1 98.52 85 GLY B C 1
ATOM 2730 O O . GLY B 1 85 ? 18.997 -7.109 -8.901 1 98.52 85 GLY B O 1
ATOM 2731 N N . VAL B 1 86 ? 16.97 -7.496 -9.865 1 98.77 86 VAL B N 1
ATOM 2732 C CA . VAL B 1 86 ? 17.56 -8.076 -11.067 1 98.77 86 VAL B CA 1
ATOM 2733 C C . VAL B 1 86 ? 18.361 -7.013 -11.814 1 98.77 86 VAL B C 1
ATOM 2735 O O . VAL B 1 86 ? 19.446 -7.293 -12.329 1 98.77 86 VAL B O 1
ATOM 2738 N N . LEU B 1 87 ? 17.865 -5.749 -11.9 1 98.57 87 LEU B N 1
ATOM 2739 C CA . LEU B 1 87 ? 18.666 -4.661 -12.452 1 98.57 87 LEU B CA 1
ATOM 2740 C C . LEU B 1 87 ? 19.954 -4.477 -11.657 1 98.57 87 LEU B C 1
ATOM 2742 O O . LEU B 1 87 ? 21.011 -4.21 -12.232 1 98.57 87 LEU B O 1
ATOM 2746 N N . GLY B 1 88 ? 19.866 -4.619 -10.317 1 97.65 88 GLY B N 1
ATOM 2747 C CA . GLY B 1 88 ? 21.045 -4.527 -9.47 1 97.65 88 GLY B CA 1
ATOM 2748 C C . GLY B 1 88 ? 22.068 -5.612 -9.752 1 97.65 88 GLY B C 1
ATOM 2749 O O . GLY B 1 88 ? 23.274 -5.362 -9.705 1 97.65 88 GLY B O 1
ATOM 2750 N N . GLU B 1 89 ? 21.576 -6.805 -10.026 1 97.76 89 GLU B N 1
ATOM 2751 C CA . GLU B 1 89 ? 22.445 -7.931 -10.358 1 97.76 89 GLU B CA 1
ATOM 2752 C C . GLU B 1 89 ? 23.175 -7.694 -11.677 1 97.76 89 GLU B C 1
ATOM 2754 O O . GLU B 1 89 ? 24.308 -8.147 -11.855 1 97.76 89 GLU B O 1
ATOM 2759 N N . LYS B 1 90 ? 22.563 -6.965 -12.53 1 97.26 90 LYS B N 1
ATOM 2760 C CA . LYS B 1 90 ? 23.098 -6.827 -13.881 1 97.26 90 LYS B CA 1
ATOM 2761 C C . LYS B 1 90 ? 23.886 -5.528 -14.03 1 97.26 90 LYS B C 1
ATOM 2763 O O . LYS B 1 90 ? 24.885 -5.481 -14.751 1 97.26 90 LYS B O 1
ATOM 2768 N N . TYR B 1 91 ? 23.442 -4.424 -13.327 1 96.46 91 TYR B N 1
ATOM 2769 C CA . TYR B 1 91 ? 23.979 -3.104 -13.639 1 96.46 91 TYR B CA 1
ATOM 2770 C C . TYR B 1 91 ? 24.541 -2.435 -12.39 1 96.46 91 TYR B C 1
ATOM 2772 O O . TYR B 1 91 ? 25.115 -1.346 -12.467 1 96.46 91 TYR B O 1
ATOM 2780 N N . GLY B 1 92 ? 24.372 -2.988 -11.254 1 95.03 92 GLY B N 1
ATOM 2781 C CA . GLY B 1 92 ? 24.904 -2.42 -10.026 1 95.03 92 GLY B CA 1
ATOM 2782 C C . GLY B 1 92 ? 24.126 -1.212 -9.541 1 95.03 92 GLY B C 1
ATOM 2783 O O . GLY B 1 92 ? 22.896 -1.187 -9.618 1 95.03 92 GLY B O 1
ATOM 2784 N N . ALA B 1 93 ? 24.782 -0.152 -9.097 1 93.58 93 ALA B N 1
ATOM 2785 C CA . ALA B 1 93 ? 24.138 1.048 -8.569 1 93.58 93 ALA B CA 1
ATOM 2786 C C . ALA B 1 93 ? 23.436 1.827 -9.677 1 93.58 93 ALA B C 1
ATOM 2788 O O . ALA B 1 93 ? 23.897 1.843 -10.821 1 93.58 93 ALA B O 1
ATOM 2789 N N . PRO B 1 94 ? 22.541 2.398 -9.328 1 94.55 94 PRO B N 1
ATOM 2790 C CA . PRO B 1 94 ? 21.967 2.569 -7.991 1 94.55 94 PRO B CA 1
ATOM 2791 C C . PRO B 1 94 ? 21.023 1.432 -7.604 1 94.55 94 PRO B C 1
ATOM 2793 O O . PRO B 1 94 ? 20.556 1.374 -6.464 1 94.55 94 PRO B O 1
ATOM 2796 N N . TYR B 1 95 ? 20.734 0.483 -8.445 1 96.48 95 TYR B N 1
ATOM 2797 C CA . TYR B 1 95 ? 19.691 -0.521 -8.265 1 96.48 95 TYR B CA 1
ATOM 2798 C C . TYR B 1 95 ? 19.982 -1.399 -7.054 1 96.48 95 TYR B C 1
ATOM 2800 O O . TYR B 1 95 ? 19.081 -1.705 -6.27 1 96.48 95 TYR B O 1
ATOM 2808 N N . ASN B 1 96 ? 21.21 -1.745 -6.883 1 95.39 96 ASN B N 1
ATOM 2809 C CA . ASN B 1 96 ? 21.578 -2.698 -5.841 1 95.39 96 ASN B CA 1
ATOM 2810 C C . ASN B 1 96 ? 21.768 -2.01 -4.493 1 95.39 96 ASN B C 1
ATOM 2812 O O . ASN B 1 96 ? 22.181 -2.643 -3.52 1 95.39 96 ASN B O 1
ATOM 2816 N N . GLN B 1 97 ? 21.52 -0.682 -4.394 1 93.6 97 GLN B N 1
ATOM 2817 C CA . GLN B 1 97 ? 21.679 0.064 -3.15 1 93.6 97 GLN B CA 1
ATOM 2818 C C . GLN B 1 97 ? 20.341 0.237 -2.437 1 93.6 97 GLN B C 1
ATOM 2820 O O . GLN B 1 97 ? 20.291 0.744 -1.314 1 93.6 97 GLN B O 1
ATOM 2825 N N . PHE B 1 98 ? 19.285 -0.205 -3.092 1 96.21 98 PHE B N 1
ATOM 2826 C CA . PHE B 1 98 ? 17.969 -0.104 -2.473 1 96.21 98 PHE B CA 1
ATOM 2827 C C . PHE B 1 98 ? 17.86 -1.042 -1.276 1 96.21 98 PHE B C 1
ATOM 2829 O O . PHE B 1 98 ? 18.337 -2.178 -1.326 1 96.21 98 PHE B O 1
ATOM 2836 N N . PRO B 1 99 ? 17.246 -0.59 -0.194 1 97.33 99 PRO B N 1
ATOM 2837 C CA . PRO B 1 99 ? 17.013 -1.457 0.963 1 97.33 99 PRO B CA 1
ATOM 2838 C C . PRO B 1 99 ? 15.816 -2.386 0.773 1 97.33 99 PRO B C 1
ATOM 2840 O O . PRO B 1 99 ? 14.748 -2.147 1.343 1 97.33 99 PRO B O 1
ATOM 2843 N N . PHE B 1 100 ? 15.918 -3.467 0.166 1 98.28 100 PHE B N 1
ATOM 2844 C CA . PHE B 1 100 ? 14.878 -4.34 -0.363 1 98.28 100 PHE B CA 1
ATOM 2845 C C . PHE B 1 100 ? 14.008 -4.889 0.761 1 98.28 100 PHE B C 1
ATOM 2847 O O . PHE B 1 100 ? 12.801 -5.068 0.588 1 98.28 100 PHE B O 1
ATOM 2854 N N . SER B 1 101 ? 14.646 -5.169 1.91 1 98.08 101 SER B N 1
ATOM 2855 C CA . SER B 1 101 ? 13.911 -5.796 3.004 1 98.08 101 SER B CA 1
ATOM 2856 C C . SER B 1 101 ? 12.783 -4.898 3.499 1 98.08 101 SER B C 1
ATOM 2858 O O . SER B 1 101 ? 11.858 -5.365 4.167 1 98.08 101 SER B O 1
ATOM 2860 N N . MET B 1 102 ? 12.835 -3.63 3.107 1 98.15 102 MET B N 1
ATOM 2861 C CA . MET B 1 102 ? 11.769 -2.688 3.436 1 98.15 102 MET B CA 1
ATOM 2862 C C . MET B 1 102 ? 10.422 -3.19 2.926 1 98.15 102 MET B C 1
ATOM 2864 O O . MET B 1 102 ? 9.392 -2.975 3.568 1 98.15 102 MET B O 1
ATOM 2868 N N . LEU B 1 103 ? 10.442 -3.945 1.859 1 98.52 103 LEU B N 1
ATOM 2869 C CA . LEU B 1 103 ? 9.207 -4.323 1.18 1 98.52 103 LEU B CA 1
ATOM 2870 C C . LEU B 1 103 ? 8.583 -5.553 1.831 1 98.52 103 LEU B C 1
ATOM 2872 O O . LEU B 1 103 ? 7.469 -5.947 1.481 1 98.52 103 LEU B O 1
ATOM 2876 N N . GLU B 1 104 ? 9.327 -6.141 2.797 1 98.37 104 GLU B N 1
ATOM 2877 C CA . GLU B 1 104 ? 8.693 -7.169 3.617 1 98.37 104 GLU B CA 1
ATOM 2878 C C . GLU B 1 104 ? 7.445 -6.63 4.311 1 98.37 104 GLU B C 1
ATOM 2880 O O . GLU B 1 104 ? 6.513 -7.384 4.597 1 98.37 104 GLU B O 1
ATOM 2885 N N . ALA B 1 105 ? 7.385 -5.342 4.507 1 98.1 105 ALA B N 1
ATOM 2886 C CA . ALA B 1 105 ? 6.232 -4.693 5.126 1 98.1 105 ALA B CA 1
ATOM 2887 C C . ALA B 1 105 ? 4.963 -4.941 4.316 1 98.1 105 ALA B C 1
ATOM 2889 O O . ALA B 1 105 ? 3.852 -4.815 4.837 1 98.1 105 ALA B O 1
ATOM 2890 N N . ASN B 1 106 ? 5.09 -5.302 3.065 1 98.37 106 ASN B N 1
ATOM 2891 C CA . ASN B 1 106 ? 3.957 -5.442 2.156 1 98.37 106 ASN B CA 1
ATOM 2892 C C . ASN B 1 106 ? 3.307 -6.817 2.279 1 98.37 106 ASN B C 1
ATOM 2894 O O . ASN B 1 106 ? 2.272 -7.076 1.662 1 98.37 106 ASN B O 1
ATOM 2898 N N . LYS B 1 107 ? 3.891 -7.699 3.084 1 98.09 107 LYS B N 1
ATOM 2899 C CA . LYS B 1 107 ? 3.35 -9.042 3.268 1 98.09 107 LYS B CA 1
ATOM 2900 C C . LYS B 1 107 ? 1.925 -8.991 3.814 1 98.09 107 LYS B C 1
ATOM 2902 O O . LYS B 1 107 ? 1.633 -8.216 4.727 1 98.09 107 LYS B O 1
ATOM 2907 N N . GLY B 1 108 ? 1.052 -9.822 3.157 1 97.74 108 GLY B N 1
ATOM 2908 C CA . GLY B 1 108 ? -0.31 -9.969 3.643 1 97.74 108 GLY B CA 1
ATOM 2909 C C . GLY B 1 108 ? -1.145 -8.714 3.468 1 97.74 108 GLY B C 1
ATOM 2910 O O . GLY B 1 108 ? -2.021 -8.426 4.286 1 97.74 108 GLY B O 1
ATOM 2911 N N . GLY B 1 109 ? -0.863 -7.908 2.414 1 97.98 109 GLY B N 1
ATOM 2912 C CA . GLY B 1 109 ? -1.587 -6.659 2.238 1 97.98 109 GLY B CA 1
ATOM 2913 C C . GLY B 1 109 ? -1.143 -5.571 3.197 1 97.98 109 GLY B C 1
ATOM 2914 O O . GLY B 1 109 ? -1.971 -4.948 3.865 1 97.98 109 GLY B O 1
ATOM 2915 N N . ILE B 1 110 ? 0.122 -5.407 3.318 1 98.03 110 ILE B N 1
ATOM 2916 C CA . ILE B 1 110 ? 0.794 -4.459 4.2 1 98.03 110 ILE B CA 1
ATOM 2917 C C . ILE B 1 110 ? 0.622 -4.895 5.653 1 98.03 110 ILE B C 1
ATOM 2919 O O . ILE B 1 110 ? -0.308 -4.458 6.333 1 98.03 110 ILE B O 1
ATOM 2923 N N . SER B 1 111 ? 1.582 -5.702 6.091 1 97.43 111 SER B N 1
ATOM 2924 C CA . SER B 1 111 ? 1.682 -6.174 7.468 1 97.43 111 SER B CA 1
ATOM 2925 C C . SER B 1 111 ? 0.422 -6.924 7.888 1 97.43 111 SER B C 1
ATOM 2927 O O . SER B 1 111 ? -0.132 -6.667 8.959 1 97.43 111 SER B O 1
ATOM 2929 N N . ASP B 1 112 ? -0.179 -7.696 6.963 1 97.17 112 ASP B N 1
ATOM 2930 C CA . ASP B 1 112 ? -1.264 -8.644 7.196 1 97.17 112 ASP B CA 1
ATOM 2931 C C . ASP B 1 112 ? -2.599 -7.922 7.363 1 97.17 112 ASP B C 1
ATOM 2933 O O . ASP B 1 112 ? -3.565 -8.499 7.865 1 97.17 112 ASP B O 1
ATOM 2937 N N . TRP B 1 113 ? -2.696 -6.702 6.903 1 98.49 113 TRP B N 1
ATOM 2938 C CA . TRP B 1 113 ? -3.929 -5.946 7.098 1 98.49 113 TRP B CA 1
ATOM 2939 C C . TRP B 1 113 ? -4.886 -6.156 5.929 1 98.49 113 TRP B C 1
ATOM 2941 O O . TRP B 1 113 ? -6.038 -5.719 5.976 1 98.49 113 TRP B O 1
ATOM 2951 N N . GLY B 1 114 ? -4.453 -6.849 4.874 1 98.02 114 GLY B N 1
ATOM 2952 C CA . GLY B 1 114 ? -5.338 -7.256 3.795 1 98.02 114 GLY B CA 1
ATOM 2953 C C . GLY B 1 114 ? -5.732 -6.11 2.882 1 98.02 114 GLY B C 1
ATOM 2954 O O . GLY B 1 114 ? -6.763 -6.172 2.208 1 98.02 114 GLY B O 1
ATOM 2955 N N . THR B 1 115 ? -4.924 -5.054 2.872 1 98.28 115 THR B N 1
ATOM 2956 C CA . THR B 1 115 ? -5.224 -3.897 2.035 1 98.28 115 THR B CA 1
ATOM 2957 C C . THR B 1 115 ? -4.874 -4.179 0.577 1 98.28 115 THR B C 1
ATOM 2959 O O . THR B 1 115 ? -5.513 -5.011 -0.071 1 98.28 115 THR B O 1
ATOM 2962 N N . ILE B 1 116 ? -3.869 -3.616 0.006 1 98.72 116 ILE B N 1
ATOM 2963 C CA . ILE B 1 116 ? -3.481 -3.86 -1.379 1 98.72 116 ILE B CA 1
ATOM 2964 C C . ILE B 1 116 ? -2.61 -5.112 -1.458 1 98.72 116 ILE B C 1
ATOM 2966 O O . ILE B 1 116 ? -1.804 -5.373 -0.562 1 98.72 116 ILE B O 1
ATOM 2970 N N . CYS B 1 117 ? -2.786 -5.922 -2.493 1 98.81 117 CYS B N 1
ATOM 2971 C CA . CYS B 1 117 ? -1.856 -7.014 -2.76 1 98.81 117 CYS B CA 1
ATOM 2972 C C . CYS B 1 117 ? -0.417 -6.511 -2.784 1 98.81 117 CYS B C 1
ATOM 2974 O O . CYS B 1 117 ? -0.085 -5.602 -3.546 1 98.81 117 CYS B O 1
ATOM 2976 N N . GLY B 1 118 ? 0.413 -7.162 -1.988 1 98.76 118 GLY B N 1
ATOM 2977 C CA . GLY B 1 118 ? 1.795 -6.725 -1.871 1 98.76 118 GLY B CA 1
ATOM 2978 C C . GLY B 1 118 ? 2.564 -6.822 -3.175 1 98.76 118 GLY B C 1
ATOM 2979 O O . GLY B 1 118 ? 3.452 -6.009 -3.441 1 98.76 118 GLY B O 1
ATOM 2980 N N . ALA B 1 119 ? 2.263 -7.834 -3.998 1 98.94 119 ALA B N 1
ATOM 2981 C CA . ALA B 1 119 ? 2.939 -7.975 -5.285 1 98.94 119 ALA B CA 1
ATOM 2982 C C . ALA B 1 119 ? 2.639 -6.787 -6.195 1 98.94 119 ALA B C 1
ATOM 2984 O O . ALA B 1 119 ? 3.533 -6.277 -6.874 1 98.94 119 ALA B O 1
ATOM 2985 N N . LEU B 1 120 ? 1.41 -6.381 -6.157 1 98.95 120 LEU B N 1
ATOM 2986 C CA . LEU B 1 120 ? 1.01 -5.239 -6.972 1 98.95 120 LEU B CA 1
ATOM 2987 C C . LEU B 1 120 ? 1.719 -3.969 -6.513 1 98.95 120 LEU B C 1
ATOM 2989 O O . LEU B 1 120 ? 2.209 -3.194 -7.338 1 98.95 120 LEU B O 1
ATOM 2993 N N . TYR B 1 121 ? 1.753 -3.777 -5.239 1 98.84 121 TYR B N 1
ATOM 2994 C CA . TYR B 1 121 ? 2.465 -2.598 -4.758 1 98.84 121 TYR B CA 1
ATOM 2995 C C . TYR B 1 121 ? 3.94 -2.661 -5.134 1 98.84 121 TYR B C 1
ATOM 2997 O O . TYR B 1 121 ? 4.539 -1.646 -5.497 1 98.84 121 TYR B O 1
ATOM 3005 N N . GLY B 1 122 ? 4.571 -3.834 -4.908 1 98.85 122 GLY B N 1
ATOM 3006 C CA . GLY B 1 122 ? 5.971 -3.98 -5.271 1 98.85 122 GLY B CA 1
ATOM 3007 C C . GLY B 1 122 ? 6.266 -3.549 -6.696 1 98.85 122 GLY B C 1
ATOM 3008 O O . GLY B 1 122 ? 7.254 -2.856 -6.948 1 98.85 122 GLY B O 1
ATOM 3009 N N . ALA B 1 123 ? 5.435 -3.936 -7.607 1 98.94 123 ALA B N 1
ATOM 3010 C CA . ALA B 1 123 ? 5.616 -3.569 -9.009 1 98.94 123 ALA B CA 1
ATOM 3011 C C . ALA B 1 123 ? 5.415 -2.07 -9.215 1 98.94 123 ALA B C 1
ATOM 3013 O O . ALA B 1 123 ? 6.205 -1.421 -9.905 1 98.94 123 ALA B O 1
ATOM 3014 N N . ALA B 1 124 ? 4.345 -1.525 -8.618 1 98.82 124 ALA B N 1
ATOM 3015 C CA . ALA B 1 124 ? 4.074 -0.096 -8.749 1 98.82 124 ALA B CA 1
ATOM 3016 C C . ALA B 1 124 ? 5.225 0.734 -8.186 1 98.82 124 ALA B C 1
ATOM 3018 O O . ALA B 1 124 ? 5.62 1.741 -8.778 1 98.82 124 ALA B O 1
ATOM 3019 N N . ALA B 1 125 ? 5.706 0.304 -7.041 1 98.76 125 ALA B N 1
ATOM 3020 C CA . ALA B 1 125 ? 6.841 0.983 -6.421 1 98.76 125 ALA B CA 1
ATOM 3021 C C . ALA B 1 125 ? 8.073 0.924 -7.32 1 98.76 125 ALA B C 1
ATOM 3023 O O . ALA B 1 125 ? 8.82 1.9 -7.424 1 98.76 125 ALA B O 1
ATOM 3024 N N . ALA B 1 126 ? 8.292 -0.198 -7.958 1 98.86 126 ALA B N 1
ATOM 3025 C CA . ALA B 1 126 ? 9.419 -0.317 -8.878 1 98.86 126 ALA B CA 1
ATOM 3026 C C . ALA B 1 126 ? 9.294 0.677 -10.03 1 98.86 126 ALA B C 1
ATOM 3028 O O . ALA B 1 126 ? 10.26 1.364 -10.372 1 98.86 126 ALA B O 1
ATOM 3029 N N . PHE B 1 127 ? 8.095 0.797 -10.603 1 98.81 127 PHE B N 1
ATOM 3030 C CA . PHE B 1 127 ? 7.859 1.748 -11.682 1 98.81 127 PHE B CA 1
ATOM 3031 C C . PHE B 1 127 ? 8.19 3.167 -11.236 1 98.81 127 PHE B C 1
ATOM 3033 O O . PHE B 1 127 ? 8.718 3.962 -12.017 1 98.81 127 PHE B O 1
ATOM 3040 N N . ALA B 1 128 ? 7.994 3.463 -9.987 1 98.56 128 ALA B N 1
ATOM 3041 C CA . ALA B 1 128 ? 8.052 4.824 -9.46 1 98.56 128 ALA B CA 1
ATOM 3042 C C . ALA B 1 128 ? 9.497 5.281 -9.279 1 98.56 128 ALA B C 1
ATOM 3044 O O . ALA B 1 128 ? 9.753 6.451 -8.986 1 98.56 128 ALA B O 1
ATOM 3045 N N . LEU B 1 129 ? 10.407 4.352 -9.449 1 98.3 129 LEU B N 1
ATOM 3046 C CA . LEU B 1 129 ? 11.811 4.744 -9.395 1 98.3 129 LEU B CA 1
ATOM 3047 C C . LEU B 1 129 ? 12.256 5.355 -10.72 1 98.3 129 LEU B C 1
ATOM 3049 O O . LEU B 1 129 ? 13.298 6.011 -10.786 1 98.3 129 LEU B O 1
ATOM 3053 N N . PHE B 1 130 ? 11.439 5.204 -11.727 1 98.05 130 PHE B N 1
ATOM 3054 C CA . PHE B 1 130 ? 11.847 5.594 -13.072 1 98.05 130 PHE B CA 1
ATOM 3055 C C . PHE B 1 130 ? 10.949 6.702 -13.61 1 98.05 130 PHE B C 1
ATOM 3057 O O . PHE B 1 130 ? 11.381 7.517 -14.427 1 98.05 130 PHE B O 1
ATOM 3064 N N . TRP B 1 131 ? 9.694 6.708 -13.26 1 97.84 131 TRP B N 1
ATOM 3065 C CA . TRP B 1 131 ? 8.728 7.586 -13.914 1 97.84 131 TRP B CA 1
ATOM 3066 C C . TRP B 1 131 ? 7.818 8.253 -12.888 1 97.84 131 TRP B C 1
ATOM 3068 O O . TRP B 1 131 ? 7.388 7.617 -11.923 1 97.84 131 TRP B O 1
ATOM 3078 N N . GLY B 1 132 ? 7.549 9.505 -13.09 1 96.84 132 GLY B N 1
ATOM 3079 C CA . GLY B 1 132 ? 6.58 10.232 -12.285 1 96.84 132 GLY B CA 1
ATOM 3080 C C . GLY B 1 132 ? 5.143 9.86 -12.601 1 96.84 132 GLY B C 1
ATOM 3081 O O . GLY B 1 132 ? 4.888 9.051 -13.495 1 96.84 132 GLY B O 1
ATOM 3082 N N . ARG B 1 133 ? 4.283 10.415 -11.922 1 96.5 133 ARG B N 1
ATOM 3083 C CA . ARG B 1 133 ? 2.865 10.072 -11.883 1 96.5 133 ARG B CA 1
ATOM 3084 C C . ARG B 1 133 ? 2.271 10.042 -13.287 1 96.5 133 ARG B C 1
ATOM 3086 O O . ARG B 1 133 ? 1.596 9.08 -13.661 1 96.5 133 ARG B O 1
ATOM 3093 N N . LYS B 1 134 ? 2.44 11.073 -14.109 1 94.68 134 LYS B N 1
ATOM 3094 C CA . LYS B 1 134 ? 1.833 11.191 -15.432 1 94.68 134 LYS B CA 1
ATOM 3095 C C . LYS B 1 134 ? 2.208 10.006 -16.316 1 94.68 134 LYS B C 1
ATOM 3097 O O . LYS B 1 134 ? 1.367 9.483 -17.051 1 94.68 134 LYS B O 1
ATOM 3102 N N . GLU B 1 135 ? 3.421 9.551 -16.201 1 96.15 135 GLU B N 1
ATOM 3103 C CA . GLU B 1 135 ? 3.911 8.463 -17.041 1 96.15 135 GLU B CA 1
ATOM 3104 C C . GLU B 1 135 ? 3.634 7.105 -16.402 1 96.15 135 GLU B C 1
ATOM 3106 O O . GLU B 1 135 ? 3.437 6.111 -17.104 1 96.15 135 GLU B O 1
ATOM 3111 N N . ARG B 1 136 ? 3.578 7.032 -15.094 1 96.99 136 ARG B N 1
ATOM 3112 C CA . ARG B 1 136 ? 3.459 5.775 -14.362 1 96.99 136 ARG B CA 1
ATOM 3113 C C . ARG B 1 136 ? 2.001 5.34 -14.256 1 96.99 136 ARG B C 1
ATOM 3115 O O . ARG B 1 136 ? 1.702 4.144 -14.28 1 96.99 136 ARG B O 1
ATOM 3122 N N . THR B 1 137 ? 1.105 6.273 -14.2 1 96.27 137 THR B N 1
ATOM 3123 C CA . THR B 1 137 ? -0.295 5.975 -13.919 1 96.27 137 THR B CA 1
ATOM 3124 C C . THR B 1 137 ? -0.853 4.99 -14.943 1 96.27 137 THR B C 1
ATOM 3126 O O . THR B 1 137 ? -1.465 3.985 -14.575 1 96.27 137 THR B O 1
ATOM 3129 N N . PRO B 1 138 ? -0.603 5.208 -16.277 1 97.53 138 PRO B N 1
ATOM 3130 C CA . PRO B 1 138 ? -1.119 4.221 -17.229 1 97.53 138 PRO B CA 1
ATOM 3131 C C . PRO B 1 138 ? -0.516 2.833 -17.025 1 97.53 138 PRO B C 1
ATOM 3133 O O . PRO B 1 138 ? -1.172 1.825 -17.299 1 97.53 138 PRO B O 1
ATOM 3136 N N . MET B 1 139 ? 0.718 2.71 -16.556 1 98.7 139 MET B N 1
ATOM 3137 C CA . MET B 1 139 ? 1.366 1.428 -16.289 1 98.7 139 MET B CA 1
ATOM 3138 C C . MET B 1 139 ? 0.675 0.698 -15.143 1 98.7 139 MET B C 1
ATOM 3140 O O . MET B 1 139 ? 0.355 -0.486 -15.259 1 98.7 139 MET B O 1
ATOM 3144 N N . VAL B 1 140 ? 0.42 1.431 -14.069 1 98.71 140 VAL B N 1
ATOM 3145 C CA . VAL B 1 140 ? -0.217 0.861 -12.887 1 98.71 140 VAL B CA 1
ATOM 3146 C C . VAL B 1 140 ? -1.653 0.46 -13.216 1 98.71 140 VAL B C 1
ATOM 3148 O O . VAL B 1 140 ? -2.104 -0.624 -12.838 1 98.71 140 VAL B O 1
ATOM 3151 N N . ASN B 1 141 ? -2.337 1.345 -13.964 1 98.44 141 ASN B N 1
ATOM 3152 C CA . ASN B 1 141 ? -3.699 1.014 -14.372 1 98.44 141 ASN B CA 1
ATOM 3153 C C . ASN B 1 141 ? -3.745 -0.287 -15.168 1 98.44 141 ASN B C 1
ATOM 3155 O O . ASN B 1 141 ? -4.623 -1.123 -14.949 1 98.44 141 ASN B O 1
ATOM 3159 N N . GLU B 1 142 ? -2.844 -0.432 -16.074 1 98.77 142 GLU B N 1
ATOM 3160 C CA . GLU B 1 142 ? -2.795 -1.643 -16.887 1 98.77 142 GLU B CA 1
ATOM 3161 C C . GLU B 1 142 ? -2.583 -2.882 -16.021 1 98.77 142 GLU B C 1
ATOM 3163 O O . GLU B 1 142 ? -3.29 -3.88 -16.173 1 98.77 142 GLU B O 1
ATOM 3168 N N . LEU B 1 143 ? -1.659 -2.841 -15.127 1 98.89 143 LEU B N 1
ATOM 3169 C CA . LEU B 1 143 ? -1.319 -3.974 -14.274 1 98.89 143 LEU B CA 1
ATOM 3170 C C . LEU B 1 143 ? -2.473 -4.315 -13.338 1 98.89 143 LEU B C 1
ATOM 3172 O O . LEU B 1 143 ? -2.82 -5.487 -13.175 1 98.89 143 LEU B O 1
ATOM 3176 N N . TYR B 1 144 ? -3.038 -3.331 -12.713 1 98.81 144 TYR B N 1
ATOM 3177 C CA . TYR B 1 144 ? -4.079 -3.537 -11.712 1 98.81 144 TYR B CA 1
ATOM 3178 C C . TYR B 1 144 ? -5.375 -4.008 -12.363 1 98.81 144 TYR B C 1
ATOM 3180 O O . TYR B 1 144 ? -6.068 -4.874 -11.823 1 98.81 144 TYR B O 1
ATOM 3188 N N . ARG B 1 145 ? -5.691 -3.464 -13.541 1 98.6 145 ARG B N 1
ATOM 3189 C CA . ARG B 1 145 ? -6.863 -3.953 -14.26 1 98.6 145 ARG B CA 1
ATOM 3190 C C . ARG B 1 145 ? -6.668 -5.398 -14.706 1 98.6 145 ARG B C 1
ATOM 3192 O O . ARG B 1 145 ? -7.586 -6.215 -14.6 1 98.6 145 ARG B O 1
ATOM 3199 N N . TRP B 1 146 ? -5.523 -5.681 -15.23 1 98.75 146 TRP B N 1
ATOM 3200 C CA . TRP B 1 146 ? -5.199 -7.06 -15.582 1 98.75 146 TRP B CA 1
ATOM 3201 C C . TRP B 1 146 ? -5.41 -7.989 -14.391 1 98.75 146 TRP B C 1
ATOM 3203 O O . TRP B 1 146 ? -6.022 -9.051 -14.526 1 98.75 146 TRP B O 1
ATOM 3213 N N . TYR B 1 147 ? -4.916 -7.616 -13.252 1 98.66 147 TYR B N 1
ATOM 3214 C CA . TYR B 1 147 ? -5.036 -8.409 -12.034 1 98.66 147 TYR B CA 1
ATOM 3215 C C . TYR B 1 147 ? -6.499 -8.618 -11.661 1 98.66 147 TYR B C 1
ATOM 3217 O O . TYR B 1 147 ? -6.888 -9.708 -11.235 1 98.66 147 TYR B O 1
ATOM 3225 N N . GLU B 1 148 ? -7.305 -7.61 -11.815 1 97.79 148 GLU B N 1
ATOM 3226 C CA . GLU B 1 148 ? -8.718 -7.647 -11.449 1 97.79 148 GLU B CA 1
ATOM 3227 C C . GLU B 1 148 ? -9.465 -8.714 -12.244 1 97.79 148 GLU B C 1
ATOM 3229 O O . GLU B 1 148 ? -10.342 -9.395 -11.707 1 97.79 148 GLU B O 1
ATOM 3234 N N . VAL B 1 149 ? -9.048 -8.908 -13.446 1 97.61 149 VAL B N 1
ATOM 3235 C CA . VAL B 1 149 ? -9.957 -9.654 -14.31 1 97.61 149 VAL B CA 1
ATOM 3236 C C . VAL B 1 149 ? -9.329 -10.994 -14.687 1 97.61 149 VAL B C 1
ATOM 3238 O O . VAL B 1 149 ? -10.012 -11.885 -15.198 1 97.61 149 VAL B O 1
ATOM 3241 N N . THR B 1 150 ? -8.096 -11.12 -14.513 1 98.5 150 THR B N 1
ATOM 3242 C CA . THR B 1 150 ? -7.397 -12.337 -14.909 1 98.5 150 THR B CA 1
ATOM 3243 C C . THR B 1 150 ? -7.59 -13.435 -13.868 1 98.5 150 THR B C 1
ATOM 3245 O O . THR B 1 150 ? -7.541 -13.172 -12.664 1 98.5 150 THR B O 1
ATOM 3248 N N . LYS B 1 151 ? -7.816 -14.661 -14.337 1 98.72 151 LYS B N 1
ATOM 3249 C CA . LYS B 1 151 ? -7.842 -15.804 -13.429 1 98.72 151 LYS B CA 1
ATOM 3250 C C . LYS B 1 151 ? -6.435 -16.175 -12.972 1 98.72 151 LYS B C 1
ATOM 3252 O O . LYS B 1 151 ? -5.587 -16.54 -13.789 1 98.72 151 LYS B O 1
ATOM 3257 N N . LEU B 1 152 ? -6.213 -16.102 -11.721 1 98.64 152 LEU B N 1
ATOM 3258 C CA . LEU B 1 152 ? -4.894 -16.322 -11.137 1 98.64 152 LEU B CA 1
ATOM 3259 C C . LEU B 1 152 ? -4.96 -17.362 -10.023 1 98.64 152 LEU B C 1
ATOM 3261 O O . LEU B 1 152 ? -6.001 -17.525 -9.381 1 98.64 152 LEU B O 1
ATOM 3265 N N . PRO B 1 153 ? -3.84 -18.072 -9.834 1 98.54 153 PRO B N 1
ATOM 3266 C CA . PRO B 1 153 ? -2.512 -17.94 -10.437 1 98.54 153 PRO B CA 1
ATOM 3267 C C . PRO B 1 153 ? -2.393 -18.675 -11.77 1 98.54 153 PRO B C 1
ATOM 3269 O O . PRO B 1 153 ? -3.159 -19.605 -12.037 1 98.54 153 PRO B O 1
ATOM 3272 N N . ILE B 1 154 ? -1.454 -18.225 -12.577 1 98.64 154 ILE B N 1
ATOM 3273 C CA . ILE B 1 154 ? -1.108 -18.86 -13.845 1 98.64 154 ILE B CA 1
ATOM 3274 C C . ILE B 1 154 ? 0.226 -19.592 -13.708 1 98.64 154 ILE B C 1
ATOM 3276 O O . ILE B 1 154 ? 0.382 -20.708 -14.207 1 98.64 154 ILE B O 1
ATOM 3280 N N . TYR B 1 155 ? 1.196 -19.017 -13.063 1 98.66 155 TYR B N 1
ATOM 3281 C CA . TYR B 1 155 ? 2.555 -19.525 -12.913 1 98.66 155 TYR B CA 1
ATOM 3282 C C . TYR B 1 155 ? 2.558 -20.873 -12.202 1 98.66 155 TYR B C 1
ATOM 3284 O O . TYR B 1 155 ? 1.889 -21.045 -11.181 1 98.66 155 TYR B O 1
ATOM 3292 N N . ASN B 1 156 ? 3.245 -21.805 -12.733 1 98.24 156 ASN B N 1
ATOM 3293 C CA . ASN B 1 156 ? 3.469 -23.122 -12.145 1 98.24 156 ASN B CA 1
ATOM 3294 C C . ASN B 1 156 ? 4.955 -23.464 -12.086 1 98.24 156 ASN B C 1
ATOM 3296 O O . ASN B 1 156 ? 5.576 -23.733 -13.116 1 98.24 156 ASN B O 1
ATOM 3300 N N . PRO B 1 157 ? 5.504 -23.483 -10.936 1 97.99 157 PRO B N 1
ATOM 3301 C CA . PRO B 1 157 ? 6.941 -23.737 -10.803 1 97.99 157 PRO B CA 1
ATOM 3302 C C . PRO B 1 157 ? 7.295 -25.216 -10.946 1 97.99 157 PRO B C 1
ATOM 3304 O O . PRO B 1 157 ? 8.473 -25.579 -10.903 1 97.99 157 PRO B O 1
ATOM 3307 N N . GLY B 1 158 ? 6.284 -26.101 -11.098 1 96.82 158 GLY B N 1
ATOM 3308 C CA . GLY B 1 158 ? 6.543 -27.528 -11.217 1 96.82 158 GLY B CA 1
ATOM 3309 C C . GLY B 1 158 ? 7.226 -28.114 -9.996 1 96.82 158 GLY B C 1
ATOM 3310 O O . GLY B 1 158 ? 6.75 -27.946 -8.871 1 96.82 158 GLY B O 1
ATOM 3311 N N . GLU B 1 159 ? 8.363 -28.633 -10.213 1 96.67 159 GLU B N 1
ATOM 3312 C CA . GLU B 1 159 ? 9.076 -29.335 -9.151 1 96.67 159 GLU B CA 1
ATOM 3313 C C . GLU B 1 159 ? 9.741 -28.353 -8.191 1 96.67 159 GLU B C 1
ATOM 3315 O O . GLU B 1 159 ? 10.159 -28.734 -7.095 1 96.67 159 GLU B O 1
ATOM 3320 N N . LEU B 1 160 ? 9.762 -27.136 -8.58 1 96.6 160 LEU B N 1
ATOM 3321 C CA . LEU B 1 160 ? 10.421 -26.125 -7.76 1 96.6 160 LEU B CA 1
ATOM 3322 C C . LEU B 1 160 ? 9.448 -25.522 -6.754 1 96.6 160 LEU B C 1
ATOM 3324 O O . LEU B 1 160 ? 9.811 -24.618 -5.998 1 96.6 160 LEU B O 1
ATOM 3328 N N . ALA B 1 161 ? 8.208 -26.035 -6.75 1 98.07 161 ALA B N 1
ATOM 3329 C CA . ALA B 1 161 ? 7.204 -25.525 -5.82 1 98.07 161 ALA B CA 1
ATOM 3330 C C . ALA B 1 161 ? 7.691 -25.627 -4.377 1 98.07 161 ALA B C 1
ATOM 3332 O O . ALA B 1 161 ? 8.256 -26.647 -3.977 1 98.07 161 ALA B O 1
ATOM 3333 N N . GLN B 1 162 ? 7.441 -24.583 -3.622 1 97.11 162 GLN B N 1
ATOM 3334 C CA . GLN B 1 162 ? 7.949 -24.55 -2.255 1 97.11 162 GLN B CA 1
ATOM 3335 C C . GLN B 1 162 ? 6.817 -24.702 -1.243 1 97.11 162 GLN B C 1
ATOM 3337 O O . GLN B 1 162 ? 7.057 -25.025 -0.078 1 97.11 162 GLN B O 1
ATOM 3342 N N . GLY B 1 163 ? 5.616 -24.473 -1.715 1 96.2 163 GLY B N 1
ATOM 3343 C CA . GLY B 1 163 ? 4.457 -24.669 -0.859 1 96.2 163 GLY B CA 1
ATOM 3344 C C . GLY B 1 163 ? 3.743 -25.983 -1.113 1 96.2 163 GLY B C 1
ATOM 3345 O O . GLY B 1 163 ? 3.792 -26.893 -0.283 1 96.2 163 GLY B O 1
ATOM 3346 N N . VAL B 1 164 ? 3.127 -26.109 -2.205 1 97.27 164 VAL B N 1
ATOM 3347 C CA . VAL B 1 164 ? 2.482 -27.343 -2.641 1 97.27 164 VAL B CA 1
ATOM 3348 C C . VAL B 1 164 ? 2.754 -27.573 -4.125 1 97.27 164 VAL B C 1
ATOM 3350 O O . VAL B 1 164 ? 2.733 -26.63 -4.92 1 97.27 164 VAL B O 1
ATOM 3353 N N . LYS B 1 165 ? 2.992 -28.782 -4.425 1 97.08 165 LYS B N 1
ATOM 3354 C CA . LYS B 1 165 ? 3.227 -29.165 -5.814 1 97.08 165 LYS B CA 1
ATOM 3355 C C . LYS B 1 165 ? 1.911 -29.391 -6.553 1 97.08 165 LYS B C 1
ATOM 3357 O O . LYS B 1 165 ? 0.867 -29.586 -5.927 1 97.08 165 LYS B O 1
ATOM 3362 N N . GLY B 1 166 ? 2.062 -29.326 -7.896 1 96.18 166 GLY B N 1
ATOM 3363 C CA . GLY B 1 166 ? 0.893 -29.607 -8.714 1 96.18 166 GLY B CA 1
ATOM 3364 C C . GLY B 1 166 ? 0.112 -28.361 -9.086 1 96.18 166 GLY B C 1
ATOM 3365 O O . GLY B 1 166 ? 0.559 -27.241 -8.827 1 96.18 166 GLY B O 1
ATOM 3366 N N . ASP B 1 167 ? -1.039 -28.584 -9.625 1 96.94 167 ASP B N 1
ATOM 3367 C CA . ASP B 1 167 ? -1.849 -27.475 -10.121 1 96.94 167 ASP B CA 1
ATOM 3368 C C . ASP B 1 167 ? -2.647 -26.829 -8.99 1 96.94 167 ASP B C 1
ATOM 3370 O O . ASP B 1 167 ? -3.087 -27.514 -8.064 1 96.94 167 ASP B O 1
ATOM 3374 N N . LEU B 1 168 ? -2.804 -25.578 -9.044 1 97.91 168 LEU B N 1
ATOM 3375 C CA . LEU B 1 168 ? -3.72 -24.826 -8.193 1 97.91 168 LEU B CA 1
ATOM 3376 C C . LEU B 1 168 ? -4.843 -24.208 -9.018 1 97.91 168 LEU B C 1
ATOM 3378 O O . LEU B 1 168 ? -4.612 -23.73 -10.131 1 97.91 168 LEU B O 1
ATOM 3382 N N . PRO B 1 169 ? -6.023 -24.277 -8.478 1 98.29 169 PRO B N 1
ATOM 3383 C CA . PRO B 1 169 ? -7.122 -23.643 -9.209 1 98.29 169 PRO B CA 1
ATOM 3384 C C . PRO B 1 169 ? -6.997 -22.122 -9.259 1 98.29 169 PRO B C 1
ATOM 3386 O O . PRO B 1 169 ? -6.245 -21.534 -8.477 1 98.29 169 PRO B O 1
ATOM 3389 N N . SER B 1 170 ? -7.649 -21.531 -10.237 1 98.45 170 SER B N 1
ATOM 3390 C CA . SER B 1 170 ? -7.567 -20.089 -10.446 1 98.45 170 SER B CA 1
ATOM 3391 C C . SER B 1 170 ? -8.953 -19.453 -10.464 1 98.45 170 SER B C 1
ATOM 3393 O O . SER B 1 170 ? -9.952 -20.136 -10.702 1 98.45 170 SER B O 1
ATOM 3395 N N . ASN B 1 171 ? -9.043 -18.208 -10.171 1 98.4 171 ASN B N 1
ATOM 3396 C CA . ASN B 1 171 ? -10.234 -17.386 -10.355 1 98.4 171 ASN B CA 1
ATOM 3397 C C . ASN B 1 171 ? -9.884 -15.904 -10.451 1 98.4 171 ASN B C 1
ATOM 3399 O O . ASN B 1 171 ? -8.791 -15.493 -10.057 1 98.4 171 ASN B O 1
ATOM 3403 N N . ALA B 1 172 ? -10.747 -15.136 -10.987 1 98.07 172 ALA B N 1
ATOM 3404 C CA . ALA B 1 172 ? -10.612 -13.682 -11 1 98.07 172 ALA B CA 1
ATOM 3405 C C . ALA B 1 172 ? -11.044 -13.078 -9.667 1 98.07 172 ALA B C 1
ATOM 3407 O O . ALA B 1 172 ? -12.074 -13.463 -9.109 1 98.07 172 ALA B O 1
ATOM 3408 N N . SER B 1 173 ? -10.293 -12.203 -9.176 1 96.78 173 SER B N 1
ATOM 3409 C CA . SER B 1 173 ? -10.584 -11.646 -7.86 1 96.78 173 SER B CA 1
ATOM 3410 C C . SER B 1 173 ? -11.571 -10.486 -7.956 1 96.78 173 SER B C 1
ATOM 3412 O O . SER B 1 173 ? -12.325 -10.227 -7.016 1 96.78 173 SER B O 1
ATOM 3414 N N . GLY B 1 174 ? -11.525 -9.724 -9.088 1 96.73 174 GLY B N 1
ATOM 3415 C CA . GLY B 1 174 ? -12.345 -8.532 -9.233 1 96.73 174 GLY B CA 1
ATOM 3416 C C . GLY B 1 174 ? -11.889 -7.384 -8.351 1 96.73 174 GLY B C 1
ATOM 3417 O O . GLY B 1 174 ? -12.599 -6.387 -8.205 1 96.73 174 GLY B O 1
ATOM 3418 N N . SER B 1 175 ? -10.813 -7.542 -7.723 1 97.76 175 SER B N 1
ATOM 3419 C CA . SER B 1 175 ? -10.294 -6.558 -6.778 1 97.76 175 SER B CA 1
ATOM 3420 C C . SER B 1 175 ? -8.778 -6.665 -6.647 1 97.76 175 SER B C 1
ATOM 3422 O O . SER B 1 175 ? -8.212 -7.749 -6.801 1 97.76 175 SER B O 1
ATOM 3424 N N . VAL B 1 176 ? -8.166 -5.54 -6.325 1 98.72 176 VAL B N 1
ATOM 3425 C CA . VAL B 1 176 ? -6.72 -5.544 -6.131 1 98.72 176 VAL B CA 1
ATOM 3426 C C . VAL B 1 176 ? -6.398 -5.701 -4.646 1 98.72 176 VAL B C 1
ATOM 3428 O O . VAL B 1 176 ? -5.227 -5.758 -4.261 1 98.72 176 VAL B O 1
ATOM 3431 N N . LEU B 1 177 ? -7.397 -5.769 -3.777 1 98.6 177 LEU B N 1
ATOM 3432 C CA . LEU B 1 177 ? -7.197 -5.889 -2.337 1 98.6 177 LEU B CA 1
ATOM 3433 C C . LEU B 1 177 ? -6.842 -7.322 -1.956 1 98.6 177 LEU B C 1
ATOM 3435 O O . LEU B 1 177 ? -7.469 -8.27 -2.434 1 98.6 177 LEU B O 1
ATOM 3439 N N . CYS B 1 178 ? -5.889 -7.43 -1.119 1 98.66 178 CYS B N 1
ATOM 3440 C CA . CYS B 1 178 ? -5.362 -8.715 -0.674 1 98.66 178 CYS B CA 1
ATOM 3441 C C . CYS B 1 178 ? -6.45 -9.552 -0.013 1 98.66 178 CYS B C 1
ATOM 3443 O O . CYS B 1 178 ? -6.635 -10.721 -0.356 1 98.66 178 CYS B O 1
ATOM 3445 N N . HIS B 1 179 ? -7.204 -8.996 0.907 1 97.9 179 HIS B N 1
ATOM 3446 C CA . HIS B 1 179 ? -8.253 -9.699 1.637 1 97.9 179 HIS B CA 1
ATOM 3447 C C . HIS B 1 179 ? -9.298 -10.273 0.686 1 97.9 179 HIS B C 1
ATOM 3449 O O . HIS B 1 179 ? -9.69 -11.434 0.816 1 97.9 179 HIS B O 1
ATOM 3455 N N . ILE B 1 180 ? -9.71 -9.54 -0.25 1 97.75 180 ILE B N 1
ATOM 3456 C CA . ILE B 1 180 ? -10.754 -9.983 -1.167 1 97.75 180 ILE B CA 1
ATOM 3457 C C . ILE B 1 180 ? -10.2 -11.057 -2.1 1 97.75 180 ILE B C 1
ATOM 3459 O O . ILE B 1 180 ? -10.84 -12.088 -2.321 1 97.75 180 ILE B O 1
ATOM 3463 N N . SER B 1 181 ? -9.031 -10.803 -2.616 1 98.23 181 SER B N 1
ATOM 3464 C CA .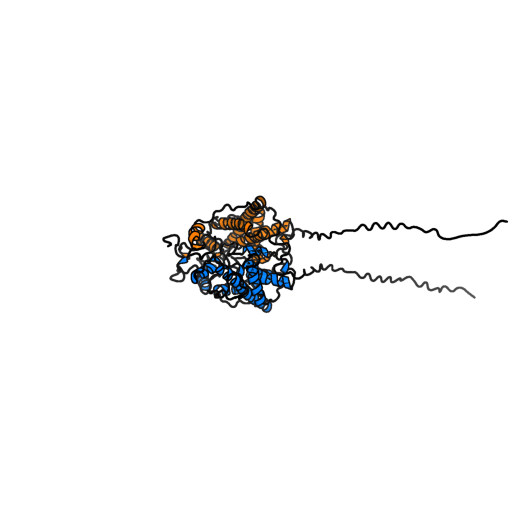 SER B 1 181 ? -8.404 -11.761 -3.52 1 98.23 181 SER B CA 1
ATOM 3465 C C . SER B 1 181 ? -8.223 -13.119 -2.849 1 98.23 181 SER B C 1
ATOM 3467 O O . SER B 1 181 ? -8.621 -14.147 -3.4 1 98.23 181 SER B O 1
ATOM 3469 N N . VAL B 1 182 ? -7.692 -13.135 -1.657 1 98.38 182 VAL B N 1
ATOM 3470 C CA . VAL B 1 182 ? -7.406 -14.371 -0.936 1 98.38 182 VAL B CA 1
ATOM 3471 C C . VAL B 1 182 ? -8.714 -15.042 -0.521 1 98.38 182 VAL B C 1
ATOM 3473 O O . VAL B 1 182 ? -8.897 -16.243 -0.733 1 98.38 182 VAL B O 1
ATOM 3476 N N . SER B 1 183 ? -9.621 -14.273 0.028 1 97.69 183 SER B N 1
ATOM 3477 C CA . SER B 1 183 ? -10.846 -14.852 0.57 1 97.69 183 SER B CA 1
ATOM 3478 C C . SER B 1 183 ? -11.713 -15.447 -0.534 1 97.69 183 SER B C 1
ATOM 3480 O O . SER B 1 183 ? -12.294 -16.521 -0.364 1 97.69 183 SER B O 1
ATOM 3482 N N . LYS B 1 184 ? -11.782 -14.73 -1.615 1 97.4 184 LYS B N 1
ATOM 3483 C CA . LYS B 1 184 ? -12.568 -15.241 -2.735 1 97.4 184 LYS B CA 1
ATOM 3484 C C . LYS B 1 184 ? -11.99 -16.552 -3.259 1 97.4 184 LYS B C 1
ATOM 3486 O O . LYS B 1 184 ? -12.733 -17.489 -3.557 1 97.4 184 LYS B O 1
ATOM 3491 N N . TRP B 1 185 ? -10.745 -16.614 -3.381 1 98.49 185 TRP B N 1
ATOM 3492 C CA . TRP B 1 185 ? -10.087 -17.818 -3.877 1 98.49 185 TRP B CA 1
ATOM 3493 C C . TRP B 1 185 ? -10.278 -18.982 -2.91 1 98.49 185 TRP B C 1
ATOM 3495 O O . TRP B 1 185 ? -10.629 -20.089 -3.324 1 98.49 185 TRP B O 1
ATOM 3505 N N . CYS B 1 186 ? -10.029 -18.705 -1.654 1 98.41 186 CYS B N 1
ATOM 3506 C CA . CYS B 1 186 ? -10.162 -19.736 -0.631 1 98.41 186 CYS B CA 1
ATOM 3507 C C . CYS B 1 186 ? -11.593 -20.258 -0.565 1 98.41 186 CYS B C 1
ATOM 3509 O O . CYS B 1 186 ? -11.815 -21.469 -0.517 1 98.41 186 CYS B O 1
ATOM 3511 N N . ALA B 1 187 ? -12.511 -19.357 -0.571 1 97.14 187 ALA B N 1
ATOM 3512 C CA . ALA B 1 187 ? -13.917 -19.743 -0.49 1 97.14 187 ALA B CA 1
ATOM 3513 C C . ALA B 1 187 ? -14.34 -20.535 -1.724 1 97.14 187 ALA B C 1
ATOM 3515 O O . ALA B 1 187 ? -15.01 -21.565 -1.609 1 97.14 187 ALA B O 1
ATOM 3516 N N . ALA B 1 188 ? -13.938 -20.073 -2.891 1 97.2 188 ALA B N 1
ATOM 3517 C CA . ALA B 1 188 ? -14.349 -20.7 -4.145 1 97.2 188 ALA B CA 1
ATOM 3518 C C . ALA B 1 188 ? -13.807 -22.123 -4.25 1 97.2 188 ALA B C 1
ATOM 3520 O O . ALA B 1 188 ? -14.452 -22.998 -4.833 1 97.2 188 ALA B O 1
ATOM 3521 N N . HIS B 1 189 ? -12.695 -22.338 -3.672 1 97.79 189 HIS B N 1
ATOM 3522 C CA . HIS B 1 189 ? -12.03 -23.617 -3.892 1 97.79 189 HIS B CA 1
ATOM 3523 C C . HIS B 1 189 ? -11.952 -24.426 -2.601 1 97.79 189 HIS B C 1
ATOM 3525 O O . HIS B 1 189 ? -11.323 -25.486 -2.565 1 97.79 189 HIS B O 1
ATOM 3531 N N . LYS B 1 190 ? -12.502 -23.915 -1.533 1 97.03 190 LYS B N 1
ATOM 3532 C CA . LYS B 1 190 ? -12.571 -24.578 -0.234 1 97.03 190 LYS B CA 1
ATOM 3533 C C . LYS B 1 190 ? -11.178 -24.928 0.279 1 97.03 190 LYS B C 1
ATOM 3535 O O . LYS B 1 190 ? -10.928 -26.065 0.684 1 97.03 190 LYS B O 1
ATOM 3540 N N . ILE B 1 191 ? -10.337 -23.985 0.178 1 97.7 191 ILE B N 1
ATOM 3541 C CA . ILE B 1 191 ? -8.973 -24.1 0.682 1 97.7 191 ILE B CA 1
ATOM 3542 C C . ILE B 1 191 ? -8.769 -23.131 1.845 1 97.7 191 ILE B C 1
ATOM 3544 O O . ILE B 1 191 ? -9.134 -21.956 1.753 1 97.7 191 ILE B O 1
ATOM 3548 N N . GLU B 1 192 ? -8.145 -23.594 2.889 1 97.82 192 GLU B N 1
ATOM 3549 C CA . GLU B 1 192 ? -7.947 -22.776 4.082 1 97.82 192 GLU B CA 1
ATOM 3550 C C . GLU B 1 192 ? -6.995 -21.616 3.804 1 97.82 192 GLU B C 1
ATOM 3552 O O . GLU B 1 192 ? -5.96 -21.797 3.159 1 97.82 192 GLU B O 1
ATOM 3557 N N . ALA B 1 193 ? -7.352 -20.456 4.381 1 98.07 193 ALA B N 1
ATOM 3558 C CA . ALA B 1 193 ? -6.505 -19.275 4.226 1 98.07 193 ALA B CA 1
ATOM 3559 C C . ALA B 1 193 ? -5.171 -19.459 4.944 1 98.07 193 ALA B C 1
ATOM 3561 O O . ALA B 1 193 ? -4.171 -18.839 4.576 1 98.07 193 ALA B O 1
ATOM 3562 N N . THR B 1 194 ? -5.075 -20.276 5.936 1 96.83 194 THR B N 1
ATOM 3563 C CA . THR B 1 194 ? -3.863 -20.494 6.719 1 96.83 194 THR B CA 1
ATOM 3564 C C . THR B 1 194 ? -3.044 -21.642 6.138 1 96.83 194 THR B C 1
ATOM 3566 O O . THR B 1 194 ? -2.018 -22.028 6.703 1 96.83 194 THR B O 1
ATOM 3569 N N . SER B 1 195 ? -3.446 -22.21 4.999 1 97.04 195 SER B N 1
ATOM 3570 C CA . SER B 1 195 ? -2.817 -23.398 4.433 1 97.04 195 SER B CA 1
ATOM 3571 C C . SER B 1 195 ? -1.573 -23.035 3.628 1 97.04 195 SER B C 1
ATOM 3573 O O . SER B 1 195 ? -1.425 -21.894 3.185 1 97.04 195 SER B O 1
ATOM 3575 N N . LYS B 1 196 ? -0.768 -23.997 3.386 1 96.95 196 LYS B N 1
ATOM 3576 C CA . LYS B 1 196 ? 0.383 -23.86 2.499 1 96.95 196 LYS B CA 1
ATOM 3577 C C . LYS B 1 196 ? -0.058 -23.67 1.05 1 96.95 196 LYS B C 1
ATOM 3579 O O . LYS B 1 196 ? 0.64 -23.028 0.262 1 96.95 196 LYS B O 1
ATOM 3584 N N . ALA B 1 197 ? -1.203 -24.247 0.763 1 97.96 197 ALA B N 1
ATOM 3585 C CA . ALA B 1 197 ? -1.729 -24.075 -0.588 1 97.96 197 ALA B CA 1
ATOM 3586 C C . ALA B 1 197 ? -2.001 -22.603 -0.888 1 97.96 197 ALA B C 1
ATOM 3588 O O . ALA B 1 197 ? -1.692 -22.118 -1.979 1 97.96 197 ALA B O 1
ATOM 3589 N N . ARG B 1 198 ? -2.573 -21.972 0.082 1 98.27 198 ARG B N 1
ATOM 3590 C CA . ARG B 1 198 ? -2.814 -20.545 -0.103 1 98.27 198 ARG B CA 1
ATOM 3591 C C . ARG B 1 198 ? -1.501 -19.778 -0.22 1 98.27 198 ARG B C 1
ATOM 3593 O O . ARG B 1 198 ? -1.376 -18.872 -1.046 1 98.27 198 ARG B O 1
ATOM 3600 N N . SER B 1 199 ? -0.492 -20.104 0.587 1 98.5 199 SER B N 1
ATOM 3601 C CA . SER B 1 199 ? 0.816 -19.466 0.482 1 98.5 199 SER B CA 1
ATOM 3602 C C . SER B 1 199 ? 1.445 -19.717 -0.885 1 98.5 199 SER B C 1
ATOM 3604 O O . SER B 1 199 ? 2.051 -18.816 -1.47 1 98.5 199 SER B O 1
ATOM 3606 N N . GLU B 1 200 ? 1.293 -20.94 -1.371 1 98.81 200 GLU B N 1
ATOM 3607 C CA . GLU B 1 200 ? 1.788 -21.272 -2.704 1 98.81 200 GLU B CA 1
ATOM 3608 C C . GLU B 1 200 ? 1.089 -20.44 -3.775 1 98.81 200 GLU B C 1
ATOM 3610 O O . GLU B 1 200 ? 1.731 -19.955 -4.709 1 98.81 200 GLU B O 1
ATOM 3615 N N . ARG B 1 201 ? -0.211 -20.324 -3.649 1 98.8 201 ARG B N 1
ATOM 3616 C CA . ARG B 1 201 ? -0.958 -19.467 -4.563 1 98.8 201 ARG B CA 1
ATOM 3617 C C . ARG B 1 201 ? -0.38 -18.056 -4.585 1 98.8 201 ARG B C 1
ATOM 3619 O O . ARG B 1 201 ? -0.217 -17.463 -5.654 1 98.8 201 ARG B O 1
ATOM 3626 N N . CYS B 1 202 ? -0.016 -17.473 -3.452 1 98.83 202 CYS B N 1
ATOM 3627 C CA . CYS B 1 202 ? 0.518 -16.119 -3.371 1 98.83 202 CYS B CA 1
ATOM 3628 C C . CYS B 1 202 ? 1.912 -16.044 -3.982 1 98.83 202 CYS B C 1
ATOM 3630 O O . CYS B 1 202 ? 2.274 -15.037 -4.594 1 98.83 202 CYS B O 1
ATOM 3632 N N . GLY B 1 203 ? 2.719 -17.085 -3.739 1 98.91 203 GLY B N 1
ATOM 3633 C CA . GLY B 1 203 ? 4.009 -17.131 -4.409 1 98.91 203 GLY B CA 1
ATOM 3634 C C . GLY B 1 203 ? 3.896 -17.13 -5.922 1 98.91 203 GLY B C 1
ATOM 3635 O O . GLY B 1 203 ? 4.6 -16.381 -6.602 1 98.91 203 GLY B O 1
ATOM 3636 N N . ARG B 1 204 ? 3.005 -17.94 -6.452 1 98.95 204 ARG B N 1
ATOM 3637 C CA . ARG B 1 204 ? 2.791 -18.024 -7.893 1 98.95 204 ARG B CA 1
ATOM 3638 C C . ARG B 1 204 ? 2.203 -16.726 -8.435 1 98.95 204 ARG B C 1
ATOM 3640 O O . ARG B 1 204 ? 2.589 -16.265 -9.512 1 98.95 204 ARG B O 1
ATOM 3647 N N . LEU B 1 205 ? 1.286 -16.19 -7.683 1 98.9 205 LEU B N 1
ATOM 3648 C CA . LEU B 1 205 ? 0.7 -14.909 -8.059 1 98.9 205 LEU B CA 1
ATOM 3649 C C . LEU B 1 205 ? 1.764 -13.818 -8.111 1 98.9 205 LEU B C 1
ATOM 3651 O O . LEU B 1 205 ? 1.713 -12.935 -8.971 1 98.9 205 LEU B O 1
ATOM 3655 N N . THR B 1 206 ? 2.712 -13.861 -7.177 1 98.96 206 THR B N 1
ATOM 3656 C CA . THR B 1 206 ? 3.829 -12.923 -7.188 1 98.96 206 THR B CA 1
ATOM 3657 C C . THR B 1 206 ? 4.617 -13.037 -8.49 1 98.96 206 THR B C 1
ATOM 3659 O O . THR B 1 206 ? 4.999 -12.025 -9.081 1 98.96 206 THR B O 1
ATOM 3662 N N . ALA B 1 207 ? 4.804 -14.228 -8.956 1 98.97 207 ALA B N 1
ATOM 3663 C CA . ALA B 1 207 ? 5.46 -14.466 -10.24 1 98.97 207 ALA B CA 1
ATOM 3664 C C . ALA B 1 207 ? 4.627 -13.911 -11.392 1 98.97 207 ALA B C 1
ATOM 3666 O O . ALA B 1 207 ? 5.162 -13.271 -12.3 1 98.97 207 ALA B O 1
ATOM 3667 N N . ASP B 1 208 ? 3.326 -14.145 -11.385 1 98.97 208 ASP B N 1
ATOM 3668 C CA . ASP B 1 208 ? 2.431 -13.664 -12.432 1 98.97 208 ASP B CA 1
ATOM 3669 C C . ASP B 1 208 ? 2.463 -12.14 -12.525 1 98.97 208 ASP B C 1
ATOM 3671 O O . ASP B 1 208 ? 2.553 -11.581 -13.62 1 98.97 208 ASP B O 1
ATOM 3675 N N . VAL B 1 209 ? 2.387 -11.519 -11.396 1 98.98 209 VAL B N 1
ATOM 3676 C CA . VAL B 1 209 ? 2.391 -10.06 -11.343 1 98.98 209 VAL B CA 1
ATOM 3677 C C . VAL B 1 209 ? 3.72 -9.528 -11.875 1 98.98 209 VAL B C 1
ATOM 3679 O O . VAL B 1 209 ? 3.746 -8.562 -12.641 1 98.98 209 VAL B O 1
ATOM 3682 N N . SER B 1 210 ? 4.79 -10.164 -11.466 1 98.97 210 SER B N 1
ATOM 3683 C CA . SER B 1 210 ? 6.1 -9.743 -11.95 1 98.97 210 SER B CA 1
ATOM 3684 C C . SER B 1 210 ? 6.207 -9.899 -13.463 1 98.97 210 SER B C 1
ATOM 3686 O O . SER B 1 210 ? 6.722 -9.014 -14.149 1 98.97 210 SER B O 1
ATOM 3688 N N . PHE B 1 211 ? 5.742 -10.996 -13.982 1 98.97 211 PHE B N 1
ATOM 3689 C CA . PHE B 1 211 ? 5.76 -11.218 -15.423 1 98.97 211 PHE B CA 1
ATOM 3690 C C . PHE B 1 211 ? 5.045 -10.088 -16.154 1 98.97 211 PHE B C 1
ATOM 3692 O O . PHE B 1 211 ? 5.61 -9.471 -17.058 1 98.97 211 PHE B O 1
ATOM 3699 N N . LYS B 1 212 ? 3.89 -9.792 -15.767 1 98.96 212 LYS B N 1
ATOM 3700 C CA . LYS B 1 212 ? 3.082 -8.764 -16.417 1 98.96 212 LYS B CA 1
ATOM 3701 C C . LYS B 1 212 ? 3.696 -7.38 -16.226 1 98.96 212 LYS B C 1
ATOM 3703 O O . LYS B 1 212 ? 3.692 -6.561 -17.147 1 98.96 212 LYS B O 1
ATOM 3708 N N . ALA B 1 213 ? 4.191 -7.141 -15.041 1 98.96 213 ALA B N 1
ATOM 3709 C CA . ALA B 1 213 ? 4.819 -5.853 -14.756 1 98.96 213 ALA B CA 1
ATOM 3710 C C . ALA B 1 213 ? 6.024 -5.617 -15.662 1 98.96 213 ALA B C 1
ATOM 3712 O O . ALA B 1 213 ? 6.235 -4.504 -16.147 1 98.96 213 ALA B O 1
ATOM 3713 N N . VAL B 1 214 ? 6.81 -6.617 -15.87 1 98.96 214 VAL B N 1
ATOM 3714 C CA . VAL B 1 214 ? 8 -6.488 -16.705 1 98.96 214 VAL B CA 1
ATOM 3715 C C . VAL B 1 214 ? 7.59 -6.29 -18.162 1 98.96 214 VAL B C 1
ATOM 3717 O O . VAL B 1 214 ? 8.222 -5.523 -18.892 1 98.96 214 VAL B O 1
ATOM 3720 N N . GLU B 1 215 ? 6.51 -6.985 -18.59 1 98.91 215 GLU B N 1
ATOM 3721 C CA . GLU B 1 215 ? 5.984 -6.699 -19.922 1 98.91 215 GLU B CA 1
ATOM 3722 C C . GLU B 1 215 ? 5.634 -5.221 -20.071 1 98.91 215 GLU B C 1
ATOM 3724 O O . GLU B 1 215 ? 5.981 -4.593 -21.073 1 98.91 215 GLU B O 1
ATOM 3729 N N . ILE B 1 216 ? 4.974 -4.687 -19.157 1 98.93 216 ILE B N 1
ATOM 3730 C CA . ILE B 1 216 ? 4.566 -3.286 -19.162 1 98.93 216 ILE B CA 1
ATOM 3731 C C . ILE B 1 216 ? 5.801 -2.389 -19.112 1 98.93 216 ILE B C 1
ATOM 3733 O O . ILE B 1 216 ? 5.894 -1.409 -19.854 1 98.93 216 ILE B O 1
ATOM 3737 N N . PHE B 1 217 ? 6.741 -2.739 -18.218 1 98.87 217 PHE B N 1
ATOM 3738 C CA . PHE B 1 217 ? 7.999 -2.022 -18.046 1 98.87 217 PHE B CA 1
ATOM 3739 C C . PHE B 1 217 ? 8.753 -1.928 -19.367 1 98.87 217 PHE B C 1
ATOM 3741 O O . PHE B 1 217 ? 9.175 -0.842 -19.771 1 98.87 217 PHE B O 1
ATOM 3748 N N . ASN B 1 218 ? 8.86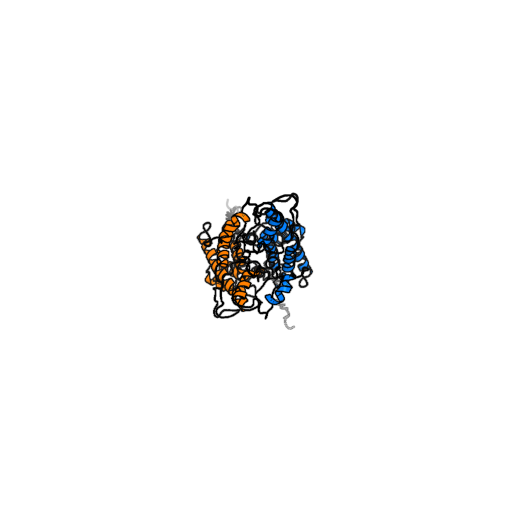3 -3.035 -20.06 1 98.88 218 ASN B N 1
ATOM 3749 C CA . ASN B 1 218 ? 9.53 -3.082 -21.357 1 98.88 218 ASN B CA 1
ATOM 3750 C C . ASN B 1 218 ? 8.783 -2.258 -22.402 1 98.88 218 ASN B C 1
ATOM 3752 O O . ASN B 1 218 ? 9.399 -1.525 -23.178 1 98.88 218 ASN B O 1
ATOM 3756 N N . ALA B 1 219 ? 7.486 -2.42 -22.448 1 98.78 219 ALA B N 1
ATOM 3757 C CA . ALA B 1 219 ? 6.679 -1.659 -23.398 1 98.78 219 ALA B CA 1
ATOM 3758 C C . ALA B 1 219 ? 6.83 -0.159 -23.167 1 98.78 219 ALA B C 1
ATOM 3760 O O . ALA B 1 219 ? 6.887 0.62 -24.122 1 98.78 219 ALA B O 1
ATOM 3761 N N . LYS B 1 220 ? 6.876 0.232 -21.911 1 98.67 220 LYS B N 1
ATOM 3762 C CA . LYS B 1 220 ? 7.062 1.639 -21.57 1 98.67 220 LYS B CA 1
ATOM 3763 C C . LYS B 1 220 ? 8.413 2.15 -22.063 1 98.67 220 LYS B C 1
ATOM 3765 O O . LYS B 1 220 ? 8.516 3.281 -22.545 1 98.67 220 LYS B O 1
ATOM 3770 N N . ILE B 1 221 ? 9.453 1.349 -21.878 1 98.51 221 ILE B N 1
ATOM 3771 C CA . ILE B 1 221 ? 10.773 1.726 -22.371 1 98.51 221 ILE B CA 1
ATOM 3772 C C . ILE B 1 221 ? 10.719 1.938 -23.882 1 98.51 221 ILE B C 1
ATOM 3774 O O . ILE B 1 221 ? 11.298 2.895 -24.402 1 98.51 221 ILE B O 1
ATOM 3778 N N . GLU B 1 222 ? 10.052 1.139 -24.577 1 98.26 222 GLU B N 1
ATOM 3779 C CA . GLU B 1 222 ? 9.984 1.181 -26.034 1 98.26 222 GLU B CA 1
ATOM 3780 C C . GLU B 1 222 ? 9.13 2.352 -26.513 1 98.26 222 GLU B C 1
ATOM 3782 O O . GLU B 1 222 ? 9.491 3.04 -27.47 1 98.26 222 GLU B O 1
ATOM 3787 N N . GLN B 1 223 ? 8.06 2.619 -25.815 1 97.83 223 GLN B N 1
ATOM 3788 C CA . GLN B 1 223 ? 7.063 3.547 -26.339 1 97.83 223 GLN B CA 1
ATOM 3789 C C . GLN B 1 223 ? 7.216 4.93 -25.714 1 97.83 223 GLN B C 1
ATOM 3791 O O . GLN B 1 223 ? 6.651 5.907 -26.21 1 97.83 223 GLN B O 1
ATOM 3796 N N . GLY B 1 224 ? 7.889 4.988 -24.576 1 95.21 224 GLY B N 1
ATOM 3797 C CA . GLY B 1 224 ? 8.071 6.259 -23.894 1 95.21 224 GLY B CA 1
ATOM 3798 C C . GLY B 1 224 ? 6.763 6.913 -23.492 1 95.21 224 GLY B C 1
ATOM 3799 O O . GLY B 1 224 ? 5.911 6.278 -22.866 1 95.21 224 GLY B O 1
ATOM 3800 N N . LYS B 1 225 ? 6.636 8.111 -23.829 1 93.11 225 LYS B N 1
ATOM 3801 C CA . LYS B 1 225 ? 5.479 8.918 -23.45 1 93.11 225 LYS B CA 1
ATOM 3802 C C . LYS B 1 225 ? 4.216 8.435 -24.157 1 93.11 225 LYS B C 1
ATOM 3804 O O . LYS B 1 225 ? 3.104 8.806 -23.776 1 93.11 225 LYS B O 1
ATOM 3809 N N . ASN B 1 226 ? 4.393 7.595 -25.166 1 94.6 226 ASN B N 1
ATOM 3810 C CA . ASN B 1 226 ? 3.255 7.122 -25.948 1 94.6 226 ASN B CA 1
ATOM 3811 C C . ASN B 1 226 ? 2.663 5.844 -25.36 1 94.6 226 ASN B C 1
ATOM 3813 O O . ASN B 1 226 ? 1.653 5.339 -25.853 1 94.6 226 ASN B O 1
ATOM 3817 N N . TYR B 1 227 ? 3.26 5.406 -24.291 1 97.3 227 TYR B N 1
ATOM 3818 C CA . TYR B 1 227 ? 2.702 4.206 -23.678 1 97.3 227 TYR B CA 1
ATOM 3819 C C . TYR B 1 227 ? 1.28 4.454 -23.19 1 97.3 227 TYR B C 1
ATOM 3821 O O . TYR B 1 227 ? 1.026 5.413 -22.457 1 97.3 227 TYR B O 1
ATOM 3829 N N . LYS B 1 228 ? 0.413 3.488 -23.672 1 92.22 228 LYS B N 1
ATOM 3830 C CA . LYS B 1 228 ? -0.97 3.471 -23.204 1 92.22 228 LYS B CA 1
ATOM 3831 C C . LYS B 1 228 ? -1.392 2.065 -22.787 1 92.22 228 LYS B C 1
ATOM 3833 O O . LYS B 1 228 ? -1.021 1.082 -23.433 1 92.22 228 LYS B O 1
ATOM 3838 N N . GLY B 1 229 ? -1.979 1.935 -21.67 1 91.57 229 GLY B N 1
ATOM 3839 C CA . GLY B 1 229 ? -2.509 0.645 -21.257 1 91.57 229 GLY B CA 1
ATOM 3840 C C . GLY B 1 229 ? -3.544 0.091 -22.218 1 91.57 229 GLY B C 1
ATOM 3841 O O . GLY B 1 229 ? -4.112 0.832 -23.023 1 91.57 229 GLY B O 1
ATOM 3842 N N . THR B 1 230 ? -3.768 -1.211 -22.161 1 93.25 230 THR B N 1
ATOM 3843 C CA . THR B 1 230 ? -4.686 -1.85 -23.098 1 93.25 230 THR B CA 1
ATOM 3844 C C . THR B 1 230 ? -5.993 -2.223 -22.404 1 93.25 230 THR B C 1
ATOM 3846 O O . THR B 1 230 ? -6.993 -2.51 -23.066 1 93.25 230 THR B O 1
ATOM 3849 N N . PHE B 1 231 ? -5.973 -2.224 -21.137 1 94.59 231 PHE B N 1
ATOM 3850 C CA . PHE B 1 231 ? -7.191 -2.575 -20.418 1 94.59 231 PHE B CA 1
ATOM 3851 C C . PHE B 1 231 ? -8.072 -1.348 -20.213 1 94.59 231 PHE B C 1
ATOM 3853 O O . PHE B 1 231 ? -7.594 -0.3 -19.775 1 94.59 231 PHE B O 1
ATOM 3860 N N . ALA B 1 232 ? -9.284 -1.467 -20.484 1 92.72 232 ALA B N 1
ATOM 3861 C CA . ALA B 1 232 ? -10.241 -0.375 -20.324 1 92.72 232 ALA B CA 1
ATOM 3862 C C . ALA B 1 232 ? -10.666 -0.226 -18.866 1 92.72 232 ALA B C 1
ATOM 3864 O O . ALA B 1 232 ? -10.578 -1.178 -18.087 1 92.72 232 ALA B O 1
ATOM 3865 N N . VAL B 1 233 ? -11.078 0.954 -18.563 1 94.63 233 VAL B N 1
ATOM 3866 C CA . VAL B 1 233 ? -11.713 1.191 -17.271 1 94.63 233 VAL B CA 1
ATOM 3867 C C . VAL B 1 233 ? -12.958 0.317 -17.139 1 94.63 233 VAL B C 1
ATOM 3869 O O . VAL B 1 233 ? -13.693 0.121 -18.11 1 94.63 233 VAL B O 1
ATOM 3872 N N . GLN B 1 234 ? -13.179 -0.188 -15.949 1 95.84 234 GLN B N 1
ATOM 3873 C CA . GLN B 1 234 ? -14.357 -1.02 -15.726 1 95.84 234 GLN B CA 1
ATOM 3874 C C . GLN B 1 234 ? -15.641 -0.216 -15.911 1 95.84 234 GLN B C 1
ATOM 3876 O O . GLN B 1 234 ? -15.715 0.947 -15.507 1 95.84 234 GLN B O 1
ATOM 3881 N N . PRO B 1 235 ? -16.657 -0.835 -16.512 1 95.86 235 PRO B N 1
ATOM 3882 C CA . PRO B 1 235 ? -17.911 -0.115 -16.745 1 95.86 235 PRO B CA 1
ATOM 3883 C C . PRO B 1 235 ? -18.498 0.476 -15.465 1 95.86 235 PRO B C 1
ATOM 3885 O O . PRO B 1 235 ? -19.048 1.581 -15.487 1 95.86 235 PRO B O 1
ATOM 3888 N N . ALA B 1 236 ? -18.361 -0.208 -14.393 1 96.5 236 ALA B N 1
ATOM 3889 C CA . ALA B 1 236 ? -18.897 0.295 -13.131 1 96.5 236 ALA B CA 1
ATOM 389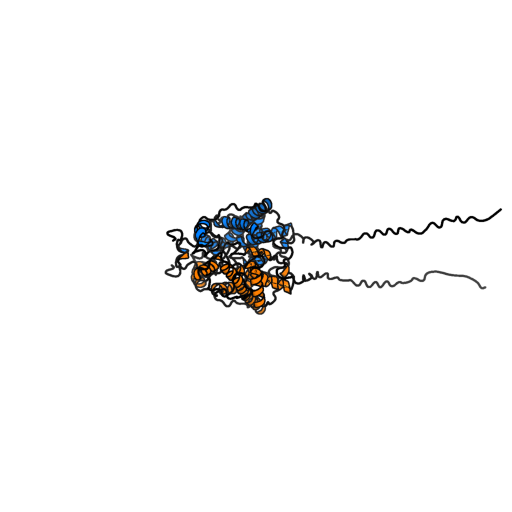0 C C . ALA B 1 236 ? -18.188 1.577 -12.706 1 96.5 236 ALA B C 1
ATOM 3892 O O . ALA B 1 236 ? -18.806 2.472 -12.125 1 96.5 236 ALA B O 1
ATOM 3893 N N . VAL B 1 237 ? -16.943 1.682 -12.968 1 96.8 237 VAL B N 1
ATOM 3894 C CA . VAL B 1 237 ? -16.165 2.853 -12.577 1 96.8 237 VAL B CA 1
ATOM 3895 C C . VAL B 1 237 ? -16.586 4.057 -13.417 1 96.8 237 VAL B C 1
ATOM 3897 O O . VAL B 1 237 ? -16.828 5.141 -12.882 1 96.8 237 VAL B O 1
ATOM 3900 N N . SER B 1 238 ? -16.614 3.845 -14.714 1 95.77 238 SER B N 1
ATOM 3901 C CA . SER B 1 238 ? -17 4.942 -15.596 1 95.77 238 SER B CA 1
ATOM 3902 C C . SER B 1 238 ? -18.451 5.352 -15.366 1 95.77 238 SER B C 1
ATOM 3904 O O . SER B 1 238 ? -18.765 6.543 -15.319 1 95.77 238 SER B O 1
ATOM 3906 N N . GLY B 1 239 ? -19.351 4.449 -15.216 1 95.83 239 GLY B N 1
ATOM 3907 C CA . GLY B 1 239 ? -20.764 4.732 -15.018 1 95.83 239 GLY B CA 1
ATOM 3908 C C . GLY B 1 239 ? -21.059 5.393 -13.685 1 95.83 239 GLY B C 1
ATOM 3909 O O . GLY B 1 239 ? -21.71 6.439 -13.636 1 95.83 239 GLY B O 1
ATOM 3910 N N . CYS B 1 240 ? -20.607 4.868 -12.651 1 96.56 240 CYS B N 1
ATOM 3911 C CA . CYS B 1 240 ? -20.839 5.412 -11.318 1 96.56 240 CYS B CA 1
ATOM 3912 C C . CYS B 1 240 ? -20.1 6.732 -11.131 1 96.56 240 CYS B C 1
ATOM 3914 O O . CYS B 1 240 ? -20.575 7.619 -10.42 1 96.56 240 CYS B O 1
ATOM 3916 N N . GLY B 1 241 ? -18.933 6.797 -11.767 1 96.2 241 GLY B N 1
ATOM 3917 C CA . GLY B 1 241 ? -18.101 7.982 -11.634 1 96.2 241 GLY B CA 1
ATOM 3918 C C . GLY B 1 241 ? -18.739 9.228 -12.22 1 96.2 241 GLY B C 1
ATOM 3919 O O . GLY B 1 241 ? -18.367 10.348 -11.864 1 96.2 241 GLY B O 1
ATOM 3920 N N . GLU B 1 242 ? -19.654 9.073 -13.09 1 95.59 242 GLU B N 1
ATOM 3921 C CA . GLU B 1 242 ? -20.333 10.219 -13.687 1 95.59 242 GLU B CA 1
ATOM 3922 C C . GLU B 1 242 ? -20.974 11.099 -12.619 1 95.59 242 GLU B C 1
ATOM 3924 O O . GLU B 1 242 ? -20.978 12.326 -12.738 1 95.59 242 GLU B O 1
ATOM 3929 N N . CYS B 1 243 ? -21.433 10.544 -11.575 1 96.09 243 CYS B N 1
ATOM 3930 C CA . CYS B 1 243 ? -22.094 11.306 -10.521 1 96.09 243 CYS B CA 1
ATOM 3931 C C . CYS B 1 243 ? -21.238 11.349 -9.26 1 96.09 243 CYS B C 1
ATOM 3933 O O . CYS B 1 243 ? -21.192 12.369 -8.571 1 96.09 243 CYS B O 1
ATOM 3935 N N . HIS B 1 244 ? -20.515 10.276 -8.977 1 97.03 244 HIS B N 1
ATOM 3936 C CA . HIS B 1 244 ? -19.881 10.139 -7.67 1 97.03 244 HIS B CA 1
ATOM 3937 C C . HIS B 1 244 ? -18.443 10.646 -7.699 1 97.03 244 HIS B C 1
ATOM 3939 O O . HIS B 1 244 ? -17.801 10.765 -6.654 1 97.03 244 HIS B O 1
ATOM 3945 N N . GLN B 1 245 ? -17.878 10.938 -8.879 1 96.82 245 GLN B N 1
ATOM 3946 C CA . GLN B 1 245 ? -16.474 11.326 -8.963 1 96.82 245 GLN B CA 1
ATOM 3947 C C . GLN B 1 245 ? -16.291 12.535 -9.876 1 96.82 245 GLN B C 1
ATOM 3949 O O . GLN B 1 245 ? -15.184 12.799 -10.35 1 96.82 245 GLN B O 1
ATOM 3954 N N . THR B 1 246 ? -17.33 13.22 -10.154 1 96.51 246 THR B N 1
ATOM 3955 C CA . THR B 1 246 ? -17.281 14.348 -11.079 1 96.51 246 THR B CA 1
ATOM 3956 C C . THR B 1 246 ? -17.557 15.659 -10.348 1 96.51 246 THR B C 1
ATOM 3958 O O . THR B 1 246 ? -18.548 15.775 -9.624 1 96.51 246 THR B O 1
ATOM 3961 N N . LYS B 1 247 ? -16.726 16.584 -10.6 1 95.66 247 LYS B N 1
ATOM 3962 C CA . LYS B 1 247 ? -16.849 17.903 -9.986 1 95.66 247 LYS B CA 1
ATOM 3963 C C . LYS B 1 247 ? -18.206 18.529 -10.295 1 95.66 247 LYS B C 1
ATOM 3965 O O . LYS B 1 247 ? -18.678 18.471 -11.433 1 95.66 247 LYS B O 1
ATOM 3970 N N . GLY B 1 248 ? -18.787 19.113 -9.3 1 94.82 248 GLY B N 1
ATOM 3971 C CA . GLY B 1 248 ? -20.04 19.825 -9.49 1 94.82 248 GLY B CA 1
ATOM 3972 C C . GLY B 1 248 ? -21.261 18.968 -9.216 1 94.82 248 GLY B C 1
ATOM 3973 O O . GLY B 1 248 ? -22.371 19.486 -9.076 1 94.82 248 GLY B O 1
ATOM 3974 N N . ASN B 1 249 ? -21.039 17.699 -9.118 1 94.51 249 ASN B N 1
ATOM 3975 C CA . ASN B 1 249 ? -22.156 16.814 -8.804 1 94.51 249 ASN B CA 1
ATOM 3976 C C . ASN B 1 249 ? -22.402 16.733 -7.3 1 94.51 249 ASN B C 1
ATOM 3978 O O . ASN B 1 249 ? -21.455 16.696 -6.513 1 94.51 249 ASN B O 1
ATOM 3982 N N . ASP B 1 250 ? -23.642 16.596 -6.915 1 91.19 250 ASP B N 1
ATOM 3983 C CA . ASP B 1 250 ? -24.025 16.596 -5.506 1 91.19 250 ASP B CA 1
ATOM 3984 C C . ASP B 1 250 ? -23.535 15.332 -4.804 1 91.19 250 ASP B C 1
ATOM 3986 O O . ASP B 1 250 ? -23.36 15.321 -3.583 1 91.19 250 ASP B O 1
ATOM 3990 N N . ALA B 1 251 ? -23.27 14.275 -5.593 1 95.42 251 ALA B N 1
ATOM 3991 C CA . ALA B 1 251 ? -22.853 13.013 -4.986 1 95.42 251 ALA B CA 1
ATOM 3992 C C . ALA B 1 251 ? -21.357 12.782 -5.176 1 95.42 251 ALA B C 1
ATOM 3994 O O . ALA B 1 251 ? -20.87 11.661 -5.012 1 95.42 251 ALA B O 1
ATOM 3995 N N . ASN B 1 252 ? -20.628 13.833 -5.533 1 97.34 252 ASN B N 1
ATOM 3996 C CA . ASN B 1 252 ? -19.185 13.726 -5.722 1 97.34 252 ASN B CA 1
ATOM 3997 C C . ASN B 1 252 ? -18.467 13.44 -4.407 1 97.34 252 ASN B C 1
ATOM 3999 O O . ASN B 1 252 ? -17.799 14.316 -3.855 1 97.34 252 ASN B O 1
ATOM 4003 N N . TRP B 1 253 ? -18.493 12.113 -3.982 1 96.82 253 TRP B N 1
ATOM 4004 C CA . TRP B 1 253 ? -17.958 11.757 -2.672 1 96.82 253 TRP B CA 1
ATOM 4005 C C . TRP B 1 253 ? -16.898 10.668 -2.793 1 96.82 253 TRP B C 1
ATOM 4007 O O . TRP B 1 253 ? -16.291 10.269 -1.797 1 96.82 253 TRP B O 1
ATOM 4017 N N . ALA B 1 254 ? -16.648 10.23 -3.973 1 95.74 254 ALA B N 1
ATOM 4018 C CA . ALA B 1 254 ? -15.81 9.041 -4.092 1 95.74 254 ALA B CA 1
ATOM 4019 C C . ALA B 1 254 ? -14.567 9.327 -4.931 1 95.74 254 ALA B C 1
ATOM 4021 O O . ALA B 1 254 ? -14.595 10.182 -5.82 1 95.74 254 ALA B O 1
ATOM 4022 N N . LYS B 1 255 ? -13.514 8.628 -4.484 1 92.78 255 LYS B N 1
ATOM 4023 C CA . LYS B 1 255 ? -12.28 8.553 -5.261 1 92.78 255 LYS B CA 1
ATOM 4024 C C . LYS B 1 255 ? -11.813 7.108 -5.413 1 92.78 255 LYS B C 1
ATOM 4026 O O . LYS B 1 255 ? -11.979 6.297 -4.5 1 92.78 255 LYS B O 1
ATOM 4031 N N . GLY B 1 256 ? -11.257 6.836 -6.491 1 95.35 256 GLY B N 1
ATOM 4032 C CA . GLY B 1 256 ? -10.742 5.503 -6.761 1 95.35 256 GLY B CA 1
ATOM 4033 C C . GLY B 1 256 ? -11.149 4.97 -8.121 1 95.35 256 GLY B C 1
ATOM 4034 O O . GLY B 1 256 ? -12.241 5.269 -8.61 1 95.35 256 GLY B O 1
ATOM 4035 N N . VAL B 1 257 ? -10.345 4.112 -8.658 1 96.91 257 VAL B N 1
ATOM 4036 C CA . VAL B 1 257 ? -10.643 3.621 -10 1 96.91 257 VAL B CA 1
ATOM 4037 C C . VAL B 1 257 ? -10.769 2.099 -9.977 1 96.91 257 VAL B C 1
ATOM 4039 O O . VAL B 1 257 ? -10.805 1.457 -11.029 1 96.91 257 VAL B O 1
ATOM 4042 N N . MET B 1 258 ? -10.785 1.463 -8.772 1 97.78 258 MET B N 1
ATOM 4043 C CA . MET B 1 258 ? -11.053 0.035 -8.629 1 97.78 258 MET B CA 1
ATOM 4044 C C . MET B 1 258 ? -12.495 -0.288 -9.004 1 97.78 258 MET B C 1
ATOM 4046 O O . MET B 1 258 ? -13.388 0.542 -8.827 1 97.78 258 MET B O 1
ATOM 4050 N N . ASP B 1 259 ? -12.723 -1.447 -9.485 1 97.52 259 ASP B N 1
ATOM 4051 C CA . ASP B 1 259 ? -14.071 -1.891 -9.826 1 97.52 259 ASP B CA 1
ATOM 4052 C C . ASP B 1 259 ? -15.005 -1.787 -8.622 1 97.52 259 ASP B C 1
ATOM 4054 O O . ASP B 1 259 ? -14.69 -2.289 -7.541 1 97.52 259 ASP B O 1
ATOM 4058 N N . CYS B 1 260 ? -16.155 -1.181 -8.797 1 97.31 260 CYS B N 1
ATOM 4059 C CA . CYS B 1 260 ? -17.089 -0.92 -7.708 1 97.31 260 CYS B CA 1
ATOM 4060 C C . CYS B 1 260 ? -17.911 -2.162 -7.385 1 97.31 260 CYS B C 1
ATOM 4062 O O . CYS B 1 260 ? -18.454 -2.285 -6.285 1 97.31 260 CYS B O 1
ATOM 4064 N N . THR B 1 261 ? -17.922 -3.138 -8.224 1 96.19 261 THR B N 1
ATOM 4065 C CA . THR B 1 261 ? -18.885 -4.233 -8.236 1 96.19 261 THR B CA 1
ATOM 4066 C C . THR B 1 261 ? -18.681 -5.146 -7.03 1 96.19 261 THR B C 1
ATOM 4068 O O . THR B 1 261 ? -19.648 -5.554 -6.383 1 96.19 261 THR B O 1
ATOM 4071 N N . PRO B 1 262 ? -17.487 -5.382 -6.682 1 95.14 262 PRO B N 1
ATOM 4072 C CA . PRO B 1 262 ? -17.333 -6.354 -5.598 1 95.14 262 PRO B CA 1
ATOM 4073 C C . PRO B 1 262 ? -17.883 -5.846 -4.267 1 95.14 262 PRO B C 1
ATOM 4075 O O . PRO B 1 262 ? -18.252 -6.644 -3.402 1 95.14 262 PRO B O 1
ATOM 4078 N N . CYS B 1 263 ? -18.025 -4.49 -4.115 1 96.34 263 CYS B N 1
ATOM 4079 C CA . CYS B 1 263 ? -18.356 -3.967 -2.794 1 96.34 263 CYS B CA 1
ATOM 4080 C C . CYS B 1 263 ? -19.736 -3.321 -2.793 1 96.34 263 CYS B C 1
ATOM 4082 O O . CYS B 1 263 ? -20.285 -3.02 -1.732 1 96.34 263 CYS B O 1
ATOM 4084 N N . HIS B 1 264 ? -20.304 -3.111 -3.931 1 96.51 264 HIS B N 1
ATOM 4085 C CA . HIS B 1 264 ? -21.544 -2.345 -3.993 1 96.51 264 HIS B CA 1
ATOM 4086 C C . HIS B 1 264 ? -22.642 -3.131 -4.701 1 96.51 264 HIS B C 1
ATOM 4088 O O . HIS B 1 264 ? -23.58 -2.543 -5.246 1 96.51 264 HIS B O 1
ATOM 4094 N N . ASN B 1 265 ? -22.509 -4.51 -4.695 1 96.24 265 ASN B N 1
ATOM 4095 C CA . ASN B 1 265 ? -23.458 -5.31 -5.463 1 96.24 265 ASN B CA 1
ATOM 4096 C C . ASN B 1 265 ? -24.458 -6.019 -4.554 1 96.24 265 ASN B C 1
ATOM 4098 O O . ASN B 1 265 ? -25.275 -6.813 -5.023 1 96.24 265 ASN B O 1
ATOM 4102 N N . GLY B 1 266 ? -24.322 -5.893 -3.249 1 95.59 266 GLY B N 1
ATOM 4103 C CA . GLY B 1 266 ? -25.286 -6.462 -2.32 1 95.59 266 GLY B CA 1
ATOM 4104 C C . GLY B 1 266 ? -25.133 -7.962 -2.147 1 95.59 266 GLY B C 1
ATOM 4105 O O . GLY B 1 266 ? -26.043 -8.63 -1.651 1 95.59 266 GLY B O 1
ATOM 4106 N N . ALA B 1 267 ? -24.006 -8.507 -2.491 1 94.67 267 ALA B N 1
ATOM 4107 C CA . ALA B 1 267 ? -23.78 -9.946 -2.379 1 94.67 267 ALA B CA 1
ATOM 4108 C C . ALA B 1 267 ? -23.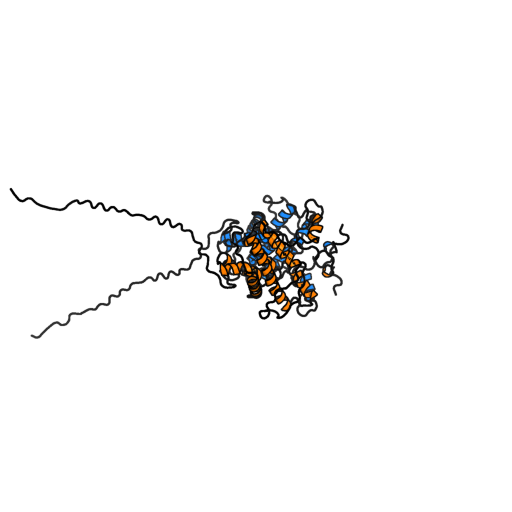815 -10.394 -0.92 1 94.67 267 ALA B C 1
ATOM 4110 O O . ALA B 1 267 ? -23.743 -9.567 -0.008 1 94.67 267 ALA B O 1
ATOM 4111 N N . GLU B 1 268 ? -23.839 -11.617 -0.755 1 93.34 268 GLU B N 1
ATOM 4112 C CA . GLU B 1 268 ? -24.078 -12.23 0.548 1 93.34 268 GLU B CA 1
ATOM 4113 C C . GLU B 1 268 ? -23.036 -11.781 1.569 1 93.34 268 GLU B C 1
ATOM 4115 O O . GLU B 1 268 ? -23.378 -11.43 2.7 1 93.34 268 GLU B O 1
ATOM 4120 N N . PRO B 1 269 ? -21.771 -11.694 1.222 1 93.62 269 PRO B N 1
ATOM 4121 C CA . PRO B 1 269 ? -20.782 -11.308 2.231 1 93.62 269 PRO B CA 1
ATOM 4122 C C . PRO B 1 269 ? -20.937 -9.858 2.685 1 93.62 269 PRO B C 1
ATOM 4124 O O . PRO B 1 269 ? -20.344 -9.454 3.688 1 93.62 269 PRO B O 1
ATOM 4127 N N . LEU B 1 270 ? -21.699 -9.075 1.956 1 95.43 270 LEU B N 1
ATOM 4128 C CA . LEU B 1 270 ? -21.857 -7.65 2.226 1 95.43 270 LEU B CA 1
ATOM 4129 C C . LEU B 1 270 ? -23.072 -7.396 3.111 1 95.43 270 LEU B C 1
ATOM 4131 O O . LEU B 1 270 ? -23.271 -6.279 3.595 1 95.43 270 LEU B O 1
ATOM 4135 N N . LEU B 1 271 ? -23.873 -8.432 3.312 1 95.41 271 LEU B N 1
ATOM 4136 C CA . LEU B 1 271 ? -25.043 -8.305 4.173 1 95.41 271 LEU B CA 1
ATOM 4137 C C . LEU B 1 271 ? -24.631 -8.198 5.638 1 95.41 271 LEU B C 1
ATOM 4139 O O . LEU B 1 271 ? -23.445 -8.291 5.962 1 95.41 271 LEU B O 1
ATOM 4143 N N . ASN B 1 272 ? -25.586 -7.891 6.483 1 96.6 272 ASN B N 1
ATOM 4144 C CA . ASN B 1 272 ? -25.277 -7.743 7.901 1 96.6 272 ASN B CA 1
ATOM 4145 C C . ASN B 1 272 ? -24.891 -9.077 8.533 1 96.6 272 ASN B C 1
ATOM 4147 O O . ASN B 1 272 ? -25.751 -9.926 8.775 1 96.6 272 ASN B O 1
ATOM 4151 N N . LYS B 1 273 ? -23.637 -9.231 8.803 1 96.22 273 LYS B N 1
ATOM 4152 C CA . LYS B 1 273 ? -23.132 -10.48 9.366 1 96.22 273 LYS B CA 1
ATOM 4153 C C . LYS B 1 273 ? -23.099 -10.423 10.89 1 96.22 273 LYS B C 1
ATOM 4155 O O . LYS B 1 273 ? -22.686 -11.383 11.544 1 96.22 273 LYS B O 1
ATOM 4160 N N . PHE B 1 274 ? -23.516 -9.353 11.412 1 95.31 274 PHE B N 1
ATOM 4161 C CA . PHE B 1 274 ? -23.506 -9.182 12.86 1 95.31 274 PHE B CA 1
ATOM 4162 C C . PHE B 1 274 ? -24.843 -9.597 13.462 1 95.31 274 PHE B C 1
ATOM 4164 O O . PHE B 1 274 ? -24.997 -9.626 14.685 1 95.31 274 PHE B O 1
ATOM 4171 N N . GLU B 1 275 ? -25.743 -9.902 12.526 1 91.17 275 GLU B N 1
ATOM 4172 C CA . GLU B 1 275 ? -27.05 -10.404 12.939 1 91.17 275 GLU B CA 1
ATOM 4173 C C . GLU B 1 275 ? -27.364 -11.74 12.272 1 91.17 275 GLU B C 1
ATOM 4175 O O . GLU B 1 275 ? -27.325 -11.851 11.045 1 91.17 275 GLU B O 1
ATOM 4180 N N . ASN B 1 276 ? -27.703 -12.822 12.974 1 87.27 276 ASN B N 1
ATOM 4181 C CA . ASN B 1 276 ? -28.147 -14.129 12.503 1 87.27 276 ASN B CA 1
ATOM 4182 C C . ASN B 1 276 ? -27.116 -14.772 11.579 1 87.27 276 ASN B C 1
ATOM 4184 O O . ASN B 1 276 ? -27.466 -15.289 10.517 1 87.27 276 ASN B O 1
ATOM 4188 N N . HIS B 1 277 ? -25.849 -14.593 11.94 1 85.56 277 HIS B N 1
ATOM 4189 C CA . HIS B 1 277 ? -24.769 -15.221 11.187 1 85.56 277 HIS B CA 1
ATOM 4190 C C . HIS B 1 277 ? -24.602 -16.685 11.58 1 85.56 277 HIS B C 1
ATOM 4192 O O . HIS B 1 277 ? -24.498 -17.006 12.766 1 85.56 277 HIS B O 1
ATOM 4198 N N . PRO B 1 278 ? -24.766 -17.67 10.661 1 77.31 278 PRO B N 1
ATOM 4199 C CA . PRO B 1 278 ? -24.761 -19.097 10.988 1 77.31 278 PRO B CA 1
ATOM 4200 C C . PRO B 1 278 ? -23.45 -19.551 11.626 1 77.31 278 PRO B C 1
ATOM 4202 O O . PRO B 1 278 ? -22.398 -18.957 11.375 1 77.31 278 PRO B O 1
#

Sequence (556 aa):
MDNSRRNCLCGLGGLAVGGAVAALVGTGGSIARAAAPAKRFEQVNGEFGWKPHKLDPKECAKVAYEGYWYKGYACGYGAFYSIIGVLGEKYGAPYNQFPFSMLEANKGGISDWGTICGALYGAAAAFALFWGRKERTPMVNELYRWYEVTKLPIYNPGELAQGVKGDLPSNASGSVLCHISVSKWCAAHKIEATSKARSERCGRLTADVSFKAVEIFNAKIEQGKNYKGTFAVQPAVSGCGECHQTKGNDANWAKGVMDCTPCHNGAEPLLNKFENHPMDNSRRNCLCGLGGLAVGGAVAALVGTGGSIARAAAPAKRFEQVNGEFGWKPHKLDPKECAKVAYEGYWYKGYACGYGAFYSIIGVLGEKYGAPYNQFPFSMLEANKGGISDWGTICGALYGAAAAFALFWGRKERTPMVNELYRWYEVTKLPIYNPGELAQGVKGDLPSNASGSVLCHISVSKWCAAHKIEATSKARSERCGRLTADVSFKAVEIFNAKIEQGKNYKGTFAVQPAVSGCGECHQTKGNDANWAKGVMDCTPCHNGAEPLLNKFENHP

Solvent-accessible surface area (backbone atoms only — not comparable to full-atom values): 29282 Å² total; per-residue (Å²): 144,88,79,86,90,92,91,82,82,75,86,80,76,76,74,78,75,75,72,76,74,76,75,74,74,68,75,72,62,74,67,73,69,65,44,69,56,44,60,90,92,60,46,54,78,47,72,32,53,53,83,86,71,79,71,58,33,67,60,21,15,53,42,3,31,51,31,15,60,48,94,65,28,20,26,7,25,3,13,23,35,27,52,40,43,48,44,2,39,72,58,5,50,70,42,38,62,48,63,57,55,24,31,33,40,21,24,57,9,46,66,37,38,19,32,37,29,15,24,59,48,16,41,45,44,50,49,15,41,46,34,52,66,87,68,34,45,42,54,47,50,28,52,49,48,48,52,18,65,39,57,40,40,74,54,75,65,53,89,69,43,84,52,51,68,73,88,67,82,56,48,53,48,47,41,63,32,27,26,54,33,50,22,51,51,16,57,76,66,74,39,45,49,82,36,49,58,44,52,30,45,46,27,23,34,10,12,41,47,26,25,54,45,38,51,49,52,37,46,34,70,74,44,48,91,69,51,68,53,84,62,73,79,45,67,57,33,61,62,51,30,63,42,26,56,27,83,91,37,94,55,11,19,41,59,52,65,51,55,47,58,81,59,24,50,41,48,77,76,22,34,45,56,88,55,93,58,130,139,84,90,87,86,79,70,81,78,82,79,82,78,84,73,76,76,75,73,77,73,77,73,74,71,68,73,72,62,74,66,71,68,63,46,71,55,44,59,91,90,61,47,54,79,51,72,31,53,51,83,87,74,80,72,58,32,68,61,22,16,53,43,3,31,51,30,15,58,48,94,65,29,20,26,8,24,3,12,23,36,28,51,40,43,49,45,2,39,72,58,5,50,71,42,38,62,47,64,57,56,24,31,33,42,22,23,56,10,46,66,36,39,19,33,37,28,15,24,59,48,16,41,45,43,51,49,14,40,46,32,53,64,87,70,34,44,41,54,46,50,28,52,50,47,49,52,18,65,40,57,41,40,73,54,72,67,54,89,68,42,85,53,50,70,74,88,66,81,58,48,53,47,48,40,63,31,26,25,54,33,50,22,52,50,16,57,76,66,74,39,46,47,84,36,48,58,43,52,30,45,47,26,22,34,10,13,43,49,26,25,52,43,36,50,49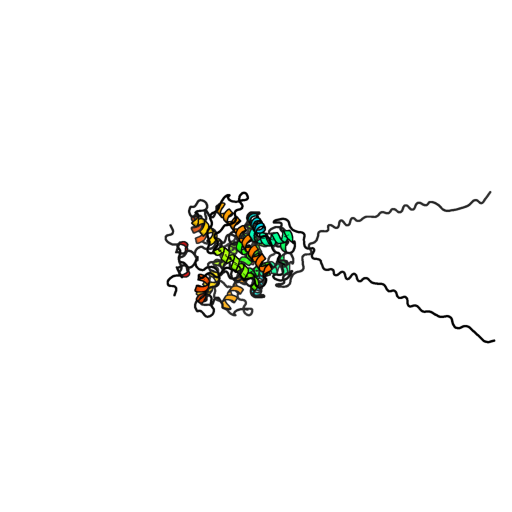,52,38,48,34,68,75,45,48,90,70,50,69,51,84,62,75,80,46,67,57,32,61,60,51,30,65,42,25,55,26,84,91,37,94,54,11,20,41,59,51,63,52,58,46,59,81,60,24,49,42,48,76,77,22,35,45,54,88,53,94,60,132

pLDDT: mean 88.07, std 23.37, range [17.59, 98.98]

Organism: NCBI:txid901